Protein AF-A0A3M1WVZ5-F1 (afdb_monomer_lite)

Sequence (712 aa):
MLRKDTIKRVLTGLALMSLLLAFAMPGRALAVKEWVFPEGSYIIPMDSQYQPEGDNGIFEAYGLVYKLLQQGVTVYWCVNEEKTSPDAVDFSIDKNTGDPPFPAYPVTVINDAGDGAAIPTDIIEYKGGPFVINTSRYDVKQLVDQIIADWNTEHGENVNIHEAQRDFIAPVSRVMRGTPPKIALLDEGKNVTILQNYLVLAGLSDYMGLIYDLVTPQDIINGAIDQNPYTGEEPYNILWAPHWEGSKKYTSKTWDPVSQSYVGTASGTLSEADETIVVQKVADFLDRGNALFAECASIEVFEWHPDGHFLASSGIAKNGLKNGTTITYHYNDPTSPYTQIGDWTFDLEGGHIHNWKAIPIDDATYPSGSGYNSTVVRYLYGDGTLDTGYSGPSTNGDNWDMYVAGHYKGDPSKGYVVYLAGHKYVQETVVGGTKVCVKWDKKKNKCKQWDTIGGTVTATPINTAAVRYVLNTLLNLRYDVIPKEFIRSSPVTTSDNQMFLGSFEYPGFKGHFRSYNSNLSSAEPGDEYYDSALLIPNADNRLLIFDRYGELLEFNTTNISAADVGIVDSGTSPFTSLEILINSFRGKTAKQDKDGNWYYSESWKLGPVKHSTPALVTYDNVTVGGQPLRIAYVADGWGILHAFYAPVDSNPANDQLDASSFSGEVMGHSLTNVQPGGELWAYLPGDYLPYLHDQRNMVTLDVSPKTAKVLV

pLDDT: mean 76.13, std 17.02, range [27.92, 97.81]

Foldseek 3Di:
DPPPVVVVVVVVVVVVVVVVVVVPPPPPPVPQPWDKAWFQKKKFFQACVQFPAWQQGNQLSLVLVLLCQAVFFKKFFFAQQPDFALQDFQFKFFQPDDDDDGDQAQWFKDWPVNPSHGDNDRMDTGGLGMMIGRPVDVVSSVVSVVSRNVSCVLRPRRTIMIGGRGMDITGGPAMFHHHFWAEAEEAQPPCVVLVLLLCVSNVNNVCAVPRYDYAYLVNLLVQLQPQDPPPSDGNTQEYEAAADQAQAKGWDFDQDPVQNDTDTDDIDGHDNVSSVSSLVSVLVSQQQAGAYEYEFNRLVSQQCDPSHVFWFQRGKDAQPDDFPQDWDKDFPRSRDLLQRNHPFDFGQDDGNGSWIFHDAPPDPQDDPDGRTAPFKDQGMWTQDFGDPPDPHDTDRGDITGAWMKGRTNNDPVTAIYIYGYDRRQKDKDWADFDWDQPAADPVVRGRPDTDGRDTDTDIHGNGSSVSSSVSSCSVPRPPPPDLPFDFQADWDADPLQKIWGKTAGPPLQFIWIWIARNPDPPPDVPLTLDTLQVQEDQLVLAFEWEDDPNDIDGQDPVVDDCVLQQDDFDDPDPDTPSRQLSSLQSQWAWEADPVRDIDIDGHRNAGHQNYWHKDKDWDPPDDFPNFTWIWIWGAHPLQKIWIFGATRAPCSPPSHRPGFADWDDDPNRTDDRRDHSHTPHMYHYSVCNHVSLVPPSRHDYPDDPDDDDPPD

Secondary structure (DSSP, 8-state):
---HHHHHHHHHHHHHHHHHHHHSS--------EEEE-TT-EEE--STTTS-SSSSSTTHHHHHHHHHHHTT--EEEE--TT-SSTTSEEEEEETTSSSSSPPSSSEEEE-TT----B---SEEEEES--EEE---SHHHHHHHHHHHHHHHHHHTS---EEEESS-EEEEEEEEE-SPPPPEEEE--SSSHHHHHHHHHHTT-GGGTTTSEEEE-HHHHHTTTTSPPTTT---S-SEEEESS--SSSEEEEEEEETTTTEEEEEEEEE--HHHHHHHHHHHHHHHHTT-EEEEETHHHHHHHHSTT--SSBSS-EEE--PPTT----EEES-TTSGGG--TTPPP----SS-S-EEEPPTT-TT--SS--B-TT-EEEEEE-PPPPTTS-S---TT-PEEEEEEEEGGG-TTSPEEEEES----EEEEEES-EEEEEEEETTTTEEEEEEEES-EEEEEES-HHHHHHHHHHHTTTT-------B--SPPEE-TTSEEEEEEE-TTT--EEEEEEETT-S---TT-EEEEGGGSSPPGGG--EEEEETTEEEESSTTT--TTTTT------SSS-HHHHHHHHHHTEEEEE-TTS-EEEEE---S---SS---EEEEEEEEEETTEEEEEEEEE-TTSPEEEEE----S-TTSSS---PPEEEEETTEEEEEEPTT-EEEEEE-GGGGGGGGG-TTT---B--TT------

Radius of gyration: 29.96 Å; chains: 1; bounding box: 77×87×88 Å

Structure (mmCIF, N/CA/C/O backbone):
data_AF-A0A3M1WVZ5-F1
#
_entry.id   AF-A0A3M1WVZ5-F1
#
loop_
_atom_site.group_PDB
_atom_site.id
_atom_site.type_symbol
_atom_site.label_atom_id
_atom_site.label_alt_id
_atom_site.label_comp_id
_atom_site.label_asym_id
_atom_site.label_entity_id
_atom_site.label_seq_id
_atom_site.pdbx_PDB_ins_code
_atom_site.Cartn_x
_atom_site.Cartn_y
_atom_site.Cartn_z
_atom_site.occupancy
_atom_site.B_iso_or_equiv
_atom_site.auth_seq_id
_atom_site.auth_comp_id
_atom_site.auth_asym_id
_atom_site.auth_atom_id
_atom_site.pdbx_PDB_model_num
ATOM 1 N N . MET A 1 1 ? -18.761 -55.915 -34.114 1.00 52.16 1 MET A N 1
ATOM 2 C CA . MET A 1 1 ? -19.997 -55.105 -34.228 1.00 52.16 1 MET A CA 1
ATOM 3 C C . MET A 1 1 ? -20.496 -54.787 -32.824 1.00 52.16 1 MET A C 1
ATOM 5 O O . MET A 1 1 ? -21.181 -55.606 -32.224 1.00 52.16 1 MET A O 1
ATOM 9 N N . LEU A 1 2 ? -20.100 -53.645 -32.258 1.00 44.75 2 LEU A N 1
ATOM 10 C CA . LEU A 1 2 ? -20.701 -53.150 -31.014 1.00 44.75 2 LEU A CA 1
ATOM 11 C C . LEU A 1 2 ? -22.137 -52.705 -31.331 1.00 44.75 2 LEU A C 1
ATOM 13 O O . LEU A 1 2 ? -22.356 -51.985 -32.307 1.00 44.75 2 LEU A O 1
ATOM 17 N N . ARG A 1 3 ? -23.122 -53.203 -30.571 1.00 59.25 3 ARG A N 1
ATOM 18 C CA . ARG A 1 3 ? -24.546 -52.894 -30.784 1.00 59.25 3 ARG A CA 1
ATOM 19 C C . ARG A 1 3 ? -24.740 -51.376 -30.723 1.00 59.25 3 ARG A C 1
ATOM 21 O O . ARG A 1 3 ? -24.263 -50.732 -29.792 1.00 59.25 3 ARG A O 1
ATOM 28 N N . LYS A 1 4 ? -25.461 -50.819 -31.706 1.00 61.41 4 LYS A N 1
ATOM 29 C CA . LYS A 1 4 ? -25.790 -49.381 -31.815 1.00 61.41 4 LYS A CA 1
ATOM 30 C C . LYS A 1 4 ? -26.330 -48.786 -30.505 1.00 61.41 4 LYS A C 1
ATOM 32 O O . LYS A 1 4 ? -26.092 -47.615 -30.225 1.00 61.41 4 LYS A O 1
ATOM 37 N N . ASP A 1 5 ? -26.984 -49.601 -29.686 1.00 65.50 5 ASP A N 1
ATOM 38 C CA . ASP A 1 5 ? -27.552 -49.183 -28.403 1.00 65.50 5 ASP A CA 1
ATOM 39 C C . ASP A 1 5 ? -26.491 -48.925 -27.324 1.00 65.50 5 ASP A C 1
ATOM 41 O O . ASP A 1 5 ? -26.673 -48.054 -26.477 1.00 65.50 5 ASP A O 1
ATOM 45 N N . THR A 1 6 ? -25.350 -49.617 -27.379 1.00 66.94 6 THR A N 1
ATOM 46 C CA . THR A 1 6 ? -24.223 -49.388 -26.465 1.00 66.94 6 THR A CA 1
ATOM 47 C C . THR A 1 6 ? -23.524 -48.067 -26.788 1.00 66.94 6 THR A C 1
ATOM 49 O O . THR A 1 6 ? -23.203 -47.308 -25.882 1.00 66.94 6 THR A O 1
ATOM 52 N N . ILE A 1 7 ? -23.372 -47.740 -28.076 1.00 70.25 7 ILE A N 1
ATOM 53 C CA . ILE A 1 7 ? -22.760 -46.476 -28.524 1.00 70.25 7 ILE A CA 1
ATOM 54 C C . ILE A 1 7 ? -23.648 -45.282 -28.154 1.00 70.25 7 ILE A C 1
ATOM 56 O O . ILE A 1 7 ? -23.142 -44.276 -27.662 1.00 70.25 7 ILE A O 1
ATOM 60 N N . LYS A 1 8 ? -24.976 -45.405 -28.307 1.00 65.88 8 LYS A N 1
ATOM 61 C CA . LYS A 1 8 ? -25.910 -44.358 -27.870 1.00 65.88 8 LYS A CA 1
ATOM 62 C C . LYS A 1 8 ? -25.823 -44.110 -26.366 1.00 65.88 8 LYS A C 1
ATOM 64 O O . LYS A 1 8 ? -25.683 -42.963 -25.975 1.00 65.88 8 LYS A O 1
ATOM 69 N N . ARG A 1 9 ? -25.824 -45.155 -25.531 1.00 66.44 9 ARG A N 1
ATOM 70 C CA . ARG A 1 9 ? -25.746 -44.996 -24.065 1.00 66.44 9 ARG A CA 1
ATOM 71 C C . ARG A 1 9 ? -24.431 -44.371 -23.595 1.00 66.44 9 ARG A C 1
ATOM 73 O O . ARG A 1 9 ? -24.457 -43.557 -22.680 1.00 66.44 9 ARG A O 1
ATOM 80 N N . VAL A 1 10 ? -23.310 -44.698 -24.241 1.00 70.00 10 VAL A N 1
ATOM 81 C CA . VAL A 1 10 ? -22.004 -44.090 -23.931 1.00 70.00 10 VAL A CA 1
ATOM 82 C C . VAL A 1 10 ? -21.963 -42.616 -24.347 1.00 70.00 10 VAL A C 1
ATOM 84 O O . VAL A 1 10 ? -21.500 -41.785 -23.575 1.00 70.00 10 VAL A O 1
ATOM 87 N N . LEU A 1 11 ? -22.515 -42.264 -25.514 1.00 64.31 11 LEU A N 1
ATOM 88 C CA . LEU A 1 11 ? -22.581 -40.871 -25.971 1.00 64.31 11 LEU A CA 1
ATOM 89 C C . LEU A 1 11 ? -23.541 -40.016 -25.132 1.00 64.31 11 LEU A C 1
ATOM 91 O O . LEU A 1 11 ? -23.219 -38.873 -24.826 1.00 64.31 11 LEU A O 1
ATOM 95 N N . THR A 1 12 ? -24.691 -40.558 -24.714 1.00 70.50 12 THR A N 1
ATOM 96 C CA . THR A 1 12 ? -25.612 -39.840 -23.815 1.00 70.50 12 THR A CA 1
ATOM 97 C C . THR A 1 12 ? -25.010 -39.674 -22.418 1.00 70.50 12 THR A C 1
ATOM 99 O O . THR A 1 12 ? -25.184 -38.623 -21.812 1.00 70.50 12 THR A O 1
ATOM 102 N N . GLY A 1 13 ? -24.255 -40.667 -21.931 1.00 67.31 13 GLY A N 1
ATOM 103 C CA . GLY A 1 13 ? -23.516 -40.576 -20.670 1.00 67.31 13 GLY A CA 1
ATOM 104 C C . GLY A 1 13 ? -22.405 -39.525 -20.705 1.00 67.31 13 GLY A C 1
ATOM 105 O O . GLY A 1 13 ? -22.316 -38.717 -19.788 1.00 67.31 13 GLY A O 1
ATOM 106 N N . LEU A 1 14 ? -21.616 -39.473 -21.784 1.00 65.31 14 LEU A N 1
ATOM 107 C CA . LEU A 1 14 ? -20.578 -38.452 -21.972 1.00 65.31 14 LEU A CA 1
ATOM 108 C C . LEU A 1 14 ? -21.170 -37.041 -22.076 1.00 65.31 14 LEU A C 1
ATOM 110 O O . LEU A 1 14 ? -20.662 -36.135 -21.429 1.00 65.31 14 LEU A O 1
ATOM 114 N N . ALA A 1 15 ? -22.276 -36.859 -22.804 1.00 66.19 15 ALA A N 1
ATOM 115 C CA . ALA A 1 15 ? -22.941 -35.559 -22.909 1.00 66.19 15 ALA A CA 1
ATOM 116 C C . ALA A 1 15 ? -23.520 -35.074 -21.565 1.00 66.19 15 ALA A C 1
ATOM 118 O O . ALA A 1 15 ? -23.387 -33.897 -21.238 1.00 66.19 15 ALA A O 1
ATOM 119 N N . LEU A 1 16 ? -24.112 -35.968 -20.758 1.00 57.75 16 LEU A N 1
ATOM 120 C CA . LEU A 1 16 ? -24.593 -35.614 -19.415 1.00 57.75 16 LEU A CA 1
ATOM 121 C C . LEU A 1 16 ? -23.438 -35.285 -18.462 1.00 57.75 16 LEU A C 1
ATOM 123 O O . LEU A 1 16 ? -23.553 -34.375 -17.649 1.00 57.75 16 LEU A O 1
ATOM 127 N N . MET A 1 17 ? -22.324 -36.009 -18.573 1.00 55.62 17 MET A N 1
ATOM 128 C CA . MET A 1 17 ? -21.142 -35.809 -17.738 1.00 55.62 17 MET A CA 1
ATOM 129 C C . MET A 1 17 ? -20.422 -34.500 -18.093 1.00 55.62 17 MET A C 1
ATOM 131 O O . MET A 1 17 ? -20.023 -33.777 -17.189 1.00 55.62 17 MET A O 1
ATOM 135 N N . SER A 1 18 ? -20.354 -34.126 -19.377 1.00 56.69 18 SER A N 1
ATOM 136 C CA . SER A 1 18 ? -19.881 -32.805 -19.820 1.00 56.69 18 SER A CA 1
ATOM 137 C C . SER A 1 18 ? -20.794 -31.662 -19.363 1.00 56.69 18 SER A C 1
ATOM 139 O O . SER A 1 18 ? -20.294 -30.601 -19.006 1.00 56.69 18 SER A O 1
ATOM 141 N N . LEU A 1 19 ? -22.115 -31.875 -19.316 1.00 54.34 19 LEU A N 1
ATOM 142 C CA . LEU A 1 19 ? -23.064 -30.882 -18.801 1.00 54.34 19 LEU A CA 1
ATOM 143 C C . LEU A 1 19 ? -22.944 -30.722 -17.272 1.00 54.34 19 LEU A C 1
ATOM 145 O O . LEU A 1 19 ? -22.964 -29.603 -16.776 1.00 54.34 19 LEU A O 1
ATOM 149 N N . LEU A 1 20 ? -22.742 -31.816 -16.526 1.00 45.16 20 LEU A N 1
ATOM 150 C CA . LEU A 1 20 ? -22.484 -31.772 -15.079 1.00 45.16 20 LEU A CA 1
ATOM 151 C C . LEU A 1 20 ? -21.117 -31.156 -14.734 1.00 45.16 20 LEU A C 1
ATOM 153 O O . LEU A 1 20 ? -21.015 -30.440 -13.744 1.00 45.16 20 LEU A O 1
ATOM 157 N N . LEU A 1 21 ? -20.085 -31.376 -15.556 1.00 45.69 21 LEU A N 1
ATOM 158 C CA . LEU A 1 21 ? -18.774 -30.727 -15.413 1.00 45.69 21 LEU A CA 1
ATOM 159 C C . LEU A 1 21 ? -18.816 -29.226 -15.754 1.00 45.69 21 LEU A C 1
ATOM 161 O O . LEU A 1 21 ? -18.056 -28.463 -15.167 1.00 45.69 21 LEU A O 1
ATOM 165 N N . ALA A 1 22 ? -19.724 -28.786 -16.633 1.00 45.00 22 ALA A N 1
ATOM 166 C CA . ALA A 1 22 ? -19.940 -27.365 -16.923 1.00 45.00 22 ALA A CA 1
ATOM 167 C C . ALA A 1 22 ? -20.651 -26.612 -15.777 1.00 45.00 22 ALA A C 1
ATOM 169 O O . ALA A 1 22 ? -20.387 -25.432 -15.584 1.00 45.00 22 ALA A O 1
ATOM 170 N N . PHE A 1 23 ? -21.492 -27.290 -14.983 1.00 42.53 23 PHE A N 1
ATOM 171 C CA . PHE A 1 23 ? -22.112 -26.727 -13.768 1.00 42.53 23 PHE A CA 1
ATOM 172 C C . PHE A 1 23 ? -21.259 -26.890 -12.496 1.00 42.53 23 PHE A C 1
ATOM 174 O O . PHE A 1 23 ? -21.580 -26.296 -11.472 1.00 42.53 23 PHE A O 1
ATOM 181 N N . ALA A 1 24 ? -20.184 -27.683 -12.549 1.00 32.53 24 ALA A N 1
ATOM 182 C CA . ALA A 1 24 ? -19.248 -27.894 -11.442 1.00 32.53 24 ALA A CA 1
ATOM 183 C C . ALA A 1 24 ? -17.955 -27.070 -11.569 1.00 32.53 24 ALA A C 1
ATOM 185 O O . ALA A 1 24 ? -17.041 -27.246 -10.762 1.00 32.53 24 ALA A O 1
ATOM 186 N N . MET A 1 25 ? -17.852 -26.173 -12.557 1.00 34.09 25 MET A N 1
ATOM 187 C CA . MET A 1 25 ? -16.836 -25.129 -12.487 1.00 34.09 25 MET A CA 1
ATOM 188 C C . MET A 1 25 ? -17.241 -24.193 -11.345 1.00 34.09 25 MET A C 1
ATOM 190 O O . MET A 1 25 ? -18.340 -23.640 -11.408 1.00 34.09 25 MET A O 1
ATOM 194 N N . PRO A 1 26 ? -16.413 -24.000 -10.302 1.00 33.28 26 PRO A N 1
ATOM 195 C CA . PRO A 1 26 ? -16.608 -22.871 -9.415 1.00 33.28 26 PRO A CA 1
ATOM 196 C C . PRO A 1 26 ? -16.477 -21.631 -10.296 1.00 33.28 26 PRO A C 1
ATOM 198 O O . PRO A 1 26 ? -15.375 -21.257 -10.701 1.00 33.28 26 PRO A O 1
ATOM 201 N N . GLY A 1 27 ? -17.608 -21.029 -10.662 1.00 30.42 27 GLY A N 1
ATOM 202 C CA . GLY A 1 27 ? -17.596 -19.643 -11.082 1.00 30.42 27 GLY A CA 1
ATOM 203 C C . GLY A 1 27 ? -16.871 -18.902 -9.972 1.00 30.42 27 GLY A C 1
ATOM 204 O O . GLY A 1 27 ? -17.278 -18.989 -8.812 1.00 30.42 27 GLY A O 1
ATOM 205 N N . ARG A 1 28 ? -15.749 -18.260 -10.300 1.00 33.56 28 ARG A N 1
ATOM 206 C CA . ARG A 1 28 ? -15.138 -17.273 -9.418 1.00 33.56 28 ARG A CA 1
ATOM 207 C C . ARG A 1 28 ? -16.112 -16.098 -9.351 1.00 33.56 28 ARG A C 1
ATOM 209 O O . ARG A 1 28 ? -15.910 -15.096 -10.018 1.00 33.56 28 ARG A O 1
ATOM 216 N N . ALA A 1 29 ? -17.203 -16.251 -8.609 1.00 29.80 29 ALA A N 1
ATOM 217 C CA . ALA A 1 29 ? -17.808 -15.112 -7.958 1.00 29.80 29 ALA A CA 1
ATOM 218 C C . ALA A 1 29 ? -16.782 -14.728 -6.891 1.00 29.80 29 ALA A C 1
ATOM 220 O O . ALA A 1 29 ? -16.708 -15.363 -5.839 1.00 29.80 29 ALA A O 1
ATOM 221 N N . LEU A 1 30 ? -15.888 -13.794 -7.227 1.00 39.06 30 LEU A N 1
ATOM 222 C CA . LEU A 1 30 ? -15.253 -13.001 -6.187 1.00 39.06 30 LEU A CA 1
ATOM 223 C C . LEU A 1 30 ? -16.433 -12.369 -5.451 1.00 39.06 30 LEU A C 1
ATOM 225 O O . LEU A 1 30 ? -17.267 -11.708 -6.064 1.00 39.06 30 LEU A O 1
ATOM 229 N N . ALA A 1 31 ? -16.629 -12.758 -4.194 1.00 36.41 31 ALA A N 1
ATOM 230 C CA . ALA A 1 31 ? -17.655 -12.145 -3.378 1.00 36.41 31 ALA A CA 1
ATOM 231 C C . ALA A 1 31 ? -17.260 -10.673 -3.257 1.00 36.41 31 ALA A C 1
ATOM 233 O O . ALA A 1 31 ? -16.248 -10.372 -2.623 1.00 36.41 31 ALA A O 1
ATOM 234 N N . VAL A 1 32 ? -18.018 -9.796 -3.919 1.00 46.62 32 VAL A N 1
ATOM 235 C CA . VAL A 1 32 ? -17.905 -8.349 -3.756 1.00 46.62 32 VAL A CA 1
ATOM 236 C C . VAL A 1 32 ? -17.986 -8.089 -2.262 1.00 46.62 32 VAL A C 1
ATOM 238 O O . VAL A 1 32 ? -18.997 -8.405 -1.630 1.00 46.62 32 VAL A O 1
ATOM 241 N N . LYS A 1 33 ? -16.915 -7.550 -1.677 1.00 60.72 33 LYS A N 1
ATOM 242 C CA . LYS A 1 33 ? -16.983 -7.075 -0.302 1.00 60.72 33 LYS A CA 1
ATOM 243 C C . LYS A 1 33 ? -17.652 -5.707 -0.323 1.00 60.72 33 LYS A C 1
ATOM 245 O O . LYS A 1 33 ? -16.989 -4.671 -0.274 1.00 60.72 33 LYS A O 1
ATOM 250 N N . GLU A 1 34 ? -18.972 -5.717 -0.485 1.00 74.62 34 GLU A N 1
ATOM 251 C CA . GLU A 1 34 ? -19.800 -4.550 -0.214 1.00 74.62 34 GLU A CA 1
ATOM 252 C C . GLU A 1 34 ? -19.637 -4.214 1.266 1.00 74.62 34 GLU A C 1
ATOM 254 O O . GLU A 1 34 ? -19.943 -5.023 2.142 1.00 74.62 34 GLU A O 1
ATOM 259 N N . TRP A 1 35 ? -19.080 -3.040 1.546 1.00 79.56 35 TRP A N 1
ATOM 260 C CA . TRP A 1 35 ? -18.864 -2.574 2.907 1.00 79.56 35 TRP A CA 1
ATOM 261 C C . TRP A 1 35 ? -19.855 -1.456 3.215 1.00 79.56 35 TRP A C 1
ATOM 263 O O . TRP A 1 35 ? -20.004 -0.525 2.421 1.00 79.56 35 TRP A O 1
ATOM 273 N N . VAL A 1 36 ? -20.514 -1.537 4.373 1.00 83.00 36 VAL A N 1
ATOM 274 C CA . VAL A 1 36 ? -21.358 -0.457 4.899 1.00 83.00 36 VAL A CA 1
ATOM 275 C C . VAL A 1 36 ? -20.477 0.527 5.659 1.00 83.00 36 VAL A C 1
ATOM 277 O O . VAL A 1 36 ? -19.893 0.194 6.694 1.00 83.00 36 VAL A O 1
ATOM 280 N N . PHE A 1 37 ? -20.344 1.735 5.129 1.00 84.81 37 PHE A N 1
ATOM 281 C CA . PHE A 1 37 ? -19.635 2.830 5.776 1.00 84.81 37 PHE A CA 1
ATOM 282 C C . PHE A 1 37 ? -20.645 3.711 6.507 1.00 84.81 37 PHE A C 1
ATOM 284 O O . PHE A 1 37 ? -21.631 4.116 5.887 1.00 84.81 37 PHE A O 1
ATOM 291 N N . PRO A 1 38 ? -20.429 4.004 7.801 1.00 82.81 38 PRO A N 1
ATOM 292 C CA . PRO A 1 38 ? -21.366 4.819 8.555 1.00 82.81 38 PRO A CA 1
ATOM 293 C C . PRO A 1 38 ? -21.290 6.296 8.166 1.00 82.81 38 PRO A C 1
ATOM 295 O O . PRO A 1 38 ? -20.270 6.764 7.643 1.00 82.81 38 PRO A O 1
ATOM 298 N N . GLU A 1 39 ? -22.350 7.034 8.490 1.00 85.69 39 GLU A N 1
ATOM 299 C CA . GLU A 1 39 ? -22.361 8.499 8.521 1.00 85.69 39 GLU A CA 1
ATOM 300 C C . GLU A 1 39 ? -21.097 9.063 9.199 1.00 85.69 39 GLU A C 1
ATOM 302 O O . GLU A 1 39 ? -20.595 8.525 10.188 1.00 85.69 39 GLU A O 1
ATOM 307 N N . GLY A 1 40 ? -20.561 10.149 8.643 1.00 88.00 40 GLY A N 1
ATOM 308 C CA . GLY A 1 40 ? -19.319 10.788 9.078 1.00 88.00 40 GLY A CA 1
ATOM 309 C C . GLY A 1 40 ? -18.050 10.202 8.453 1.00 88.00 40 GLY A C 1
ATOM 310 O O . GLY A 1 40 ? -16.969 10.772 8.646 1.00 88.00 40 GLY A O 1
ATOM 311 N N . SER A 1 41 ? -18.148 9.089 7.710 1.00 92.88 41 SER A N 1
ATOM 312 C CA . SER A 1 41 ? -17.024 8.522 6.946 1.00 92.88 41 SER A CA 1
ATOM 313 C C . SER A 1 41 ? -16.538 9.491 5.871 1.00 92.88 41 SER A C 1
ATOM 315 O O . SER A 1 41 ? -17.333 10.208 5.258 1.00 92.88 41 SER A O 1
ATOM 317 N N . TYR A 1 42 ? -15.229 9.486 5.621 1.00 96.44 42 TYR A N 1
ATOM 318 C CA . TYR A 1 42 ? -14.611 10.359 4.626 1.00 96.44 42 TYR A CA 1
ATOM 319 C C . TYR A 1 42 ? -14.374 9.647 3.310 1.00 96.44 42 TYR A C 1
ATOM 321 O O . TYR A 1 42 ? -13.962 8.490 3.279 1.00 96.44 42 TYR A O 1
ATOM 329 N N . ILE A 1 43 ? -14.601 10.370 2.221 1.00 97.12 43 ILE A N 1
ATOM 330 C CA . ILE A 1 43 ? -14.373 9.926 0.853 1.00 97.12 43 ILE A CA 1
ATOM 331 C C . ILE A 1 43 ? -13.432 10.933 0.201 1.00 97.12 43 ILE A C 1
ATOM 333 O O . ILE A 1 43 ? -13.713 12.127 0.196 1.00 97.12 43 ILE A O 1
ATOM 337 N N . ILE A 1 44 ? -12.328 10.454 -0.361 1.00 95.94 44 ILE A N 1
ATOM 338 C CA . ILE A 1 44 ? -11.438 11.220 -1.229 1.00 95.94 44 ILE A CA 1
ATOM 339 C C . ILE A 1 44 ? -11.855 10.872 -2.665 1.00 95.94 44 ILE A C 1
ATOM 341 O O . ILE A 1 44 ? -11.569 9.758 -3.124 1.00 95.94 44 ILE A O 1
ATOM 345 N N . PRO A 1 45 ? -12.586 11.765 -3.360 1.00 94.50 45 PRO A N 1
ATOM 346 C CA . PRO A 1 45 ? -12.978 11.544 -4.745 1.00 94.50 45 PRO A CA 1
ATOM 347 C C . PRO A 1 45 ? -11.738 11.441 -5.631 1.00 94.50 45 PRO A C 1
ATOM 349 O O . PRO A 1 45 ? -10.712 12.044 -5.323 1.00 94.50 45 PRO A O 1
ATOM 352 N N . MET A 1 46 ? -11.836 10.697 -6.733 1.00 94.06 46 MET A N 1
ATOM 353 C CA . MET A 1 46 ? -10.714 10.452 -7.646 1.00 94.06 46 MET A CA 1
ATOM 354 C C . MET A 1 46 ? -11.107 10.669 -9.118 1.00 94.06 46 MET A C 1
ATOM 356 O O . MET A 1 46 ? -10.584 10.017 -10.025 1.00 94.06 46 MET A O 1
ATOM 360 N N . ASP A 1 47 ? -12.030 11.598 -9.355 1.00 91.06 47 ASP A N 1
ATOM 361 C CA . ASP A 1 47 ? -12.576 11.972 -10.661 1.00 91.06 47 ASP A CA 1
ATOM 362 C C . ASP A 1 47 ? -12.496 13.488 -10.885 1.00 91.06 47 ASP A C 1
ATOM 364 O O . ASP A 1 47 ? -12.341 14.254 -9.931 1.00 91.06 47 ASP A O 1
ATOM 368 N N . SER A 1 48 ? -12.589 13.915 -12.147 1.00 88.81 48 SER A N 1
ATOM 369 C CA . SER A 1 48 ? -12.425 15.323 -12.530 1.00 88.81 48 SER A CA 1
ATOM 370 C C . SER A 1 48 ? -13.539 16.243 -12.029 1.00 88.81 48 SER A C 1
ATOM 372 O O . SER A 1 48 ? -13.371 17.463 -11.987 1.00 88.81 48 SER A O 1
ATOM 374 N N . GLN A 1 49 ? -14.692 15.676 -11.660 1.00 87.81 49 GLN A N 1
ATOM 375 C CA . GLN A 1 49 ? -15.846 16.447 -11.217 1.00 87.81 49 GLN A CA 1
ATOM 376 C C . GLN A 1 49 ? -15.657 16.959 -9.790 1.00 87.81 49 GLN A C 1
ATOM 378 O O . GLN A 1 49 ? -16.093 18.068 -9.475 1.00 87.81 49 GLN A O 1
ATOM 383 N N . TYR A 1 50 ? -15.025 16.156 -8.933 1.00 88.81 50 TYR A N 1
ATOM 384 C CA . TYR A 1 50 ? -14.869 16.465 -7.514 1.00 88.81 50 TYR A CA 1
ATOM 385 C C . TYR A 1 50 ? -13.419 16.706 -7.084 1.00 88.81 50 TYR A C 1
ATOM 387 O O . TYR A 1 50 ? -13.208 17.264 -6.008 1.00 88.81 50 TYR A O 1
ATOM 395 N N . GLN A 1 51 ? -12.429 16.365 -7.913 1.00 86.81 51 GLN A N 1
ATOM 396 C CA . GLN A 1 51 ? -11.042 16.804 -7.745 1.00 86.81 51 GLN A CA 1
ATOM 397 C C . GLN A 1 51 ? -10.560 17.576 -8.978 1.00 86.81 51 GLN A C 1
ATOM 399 O O . GLN A 1 51 ? -10.610 17.037 -10.086 1.00 86.81 51 GLN A O 1
ATOM 404 N N . PRO A 1 52 ? -10.064 18.815 -8.819 1.00 75.56 52 PRO A N 1
ATOM 405 C CA . PRO A 1 52 ? -9.610 19.619 -9.949 1.00 75.56 52 PRO A CA 1
ATOM 406 C C . PRO A 1 52 ? -8.368 19.031 -10.649 1.00 75.56 52 PRO A C 1
ATOM 408 O O . PRO A 1 52 ? -7.546 18.343 -10.036 1.00 75.56 52 PRO A O 1
ATOM 411 N N . GLU A 1 53 ? -8.235 19.332 -11.951 1.00 65.62 53 GLU A N 1
ATOM 412 C CA . GLU A 1 53 ? -7.023 19.074 -12.746 1.00 65.62 53 GLU A CA 1
ATOM 413 C C . GLU A 1 53 ? -5.996 20.202 -12.566 1.00 65.62 53 GLU A C 1
ATOM 415 O O . GLU A 1 53 ? -6.331 21.376 -12.740 1.00 65.62 53 GLU A O 1
ATOM 420 N N . GLY A 1 54 ? -4.732 19.847 -12.319 1.00 55.53 54 GLY A N 1
ATOM 421 C CA . GLY A 1 54 ? -3.635 20.797 -12.082 1.00 55.53 54 GLY A CA 1
ATOM 422 C C . GLY A 1 54 ? -3.354 20.986 -10.591 1.00 55.53 54 GLY A C 1
ATOM 423 O O . GLY A 1 54 ? -4.258 20.758 -9.795 1.00 55.53 54 GLY A O 1
ATOM 424 N N . ASP A 1 55 ? -2.094 21.323 -10.256 1.00 54.16 55 ASP A N 1
ATOM 425 C CA . ASP A 1 55 ? -1.579 21.515 -8.882 1.00 54.16 55 ASP A CA 1
ATOM 426 C C . ASP A 1 55 ? -2.691 22.008 -7.955 1.00 54.16 55 ASP A C 1
ATOM 428 O O . ASP A 1 55 ? -3.299 23.049 -8.234 1.00 54.16 55 ASP A O 1
ATOM 432 N N . ASN A 1 56 ? -2.915 21.240 -6.887 1.00 58.22 56 ASN A N 1
ATOM 433 C CA . ASN A 1 56 ? -3.910 21.399 -5.836 1.00 58.22 56 ASN A CA 1
ATOM 434 C C . ASN A 1 56 ? -5.169 20.513 -5.939 1.00 58.22 56 ASN A C 1
ATOM 436 O O . ASN A 1 56 ? -6.276 21.004 -5.711 1.00 58.22 56 ASN A O 1
ATOM 440 N N . GLY A 1 57 ? -5.031 19.221 -6.268 1.00 76.12 57 GLY A N 1
ATOM 441 C CA . GLY A 1 57 ? -6.188 18.329 -6.417 1.00 76.12 57 GLY A CA 1
ATOM 442 C C . GLY A 1 57 ? -5.868 16.835 -6.385 1.00 76.12 57 GLY A C 1
ATOM 443 O O . GLY A 1 57 ? -5.549 16.220 -5.363 1.00 76.12 57 GLY A O 1
ATOM 444 N N . ILE A 1 58 ? -6.028 16.218 -7.555 1.00 86.44 58 ILE A N 1
ATOM 445 C CA . ILE A 1 58 ? -6.045 14.763 -7.734 1.00 86.44 58 ILE A CA 1
ATOM 446 C C . ILE A 1 58 ? -4.719 14.064 -7.392 1.00 86.44 58 ILE A C 1
ATOM 448 O O . ILE A 1 58 ? -4.728 12.882 -7.047 1.00 86.44 58 ILE A O 1
ATOM 452 N N . PHE A 1 59 ? -3.574 14.743 -7.497 1.00 87.12 59 PHE A N 1
ATOM 453 C CA . PHE A 1 59 ? -2.273 14.124 -7.226 1.00 87.12 59 PHE A CA 1
ATOM 454 C C . PHE A 1 59 ? -1.919 14.187 -5.744 1.00 87.12 59 PHE A C 1
ATOM 456 O O . PHE A 1 59 ? -1.487 13.182 -5.181 1.00 87.12 59 PHE A O 1
ATOM 463 N N . GLU A 1 60 ? -2.183 15.310 -5.083 1.00 87.19 60 GLU A N 1
ATOM 464 C CA . GLU A 1 60 ? -2.012 15.486 -3.642 1.00 87.19 60 GLU A CA 1
ATOM 465 C C . GLU A 1 60 ? -2.902 14.536 -2.841 1.00 87.19 60 GLU A C 1
ATOM 467 O O . GLU A 1 60 ? -2.526 14.127 -1.744 1.00 87.19 60 GLU A O 1
ATOM 472 N N . ALA A 1 61 ? -4.028 14.091 -3.409 1.00 91.50 61 ALA A N 1
ATOM 473 C CA . ALA A 1 61 ? -4.830 13.011 -2.843 1.00 91.50 61 ALA A CA 1
ATOM 474 C C . ALA A 1 61 ? -3.999 11.734 -2.591 1.00 91.50 61 ALA A C 1
ATOM 476 O O . ALA A 1 61 ? -4.149 11.098 -1.546 1.00 91.50 61 ALA A O 1
ATOM 477 N N . TYR A 1 62 ? -3.067 11.380 -3.487 1.00 91.44 62 TYR A N 1
ATOM 478 C CA . TYR A 1 62 ? -2.158 10.242 -3.285 1.00 91.44 62 TYR A CA 1
ATOM 479 C C . TYR A 1 62 ? -1.190 10.484 -2.118 1.00 91.44 62 TYR A C 1
ATOM 481 O O . TYR A 1 62 ? -0.902 9.560 -1.353 1.00 91.44 62 TYR A O 1
ATOM 489 N N . GLY A 1 63 ? -0.705 11.717 -1.954 1.00 88.38 63 GLY A N 1
ATOM 490 C CA . GLY A 1 63 ? 0.140 12.103 -0.826 1.00 88.38 63 GLY A CA 1
ATOM 491 C C . GLY A 1 63 ? -0.588 12.081 0.510 1.00 88.38 63 GLY A C 1
ATOM 492 O O . GLY A 1 63 ? -0.077 11.516 1.479 1.00 88.38 63 GLY A O 1
ATOM 493 N N . LEU A 1 64 ? -1.818 12.594 0.545 1.00 90.94 64 LEU A N 1
ATOM 494 C CA . LEU A 1 64 ? -2.679 12.519 1.719 1.00 90.94 64 LEU A CA 1
ATOM 495 C C . LEU A 1 64 ? -2.938 11.058 2.112 1.00 90.94 64 LEU A C 1
ATOM 497 O O . LEU A 1 64 ? -2.792 10.698 3.280 1.00 90.94 64 LEU A O 1
ATOM 501 N N . VAL A 1 65 ? -3.243 10.185 1.145 1.00 93.62 65 VAL A N 1
ATOM 502 C CA . VAL A 1 65 ? -3.399 8.742 1.395 1.00 93.62 65 VAL A CA 1
ATOM 503 C C . VAL A 1 65 ? -2.118 8.138 1.970 1.00 93.62 65 VAL A C 1
ATOM 505 O O . VAL A 1 65 ? -2.181 7.427 2.974 1.00 93.62 65 VAL A O 1
ATOM 508 N N . TYR A 1 66 ? -0.948 8.459 1.408 1.00 89.25 66 TYR A N 1
ATOM 509 C CA . TYR A 1 66 ? 0.340 8.021 1.957 1.00 89.25 66 TYR A CA 1
ATOM 510 C C . TYR A 1 66 ? 0.506 8.451 3.426 1.00 89.25 66 TYR A C 1
ATOM 512 O O . TYR A 1 66 ? 0.933 7.657 4.269 1.00 89.25 66 TYR A O 1
ATOM 520 N N . LYS A 1 67 ? 0.136 9.692 3.757 1.00 86.31 67 LYS A N 1
ATOM 521 C CA . LYS A 1 67 ? 0.212 10.229 5.121 1.00 86.31 67 LYS A CA 1
ATOM 522 C C . LYS A 1 67 ? -0.725 9.550 6.100 1.00 86.31 67 LYS A C 1
ATOM 524 O O . LYS A 1 67 ? -0.285 9.193 7.193 1.00 86.31 67 LYS A O 1
ATOM 529 N N . LEU A 1 68 ? -1.973 9.325 5.702 1.00 90.31 68 LEU A N 1
ATOM 530 C CA . LEU A 1 68 ? -2.947 8.576 6.493 1.00 90.31 68 LEU A CA 1
ATOM 531 C C . LEU A 1 68 ? -2.391 7.188 6.846 1.00 90.31 68 LEU A C 1
ATOM 533 O O . LEU A 1 68 ? -2.343 6.801 8.016 1.00 90.31 68 LEU A O 1
ATOM 537 N N . LEU A 1 69 ? -1.867 6.481 5.848 1.00 87.62 69 LEU A N 1
ATOM 538 C CA . LEU A 1 69 ? -1.287 5.149 6.004 1.00 87.62 69 LEU A CA 1
ATOM 539 C C . LEU A 1 69 ? -0.046 5.131 6.908 1.00 87.62 69 LEU A C 1
ATOM 541 O O . LEU A 1 69 ? 0.087 4.250 7.761 1.00 87.62 69 LEU A O 1
ATOM 545 N N . GLN A 1 70 ? 0.834 6.130 6.778 1.00 82.56 70 GLN A N 1
ATOM 546 C CA . GLN A 1 70 ? 2.011 6.299 7.636 1.00 82.56 70 GLN A CA 1
ATOM 547 C C . GLN A 1 70 ? 1.636 6.481 9.118 1.00 82.56 70 GLN A C 1
ATOM 549 O O . GLN A 1 70 ? 2.378 6.040 9.995 1.00 82.56 70 GLN A O 1
ATOM 554 N N . GLN A 1 71 ? 0.486 7.099 9.401 1.00 80.06 71 GLN A N 1
ATOM 555 C CA . GLN A 1 71 ? -0.043 7.290 10.758 1.00 80.06 71 GLN A CA 1
ATOM 556 C C . GLN A 1 71 ? -0.911 6.113 11.242 1.00 80.06 71 GLN A C 1
ATOM 558 O O . GLN A 1 71 ? -1.491 6.172 12.323 1.00 80.06 71 GLN A O 1
ATOM 563 N N . GLY A 1 72 ? -0.993 5.023 10.471 1.00 80.06 72 GLY A N 1
ATOM 564 C CA . GLY A 1 72 ? -1.748 3.824 10.841 1.00 80.06 72 GLY A CA 1
ATOM 565 C C . GLY A 1 72 ? -3.253 3.906 10.577 1.00 80.06 72 GLY A C 1
ATOM 566 O O . GLY A 1 72 ? -3.987 3.026 11.025 1.00 80.06 72 GLY A O 1
ATOM 567 N N . VAL A 1 73 ? -3.725 4.914 9.836 1.00 83.56 73 VAL A N 1
ATOM 568 C CA . VAL A 1 73 ? -5.125 4.995 9.400 1.00 83.56 73 VAL A CA 1
ATOM 569 C C . VAL A 1 73 ? -5.379 3.948 8.313 1.00 83.56 73 VAL A C 1
ATOM 571 O O . VAL A 1 73 ? -4.587 3.785 7.384 1.00 83.56 73 VAL A O 1
ATOM 574 N N . THR A 1 74 ? -6.499 3.228 8.426 1.00 84.69 74 THR A N 1
ATOM 575 C CA . THR A 1 74 ? -6.957 2.312 7.372 1.00 84.69 74 THR A CA 1
ATOM 576 C C . THR A 1 74 ? -7.660 3.099 6.271 1.00 84.69 74 THR A C 1
ATOM 578 O O . THR A 1 74 ? -8.592 3.848 6.553 1.00 84.69 74 THR A O 1
ATOM 581 N N . VAL A 1 75 ? -7.261 2.873 5.023 1.00 91.81 75 VAL A N 1
ATOM 582 C CA . VAL A 1 75 ? -7.871 3.469 3.831 1.00 91.81 75 VAL A CA 1
ATOM 583 C C . VAL A 1 75 ? -8.421 2.353 2.945 1.00 91.81 75 VAL A C 1
ATOM 585 O O . VAL A 1 75 ? -7.738 1.371 2.674 1.00 91.81 75 VAL A O 1
ATOM 588 N N . TYR A 1 76 ? -9.655 2.484 2.487 1.00 91.31 76 TYR A N 1
ATOM 589 C CA . TYR A 1 76 ? -10.336 1.532 1.616 1.00 91.31 76 TYR A CA 1
ATOM 590 C C . TYR A 1 76 ? -10.317 2.078 0.189 1.00 91.31 76 TYR A C 1
ATOM 592 O O . TYR A 1 76 ? -10.776 3.187 -0.051 1.00 91.31 76 TYR A O 1
ATOM 600 N N . TRP A 1 77 ? -9.774 1.327 -0.763 1.00 93.00 77 TRP A N 1
ATOM 601 C CA . TRP A 1 77 ? -9.847 1.667 -2.180 1.00 93.00 77 TRP A CA 1
ATOM 602 C C . TRP A 1 77 ? -11.083 1.003 -2.779 1.00 93.00 77 TRP A C 1
ATOM 604 O O . TRP A 1 77 ? -11.153 -0.229 -2.890 1.00 93.00 77 TRP A O 1
ATOM 614 N N . CYS A 1 78 ? -12.071 1.821 -3.124 1.00 93.38 78 CYS A N 1
ATOM 615 C CA . CYS A 1 78 ? -13.366 1.347 -3.578 1.00 93.38 78 CYS A CA 1
ATOM 616 C C . CYS A 1 78 ? -13.439 1.354 -5.103 1.00 93.38 78 CYS A C 1
ATOM 618 O O . CYS A 1 78 ? -13.306 2.407 -5.720 1.00 93.38 78 CYS A O 1
ATOM 620 N N . VAL A 1 79 ? -13.642 0.182 -5.706 1.00 89.81 79 VAL A N 1
ATOM 621 C CA . VAL A 1 79 ? -13.742 0.012 -7.162 1.00 89.81 79 VAL A CA 1
ATOM 622 C C . VAL A 1 79 ? -14.866 -0.968 -7.457 1.00 89.81 79 VAL A C 1
ATOM 624 O O . VAL A 1 79 ? -14.925 -2.038 -6.854 1.00 89.81 79 VAL A O 1
ATOM 627 N N . ASN A 1 80 ? -15.746 -0.614 -8.389 1.00 89.62 80 ASN A N 1
ATOM 628 C CA . ASN A 1 80 ? -16.809 -1.509 -8.828 1.00 89.62 80 ASN A CA 1
ATOM 629 C C . ASN A 1 80 ? -16.240 -2.632 -9.704 1.00 89.62 80 ASN A C 1
ATOM 631 O O . ASN A 1 80 ? -15.752 -2.381 -10.807 1.00 89.62 80 ASN A O 1
ATOM 635 N N . GLU A 1 81 ? -16.337 -3.874 -9.233 1.00 83.75 81 GLU A N 1
ATOM 636 C CA . GLU A 1 81 ? -15.857 -5.064 -9.949 1.00 83.75 81 GLU A CA 1
ATOM 637 C C . GLU A 1 81 ? -16.709 -5.426 -11.178 1.00 83.75 81 GLU A C 1
ATOM 639 O O . GLU A 1 81 ? -16.295 -6.230 -12.010 1.00 83.75 81 GLU A O 1
ATOM 644 N N . GLU A 1 82 ? -17.891 -4.827 -11.331 1.00 84.50 82 GLU A N 1
ATOM 645 C CA . GLU A 1 82 ? -18.764 -5.052 -12.486 1.00 84.50 82 GLU A CA 1
ATOM 646 C C . GLU A 1 82 ? -18.526 -4.047 -13.619 1.00 84.50 82 GLU A C 1
ATOM 648 O O . GLU A 1 82 ? -19.111 -4.169 -14.702 1.00 84.50 82 GLU A O 1
ATOM 653 N N . LYS A 1 83 ? -17.686 -3.030 -13.398 1.00 86.38 83 LYS A N 1
ATOM 654 C CA . LYS A 1 83 ? -17.520 -1.965 -14.381 1.00 86.38 83 LYS A CA 1
ATOM 655 C C . LYS A 1 83 ? -16.737 -2.433 -15.601 1.00 86.38 83 LYS A C 1
ATOM 657 O O . LYS A 1 83 ? -15.774 -3.187 -15.508 1.00 86.38 83 LYS A O 1
ATOM 662 N N . THR A 1 84 ? -17.133 -1.938 -16.771 1.00 87.38 84 THR A N 1
ATOM 663 C CA . THR A 1 84 ? -16.525 -2.312 -18.059 1.00 87.38 84 THR A CA 1
ATOM 664 C C . THR A 1 84 ? -15.610 -1.234 -18.634 1.00 87.38 84 THR A C 1
ATOM 666 O O . THR A 1 84 ? -15.041 -1.431 -19.706 1.00 87.38 84 THR A O 1
ATOM 669 N N . SER A 1 85 ? -15.458 -0.098 -17.950 1.00 89.75 85 SER A N 1
ATOM 670 C CA . SER A 1 85 ? -14.557 0.987 -18.341 1.00 89.75 85 SER A CA 1
ATOM 671 C C . SER A 1 85 ? -13.989 1.717 -17.112 1.00 89.75 85 SER A C 1
ATOM 673 O O . SER A 1 85 ? -14.625 1.713 -16.055 1.00 89.75 85 SER A O 1
ATOM 675 N N . PRO A 1 86 ? -12.791 2.327 -17.205 1.00 87.62 86 PRO A N 1
ATOM 676 C CA . PRO A 1 86 ? -12.174 3.037 -16.077 1.00 87.62 86 PRO A CA 1
ATOM 677 C C . PRO A 1 86 ? -12.954 4.263 -15.571 1.00 87.62 86 PRO A C 1
ATOM 679 O O . PRO A 1 86 ? -12.824 4.621 -14.401 1.00 87.62 86 PRO A O 1
ATOM 682 N N . ASP A 1 87 ? -13.760 4.877 -16.439 1.00 90.38 87 ASP A N 1
ATOM 683 C CA . ASP A 1 87 ? -14.566 6.082 -16.198 1.00 90.38 87 ASP A CA 1
ATOM 684 C C . ASP A 1 87 ? -15.995 5.785 -15.709 1.00 90.38 87 ASP A C 1
ATOM 686 O O . ASP A 1 87 ? -16.765 6.702 -15.408 1.00 90.38 87 ASP A O 1
ATOM 690 N N . ALA A 1 88 ? -16.368 4.507 -15.628 1.00 94.12 88 ALA A N 1
ATOM 691 C CA . ALA A 1 88 ? -17.642 4.091 -15.068 1.00 94.12 88 ALA A CA 1
ATOM 692 C C . ALA A 1 88 ? -17.684 4.301 -13.545 1.00 94.12 88 ALA A C 1
ATOM 694 O O . ALA A 1 88 ? -16.657 4.326 -12.862 1.00 94.12 88 ALA A O 1
ATOM 695 N N . VAL A 1 89 ? -18.907 4.446 -13.031 1.00 96.00 89 VAL A N 1
ATOM 696 C CA . VAL A 1 89 ? -19.193 4.706 -11.615 1.00 96.00 89 VAL A CA 1
ATOM 697 C C . VAL A 1 89 ? -18.774 3.521 -10.744 1.00 96.00 89 VAL A C 1
ATOM 699 O O . VAL A 1 89 ? -19.112 2.369 -11.031 1.00 96.00 89 VAL A O 1
ATOM 702 N N . ASP A 1 90 ? -18.062 3.830 -9.661 1.00 95.62 90 ASP A N 1
ATOM 703 C CA . ASP A 1 90 ? -17.621 2.876 -8.647 1.00 95.62 90 ASP A CA 1
ATOM 704 C C . ASP A 1 90 ? -18.666 2.693 -7.537 1.00 95.62 90 ASP A C 1
ATOM 706 O O . ASP A 1 90 ? -18.969 1.570 -7.146 1.00 95.62 90 ASP A O 1
ATOM 710 N N . PHE A 1 91 ? -19.256 3.785 -7.050 1.00 95.31 91 PHE A N 1
ATOM 711 C CA . PHE A 1 91 ? -20.436 3.754 -6.183 1.00 95.31 91 PHE A CA 1
ATOM 712 C C . PHE A 1 91 ? -21.139 5.111 -6.169 1.00 95.31 91 PHE A C 1
ATOM 714 O O . PHE A 1 91 ? -20.610 6.113 -6.661 1.00 95.31 91 PHE A O 1
ATOM 721 N N . SER A 1 92 ? -22.327 5.145 -5.568 1.00 95.31 92 SER A N 1
ATOM 722 C CA . SER A 1 92 ? -23.120 6.363 -5.438 1.00 95.31 92 SER A CA 1
ATOM 723 C C . SER A 1 92 ? -23.676 6.527 -4.029 1.00 95.31 92 SER A C 1
ATOM 725 O O . SER A 1 92 ? -23.988 5.545 -3.358 1.00 95.31 92 SER A O 1
ATOM 727 N N . ILE A 1 93 ? -23.855 7.776 -3.602 1.00 93.44 93 ILE A N 1
ATOM 728 C CA . ILE A 1 93 ? -24.554 8.125 -2.362 1.00 93.44 93 ILE A CA 1
ATOM 729 C C . ILE A 1 93 ? -25.790 8.938 -2.731 1.00 93.44 93 ILE A C 1
ATOM 731 O O . ILE A 1 93 ? -25.678 10.040 -3.265 1.00 93.44 93 ILE A O 1
ATOM 735 N N . ASP A 1 94 ? -26.965 8.385 -2.441 1.00 91.06 94 ASP A N 1
ATOM 736 C CA . ASP A 1 94 ? -28.265 9.035 -2.625 1.00 91.06 94 ASP A CA 1
ATOM 737 C C . ASP A 1 94 ? -28.775 9.537 -1.270 1.00 91.06 94 ASP A C 1
ATOM 739 O O . ASP A 1 94 ? -28.814 8.794 -0.289 1.00 91.06 94 ASP A O 1
ATOM 743 N N . LYS A 1 95 ? -29.201 10.795 -1.180 1.00 85.81 95 LYS A N 1
ATOM 744 C CA . LYS A 1 95 ? -29.767 11.338 0.063 1.00 85.81 95 LYS A CA 1
ATOM 745 C C . LYS A 1 95 ? -31.127 10.731 0.430 1.00 85.81 95 LYS A C 1
ATOM 747 O O . LYS A 1 95 ? -31.536 10.835 1.579 1.00 85.81 95 LYS A O 1
ATOM 752 N N . ASN A 1 96 ? -31.822 10.099 -0.518 1.00 85.81 96 ASN A N 1
ATOM 753 C CA . ASN A 1 96 ? -33.179 9.568 -0.352 1.00 85.81 96 ASN A CA 1
ATOM 754 C C . ASN A 1 96 ? -33.237 8.052 -0.080 1.00 85.81 96 ASN A C 1
ATOM 756 O O . ASN A 1 96 ? -34.328 7.505 0.079 1.00 85.81 96 ASN A O 1
ATOM 760 N N . THR A 1 97 ? -32.104 7.346 -0.048 1.00 76.88 97 THR A N 1
ATOM 761 C CA . THR A 1 97 ? -32.058 5.924 0.345 1.00 76.88 97 THR A CA 1
ATOM 762 C C . THR A 1 97 ? -32.179 5.764 1.873 1.00 76.88 97 THR A C 1
ATOM 764 O O . THR A 1 97 ? -32.165 6.753 2.601 1.00 76.88 97 THR A O 1
ATOM 767 N N . GLY A 1 98 ? -32.328 4.548 2.410 1.00 69.38 98 GLY A N 1
ATOM 768 C CA . GLY A 1 98 ? -32.373 4.285 3.866 1.00 69.38 98 GLY A CA 1
ATOM 769 C C . GLY A 1 98 ? -33.604 4.819 4.625 1.00 69.38 98 GLY A C 1
ATOM 770 O O . GLY A 1 98 ? -34.612 5.187 4.020 1.00 69.38 98 GLY A O 1
ATOM 771 N N . ASP A 1 99 ? -33.523 4.818 5.961 1.00 69.69 99 ASP A N 1
ATOM 772 C CA . ASP A 1 99 ? -34.627 5.216 6.844 1.00 69.69 99 ASP A CA 1
ATOM 773 C C . ASP A 1 99 ? -34.668 6.745 7.076 1.00 69.69 99 ASP A C 1
ATOM 775 O O . ASP A 1 99 ? -33.625 7.361 7.295 1.00 69.69 99 ASP A O 1
ATOM 779 N N . PRO A 1 100 ? -35.855 7.390 7.062 1.00 71.94 100 PRO A N 1
ATOM 780 C CA . PRO A 1 100 ? -35.998 8.811 7.389 1.00 71.94 100 PRO A CA 1
ATOM 781 C C . PRO A 1 100 ? -35.598 9.147 8.844 1.00 71.94 100 PRO A C 1
ATOM 783 O O . PRO A 1 100 ? -35.809 8.320 9.734 1.00 71.94 100 PRO A O 1
ATOM 786 N N . PRO A 1 101 ? -35.171 10.395 9.142 1.00 80.00 101 PRO A N 1
ATOM 787 C CA . PRO A 1 101 ? -35.190 11.572 8.268 1.00 80.00 101 PRO A CA 1
ATOM 788 C C . PRO A 1 101 ? -34.017 11.619 7.281 1.00 80.00 101 PRO A C 1
ATOM 790 O O . PRO A 1 101 ? -32.881 11.340 7.638 1.00 80.00 101 PRO A O 1
ATOM 793 N N . PHE A 1 102 ? -34.294 12.038 6.044 1.00 81.44 102 PHE A N 1
ATOM 794 C CA . PHE A 1 102 ? -33.255 12.213 5.028 1.00 81.44 102 PHE A CA 1
ATOM 795 C C . PHE A 1 102 ? -32.415 13.468 5.298 1.00 81.44 102 PHE A C 1
ATOM 797 O O . PHE A 1 102 ? -32.990 14.512 5.643 1.00 81.44 102 PHE A O 1
ATOM 804 N N . PRO A 1 103 ? -31.086 13.409 5.102 1.00 81.12 103 PRO A N 1
ATOM 805 C CA . PRO A 1 103 ? -30.252 14.596 5.170 1.00 81.12 103 PRO A CA 1
ATOM 806 C C . PRO A 1 103 ? -30.593 15.555 4.021 1.00 81.12 103 PRO A C 1
ATOM 808 O O . PRO A 1 103 ? -31.148 15.173 2.987 1.00 81.12 103 PRO A O 1
ATOM 811 N N . ALA A 1 104 ? -30.248 16.834 4.185 1.00 81.12 104 ALA A N 1
ATOM 812 C CA . ALA A 1 104 ? -30.463 17.830 3.133 1.00 81.12 104 ALA A CA 1
ATOM 813 C C . ALA A 1 104 ? -29.653 17.509 1.860 1.00 81.12 104 ALA A C 1
ATOM 815 O O . ALA A 1 104 ? -30.123 17.772 0.745 1.00 81.12 104 ALA A O 1
ATOM 816 N N . TYR A 1 105 ? -28.477 16.900 2.049 1.00 84.75 105 TYR A N 1
ATOM 817 C CA . TYR A 1 105 ? -27.497 16.550 1.025 1.00 84.75 105 TYR A CA 1
ATOM 818 C C . TYR A 1 105 ? -26.836 15.209 1.368 1.00 84.75 105 TYR A C 1
ATOM 820 O O . TYR A 1 105 ? -26.742 14.882 2.549 1.00 84.75 105 TYR A O 1
ATOM 828 N N . PRO A 1 106 ? -26.370 14.437 0.373 1.00 83.00 106 PRO A N 1
ATOM 829 C CA . PRO A 1 106 ? -25.726 13.146 0.619 1.00 83.00 106 PRO A CA 1
ATOM 830 C C . PRO A 1 106 ? -24.340 13.280 1.274 1.00 83.00 106 PRO A C 1
ATOM 832 O O . PRO A 1 106 ? -23.955 12.410 2.054 1.00 83.00 106 PRO A O 1
ATOM 835 N N . VAL A 1 107 ? -23.606 14.363 0.987 1.00 88.69 107 VAL A N 1
ATOM 836 C CA . VAL A 1 107 ? -22.284 14.659 1.567 1.00 88.69 107 VAL A CA 1
ATOM 837 C C . VAL A 1 107 ? -22.100 16.162 1.804 1.00 88.69 107 VAL A C 1
ATOM 839 O O . VAL A 1 107 ? -22.775 16.986 1.176 1.00 88.69 107 VAL A O 1
ATOM 842 N N . THR A 1 108 ? -21.137 16.512 2.650 1.00 88.44 108 THR A N 1
ATOM 843 C CA . THR A 1 108 ? -20.555 17.858 2.771 1.00 88.44 108 THR A CA 1
ATOM 844 C C . THR A 1 108 ? -19.107 17.836 2.291 1.00 88.44 108 THR A C 1
ATOM 846 O O . THR A 1 108 ? -18.410 16.839 2.473 1.00 88.44 108 THR A O 1
ATOM 849 N N . VAL A 1 109 ? -18.645 18.915 1.656 1.00 85.69 109 VAL A N 1
ATOM 850 C CA . VAL A 1 109 ? -17.228 19.058 1.296 1.00 85.69 109 VAL A CA 1
ATOM 851 C C . VAL A 1 109 ? -16.464 19.631 2.483 1.00 85.69 109 VAL A C 1
ATOM 853 O O . VAL A 1 109 ? -16.870 20.631 3.074 1.00 85.69 109 VAL A O 1
ATOM 856 N N . ILE A 1 110 ? -15.350 18.991 2.809 1.00 78.69 110 ILE A N 1
ATOM 857 C CA . ILE A 1 110 ? -14.332 19.458 3.734 1.00 78.69 110 ILE A CA 1
ATOM 858 C C . ILE A 1 110 ? -13.154 19.955 2.891 1.00 78.69 110 ILE A C 1
ATOM 860 O O . ILE A 1 110 ? -12.453 19.172 2.247 1.00 78.69 110 ILE A O 1
ATOM 864 N N . ASN A 1 111 ? -12.969 21.271 2.911 1.00 68.06 111 ASN A N 1
ATOM 865 C CA . ASN A 1 111 ? -11.776 22.008 2.494 1.00 68.06 111 ASN A CA 1
ATOM 866 C C . ASN A 1 111 ? -11.343 22.923 3.672 1.00 68.06 111 ASN A C 1
ATOM 868 O O . ASN A 1 111 ? -12.049 23.005 4.682 1.00 68.06 111 ASN A O 1
ATOM 872 N N . ASP A 1 112 ? -10.195 23.604 3.592 1.00 44.12 112 ASP A N 1
ATOM 873 C CA . ASP A 1 112 ? -9.699 24.472 4.687 1.00 44.12 112 ASP A CA 1
ATOM 874 C C . ASP A 1 112 ? -10.592 25.707 4.949 1.00 44.12 112 ASP A C 1
ATOM 876 O O . ASP A 1 112 ? -10.578 26.272 6.041 1.00 44.12 112 ASP A O 1
ATOM 880 N N . ALA A 1 113 ? -11.487 26.086 4.024 1.00 42.59 113 ALA A N 1
ATOM 881 C CA . ALA A 1 113 ? -12.472 27.131 4.313 1.00 42.59 113 ALA A CA 1
ATOM 882 C C . ALA A 1 113 ? -13.453 26.727 5.432 1.00 42.59 113 ALA A C 1
ATOM 884 O O . ALA A 1 113 ? -14.167 27.591 5.954 1.00 42.59 113 ALA A O 1
ATOM 885 N N . GLY A 1 114 ? -13.513 25.433 5.794 1.00 48.53 114 GLY A N 1
ATOM 886 C CA . GLY A 1 114 ? -14.448 24.910 6.790 1.00 48.53 114 GLY A CA 1
ATOM 887 C C . GLY A 1 114 ? -15.893 25.268 6.449 1.00 48.53 114 GLY A C 1
ATOM 888 O O . GLY A 1 114 ? -16.745 25.349 7.335 1.00 48.53 114 GLY A O 1
ATOM 889 N N . ASP A 1 115 ? -16.165 25.554 5.173 1.00 51.38 115 ASP A N 1
ATOM 890 C CA . ASP A 1 115 ? -17.440 26.094 4.727 1.00 51.38 115 ASP A CA 1
ATOM 891 C C . ASP A 1 115 ? -18.522 25.010 4.709 1.00 51.38 115 ASP A C 1
ATOM 893 O O . ASP A 1 115 ? -19.711 25.338 4.637 1.00 51.38 115 ASP A O 1
ATOM 897 N N . GLY A 1 116 ? -18.123 23.734 4.851 1.00 60.66 116 GLY A N 1
ATOM 898 C CA . GLY A 1 116 ? -19.025 22.589 4.910 1.00 60.66 116 GLY A CA 1
ATOM 899 C C . GLY A 1 116 ? -19.943 22.587 3.698 1.00 60.66 116 GLY A C 1
ATOM 900 O O . GLY A 1 116 ? -21.127 22.256 3.820 1.00 60.66 116 GLY A O 1
ATOM 901 N N . ALA A 1 117 ? -19.428 23.072 2.561 1.00 72.12 117 ALA A N 1
ATOM 902 C CA . ALA A 1 117 ? -20.242 23.398 1.414 1.00 72.12 117 ALA A CA 1
ATOM 903 C C . ALA A 1 117 ? -20.962 22.133 0.952 1.00 72.12 117 ALA A C 1
ATOM 905 O O . ALA A 1 117 ? -20.365 21.132 0.549 1.00 72.12 117 ALA A O 1
ATOM 906 N N . ALA A 1 118 ? -22.283 22.174 1.055 1.00 75.50 118 ALA A N 1
ATOM 907 C CA . ALA A 1 118 ? -23.130 21.114 0.566 1.00 75.50 118 ALA A CA 1
ATOM 908 C C . ALA A 1 118 ? -23.060 21.051 -0.959 1.00 75.50 118 ALA A C 1
ATOM 910 O O . ALA A 1 118 ? -23.206 22.073 -1.634 1.00 75.50 118 ALA A O 1
ATOM 911 N N . ILE A 1 119 ? -22.928 19.845 -1.507 1.00 78.88 119 ILE A N 1
ATOM 912 C CA . ILE A 1 119 ? -23.063 19.635 -2.947 1.00 78.88 119 ILE A CA 1
ATOM 913 C C . ILE A 1 119 ? -24.567 19.518 -3.247 1.00 78.88 119 ILE A C 1
ATOM 915 O O . ILE A 1 119 ? -25.200 18.572 -2.772 1.00 78.88 119 ILE A O 1
ATOM 919 N N . PRO A 1 120 ? -25.183 20.461 -3.993 1.00 76.44 120 PRO A N 1
ATOM 920 C CA . PRO A 1 120 ? -26.636 20.572 -4.117 1.00 76.44 120 PRO A CA 1
ATOM 921 C C . PRO A 1 120 ? -27.203 19.581 -5.142 1.00 76.44 120 PRO A C 1
ATOM 923 O O . PRO A 1 120 ? -27.816 19.960 -6.139 1.00 76.44 120 PRO A O 1
ATOM 926 N N . THR A 1 121 ? -26.984 18.296 -4.896 1.00 84.19 121 THR A N 1
ATOM 927 C CA . THR A 1 121 ? -27.511 17.183 -5.680 1.00 84.19 121 THR A CA 1
ATOM 928 C C . THR A 1 121 ? -28.092 16.127 -4.741 1.00 84.19 121 THR A C 1
ATOM 930 O O . THR A 1 121 ? -27.708 16.017 -3.577 1.00 84.19 121 THR A O 1
ATOM 933 N N . ASP A 1 122 ? -29.061 15.374 -5.255 1.00 87.00 122 ASP A N 1
ATOM 934 C CA . ASP A 1 122 ? -29.683 14.268 -4.539 1.00 87.00 122 ASP A CA 1
ATOM 935 C C . ASP A 1 122 ? -28.815 13.003 -4.572 1.00 87.00 122 ASP A C 1
ATOM 937 O O . ASP A 1 122 ? -28.885 12.210 -3.639 1.00 87.00 122 ASP A O 1
ATOM 941 N N . ILE A 1 123 ? -27.987 12.837 -5.611 1.00 92.00 123 ILE A N 1
ATOM 942 C CA . ILE A 1 123 ? -27.143 11.660 -5.845 1.00 92.00 123 ILE A CA 1
ATOM 943 C C . ILE A 1 123 ? -25.736 12.099 -6.251 1.00 92.00 123 ILE A C 1
ATOM 945 O O . ILE A 1 123 ? -25.550 12.867 -7.197 1.00 92.00 123 ILE A O 1
ATOM 949 N N . ILE A 1 124 ? -24.732 11.572 -5.564 1.00 94.06 124 ILE A N 1
ATOM 950 C CA . ILE A 1 124 ? -23.323 11.748 -5.918 1.00 94.06 124 ILE A CA 1
ATOM 951 C C . ILE A 1 124 ? -22.790 10.428 -6.441 1.00 94.06 124 ILE A C 1
ATOM 953 O O . ILE A 1 124 ? -22.985 9.402 -5.798 1.00 94.06 124 ILE A O 1
ATOM 957 N N . GLU A 1 125 ? -22.123 10.458 -7.590 1.00 95.25 125 GLU A N 1
ATOM 958 C CA . GLU A 1 125 ? -21.512 9.292 -8.227 1.00 95.25 125 GLU A CA 1
ATOM 959 C C . GLU A 1 125 ? -19.996 9.450 -8.222 1.00 95.25 125 GLU A C 1
ATOM 961 O O . GLU A 1 125 ? -19.482 10.425 -8.761 1.00 95.25 125 GLU A O 1
ATOM 966 N N . TYR A 1 126 ? -19.281 8.487 -7.653 1.00 96.25 126 TYR A N 1
ATOM 967 C CA . TYR A 1 126 ? -17.824 8.505 -7.607 1.00 96.25 126 TYR A CA 1
ATOM 968 C C . TYR A 1 126 ? -17.236 7.612 -8.693 1.00 96.25 126 TYR A C 1
ATOM 970 O O . TYR A 1 126 ? -17.744 6.516 -8.939 1.00 96.25 126 TYR A O 1
ATOM 978 N N . LYS A 1 127 ? -16.156 8.069 -9.333 1.00 95.50 127 LYS A N 1
ATOM 979 C CA . LYS A 1 127 ? -15.450 7.337 -10.397 1.00 95.50 127 LYS A CA 1
ATOM 980 C C . LYS A 1 127 ? -13.951 7.286 -10.117 1.00 95.50 127 LYS A C 1
ATOM 982 O O . LYS A 1 127 ? -13.419 8.034 -9.300 1.00 95.50 127 LYS A O 1
ATOM 987 N N . GLY A 1 128 ? -13.253 6.435 -10.863 1.00 92.94 128 GLY A N 1
ATOM 988 C CA . GLY A 1 128 ? -11.795 6.395 -10.864 1.00 92.94 128 GLY A CA 1
ATOM 989 C C . GLY A 1 128 ? -11.183 5.871 -9.574 1.00 92.94 128 GLY A C 1
ATOM 990 O O . GLY A 1 128 ? -10.066 6.266 -9.249 1.00 92.94 128 GLY A O 1
ATOM 991 N N . GLY A 1 129 ? -11.882 4.995 -8.857 1.00 95.12 129 GLY A N 1
ATOM 992 C CA . GLY A 1 129 ? -11.385 4.353 -7.650 1.00 95.12 129 GLY A CA 1
ATOM 993 C C . GLY A 1 129 ? -11.217 5.328 -6.482 1.00 95.12 129 GLY A C 1
ATOM 994 O O . GLY A 1 129 ? -10.078 5.560 -6.078 1.00 95.12 129 GLY A O 1
ATOM 995 N N . PRO A 1 130 ? -12.300 5.918 -5.953 1.00 96.75 130 PRO A N 1
ATOM 996 C CA . PRO A 1 130 ? -12.255 6.744 -4.744 1.00 96.75 130 PRO A CA 1
ATOM 997 C C . PRO A 1 130 ? -11.647 6.004 -3.540 1.00 96.75 130 PRO A C 1
ATOM 999 O O . PRO A 1 130 ? -11.814 4.789 -3.375 1.00 96.75 130 PRO A O 1
ATOM 1002 N N . PHE A 1 131 ? -10.991 6.761 -2.659 1.00 97.12 131 PHE A N 1
ATOM 1003 C CA . PHE A 1 131 ? -10.532 6.256 -1.365 1.00 97.12 131 PHE A CA 1
ATOM 1004 C C . PHE A 1 131 ? -11.546 6.591 -0.274 1.00 97.12 131 PHE A C 1
ATOM 1006 O O . PHE A 1 131 ? -12.072 7.698 -0.234 1.00 97.12 131 PHE A O 1
ATOM 1013 N N . VAL A 1 132 ? -11.800 5.660 0.637 1.00 96.69 132 VAL A N 1
ATOM 1014 C CA . VAL A 1 132 ? -12.745 5.819 1.745 1.00 96.69 132 VAL A CA 1
ATOM 1015 C C . VAL A 1 132 ? -12.032 5.569 3.070 1.00 96.69 132 VAL A C 1
ATOM 1017 O O . VAL A 1 132 ? -11.217 4.657 3.187 1.00 96.69 132 VAL A O 1
ATOM 1020 N N . ILE A 1 133 ? -12.337 6.367 4.087 1.00 95.56 133 ILE A N 1
ATOM 1021 C CA . ILE A 1 133 ? -11.863 6.198 5.458 1.00 95.56 133 ILE A CA 1
ATOM 1022 C C . ILE A 1 133 ? -13.081 5.994 6.352 1.00 95.56 133 ILE A C 1
ATOM 1024 O O . ILE A 1 133 ? -13.955 6.855 6.440 1.00 95.56 133 ILE A O 1
ATOM 1028 N N . ASN A 1 134 ? -13.124 4.848 7.031 1.00 87.94 134 ASN A N 1
ATOM 1029 C CA . ASN A 1 134 ? -14.150 4.570 8.028 1.00 87.94 134 ASN A CA 1
ATOM 1030 C C . ASN A 1 134 ? -13.801 5.303 9.332 1.00 87.94 134 ASN A C 1
ATOM 1032 O O . ASN A 1 134 ? -12.781 5.010 9.958 1.00 87.94 134 ASN A O 1
ATOM 1036 N N . THR A 1 135 ? -14.650 6.245 9.732 1.00 83.25 135 THR A N 1
ATOM 1037 C CA . THR A 1 135 ? -14.460 7.113 10.906 1.00 83.25 135 THR A CA 1
ATOM 1038 C C . THR A 1 135 ? -15.439 6.783 12.039 1.00 83.25 135 THR A C 1
ATOM 1040 O O . THR A 1 135 ? -15.643 7.600 12.935 1.00 83.25 135 THR A O 1
ATOM 1043 N N . SER A 1 136 ? -16.016 5.572 12.043 1.00 75.38 136 SER A N 1
ATOM 1044 C CA . SER A 1 136 ? -16.962 5.104 13.073 1.00 75.38 136 SER A CA 1
ATOM 1045 C C . SER A 1 136 ? -16.432 5.239 14.501 1.00 75.38 136 SER A C 1
ATOM 1047 O O . SER A 1 136 ? -17.195 5.395 15.454 1.00 75.38 136 SER A O 1
ATOM 1049 N N . ARG A 1 137 ? -15.106 5.192 14.654 1.00 70.94 137 ARG A N 1
ATOM 1050 C CA . ARG A 1 137 ? -14.423 5.430 15.917 1.00 70.94 137 ARG A CA 1
ATOM 1051 C C . ARG A 1 137 ? -14.012 6.891 16.055 1.00 70.94 137 ARG A C 1
ATOM 1053 O O . ARG A 1 137 ? -13.313 7.443 15.205 1.00 70.94 137 ARG A O 1
ATOM 1060 N N . TYR A 1 138 ? -14.358 7.473 17.199 1.00 60.00 138 TYR A N 1
ATOM 1061 C CA . TYR A 1 138 ? -14.055 8.866 17.525 1.00 60.00 138 TYR A CA 1
ATOM 1062 C C . TYR A 1 138 ? -12.551 9.194 17.488 1.00 60.00 138 TYR A C 1
ATOM 1064 O O . TYR A 1 138 ? -12.163 10.248 16.993 1.00 60.00 138 TYR A O 1
ATOM 1072 N N . ASP A 1 139 ? -11.697 8.291 17.975 1.00 58.94 139 ASP A N 1
ATOM 1073 C CA . ASP A 1 139 ? -10.242 8.482 17.980 1.00 58.94 139 ASP A CA 1
ATOM 1074 C C . ASP A 1 139 ? -9.645 8.468 16.565 1.00 58.94 139 ASP A C 1
ATOM 1076 O O . ASP A 1 139 ? -8.775 9.281 16.253 1.00 58.94 139 ASP A O 1
ATOM 1080 N N . VAL A 1 140 ? -10.158 7.598 15.690 1.00 75.88 140 VAL A N 1
ATOM 1081 C CA . VAL A 1 140 ? -9.792 7.572 14.269 1.00 75.88 140 VAL A CA 1
ATOM 1082 C C . VAL A 1 140 ? -10.233 8.863 13.589 1.00 75.88 140 VAL A C 1
ATOM 1084 O O . VAL A 1 140 ? -9.422 9.471 12.898 1.00 75.88 140 VAL A O 1
ATOM 1087 N N . LYS A 1 141 ? -11.471 9.323 13.815 1.00 82.25 141 LYS A N 1
ATOM 1088 C CA . LYS A 1 141 ? -11.961 10.584 13.237 1.00 82.25 141 LYS A CA 1
ATOM 1089 C C . LYS A 1 141 ? -11.083 11.766 13.647 1.00 82.25 141 LYS A C 1
ATOM 1091 O O . LYS A 1 141 ? -10.591 12.474 12.780 1.00 82.25 141 LYS A O 1
ATOM 1096 N N . GLN A 1 142 ? -10.790 11.910 14.940 1.00 79.00 142 GLN A N 1
ATOM 1097 C CA . GLN A 1 142 ? -9.951 12.999 15.445 1.00 79.00 142 GLN A CA 1
ATOM 1098 C C . GLN A 1 142 ? -8.530 12.974 14.854 1.00 79.00 142 GLN A C 1
ATOM 1100 O O . GLN A 1 142 ? -7.981 14.024 14.522 1.00 79.00 142 GLN A O 1
ATOM 1105 N N . LEU A 1 143 ? -7.929 11.787 14.714 1.00 82.38 143 LEU A N 1
ATOM 1106 C CA . LEU A 1 143 ? -6.618 11.639 14.079 1.00 82.38 143 LEU A CA 1
ATOM 1107 C C . LEU A 1 143 ? -6.665 12.028 12.598 1.00 82.38 143 LEU A C 1
ATOM 1109 O O . LEU A 1 143 ? -5.784 12.737 12.120 1.00 82.38 143 LEU A O 1
ATOM 1113 N N . VAL A 1 144 ? -7.682 11.567 11.872 1.00 89.06 144 VAL A N 1
ATOM 1114 C CA . VAL A 1 144 ? -7.839 11.857 10.444 1.00 89.06 144 VAL A CA 1
ATOM 1115 C C . VAL A 1 144 ? -8.081 13.348 10.218 1.00 89.06 144 VAL A C 1
ATOM 1117 O O . VAL A 1 144 ? -7.429 13.927 9.354 1.00 89.06 144 VAL A O 1
ATOM 1120 N N . ASP A 1 145 ? -8.915 13.986 11.039 1.00 88.31 145 ASP A N 1
ATOM 1121 C CA . ASP A 1 145 ? -9.152 15.435 11.012 1.00 88.31 145 ASP A CA 1
ATOM 1122 C C . ASP A 1 145 ? -7.851 16.219 11.194 1.00 88.31 145 ASP A C 1
ATOM 1124 O O . ASP A 1 145 ? -7.574 17.152 10.441 1.00 88.31 145 ASP A O 1
ATOM 1128 N N . GLN A 1 146 ? -7.018 15.806 12.155 1.00 88.44 146 GLN A N 1
ATOM 1129 C CA . GLN A 1 146 ? -5.718 16.430 12.385 1.00 88.44 146 GLN A CA 1
ATOM 1130 C C . GLN A 1 146 ? -4.789 16.266 11.175 1.00 88.44 146 GLN A C 1
ATOM 1132 O O . GLN A 1 146 ? -4.165 17.235 10.755 1.00 88.44 146 GLN A O 1
ATOM 1137 N N . ILE A 1 147 ? -4.717 15.065 10.590 1.00 89.19 147 ILE A N 1
ATOM 1138 C CA . ILE A 1 147 ? -3.871 14.799 9.416 1.00 89.19 147 ILE A CA 1
ATOM 1139 C C . ILE A 1 147 ? -4.316 15.643 8.219 1.00 89.19 147 ILE A C 1
ATOM 1141 O O . ILE A 1 147 ? -3.470 16.197 7.523 1.00 89.19 147 ILE A O 1
ATOM 1145 N N . ILE A 1 148 ? -5.625 15.754 7.984 1.00 88.94 148 ILE A N 1
ATOM 1146 C CA . ILE A 1 148 ? -6.192 16.575 6.908 1.00 88.94 148 ILE A CA 1
ATOM 1147 C C . ILE A 1 148 ? -5.851 18.052 7.126 1.00 88.94 148 ILE A C 1
ATOM 1149 O O . ILE A 1 148 ? -5.398 18.716 6.194 1.00 88.94 148 ILE A O 1
ATOM 1153 N N . ALA A 1 149 ? -6.032 18.561 8.348 1.00 85.69 149 ALA A N 1
ATOM 1154 C CA . ALA A 1 149 ? -5.726 19.949 8.682 1.00 85.69 149 ALA A CA 1
ATOM 1155 C C . ALA A 1 149 ? -4.232 20.268 8.495 1.00 85.69 149 ALA A C 1
ATOM 1157 O O . ALA A 1 149 ? -3.884 21.280 7.881 1.00 85.69 149 ALA A O 1
ATOM 1158 N N . ASP A 1 150 ? -3.350 19.381 8.965 1.00 84.00 150 ASP A N 1
ATOM 1159 C CA . ASP A 1 150 ? -1.900 19.523 8.805 1.00 84.00 150 ASP A CA 1
ATOM 1160 C C . ASP A 1 150 ? -1.503 19.487 7.322 1.00 84.00 150 ASP A C 1
ATOM 1162 O O . ASP A 1 150 ? -0.742 20.339 6.862 1.00 84.00 150 ASP A O 1
ATOM 1166 N N . TRP A 1 151 ? -2.063 18.542 6.557 1.00 85.19 151 TRP A N 1
ATOM 1167 C CA . TRP A 1 151 ? -1.804 18.398 5.124 1.00 85.19 151 TRP A CA 1
ATOM 1168 C C . TRP A 1 151 ? -2.205 19.647 4.342 1.00 85.19 151 TRP A C 1
ATOM 1170 O O . TRP A 1 151 ? -1.406 20.169 3.563 1.00 85.19 151 TRP A O 1
ATOM 1180 N N . ASN A 1 152 ? -3.417 20.151 4.579 1.00 78.75 152 ASN A N 1
ATOM 1181 C CA . ASN A 1 152 ? -3.929 21.342 3.908 1.00 78.75 152 ASN A CA 1
ATOM 1182 C C . ASN A 1 152 ? -3.140 22.598 4.291 1.00 78.75 152 ASN A C 1
ATOM 1184 O O . ASN A 1 152 ? -2.880 23.422 3.417 1.00 78.75 152 ASN A O 1
ATOM 1188 N N . THR A 1 153 ? -2.690 22.705 5.546 1.00 81.31 153 THR A N 1
ATOM 1189 C CA . THR A 1 153 ? -1.812 23.798 5.997 1.00 81.31 153 THR A CA 1
ATOM 1190 C C . THR A 1 153 ? -0.455 23.765 5.286 1.00 81.31 153 THR A C 1
ATOM 1192 O O . THR A 1 153 ? 0.085 24.813 4.933 1.00 81.31 153 THR A O 1
ATOM 1195 N N . GLU A 1 154 ? 0.115 22.573 5.085 1.00 76.38 154 GLU A N 1
ATOM 1196 C CA . GLU A 1 154 ? 1.422 22.386 4.442 1.00 76.38 154 GLU A CA 1
ATOM 1197 C C . GLU A 1 154 ? 1.360 22.612 2.920 1.00 76.38 154 GLU A C 1
ATOM 1199 O O . GLU A 1 154 ? 2.307 23.156 2.352 1.00 76.38 154 GLU A O 1
ATOM 1204 N N . HIS A 1 155 ? 0.244 22.254 2.273 1.00 73.25 155 HIS A N 1
ATOM 1205 C CA . HIS A 1 155 ? 0.149 22.191 0.808 1.00 73.25 155 HIS A CA 1
ATOM 1206 C C . HIS A 1 155 ? -0.785 23.229 0.163 1.00 73.25 155 HIS A C 1
ATOM 1208 O O . HIS A 1 155 ? -0.670 23.452 -1.036 1.00 73.25 155 HIS A O 1
ATOM 1214 N N . GLY A 1 156 ? -1.629 23.934 0.925 1.00 65.94 156 GLY A N 1
ATOM 1215 C CA . GLY A 1 156 ? -2.420 25.066 0.421 1.00 65.94 156 GLY A CA 1
ATOM 1216 C C . GLY A 1 156 ? -3.850 24.753 -0.041 1.00 65.94 156 GLY A C 1
ATOM 1217 O O . GLY A 1 156 ? -4.293 25.333 -1.028 1.00 65.94 156 GLY A O 1
ATOM 1218 N N . GLU A 1 157 ? -4.588 23.933 0.720 1.00 62.69 157 GLU A N 1
ATOM 1219 C CA . GLU A 1 157 ? -6.012 23.584 0.487 1.00 62.69 157 GLU A CA 1
ATOM 1220 C C . GLU A 1 157 ? -6.288 22.718 -0.761 1.00 62.69 157 GLU A C 1
ATOM 1222 O O . GLU A 1 157 ? -7.186 22.984 -1.558 1.00 62.69 157 GLU A O 1
ATOM 1227 N N . ASN A 1 158 ? -5.515 21.646 -0.927 1.00 72.25 158 ASN A N 1
ATOM 1228 C CA . ASN A 1 158 ? -5.375 20.982 -2.225 1.00 72.25 158 ASN A CA 1
ATOM 1229 C C . ASN A 1 158 ? -6.219 19.724 -2.430 1.00 72.25 158 ASN A C 1
ATOM 1231 O O . ASN A 1 158 ? -6.241 19.194 -3.527 1.00 72.25 158 ASN A O 1
ATOM 1235 N N . VAL A 1 159 ? -6.857 19.163 -1.406 1.00 86.75 159 VAL A N 1
ATOM 1236 C CA . VAL A 1 159 ? -7.582 17.893 -1.572 1.00 86.75 159 VAL A CA 1
ATOM 1237 C C . VAL A 1 159 ? -9.007 18.065 -1.088 1.00 86.75 159 VAL A C 1
ATOM 1239 O O . VAL A 1 159 ? -9.234 18.279 0.101 1.00 86.75 159 VAL A O 1
ATOM 1242 N N . ASN A 1 160 ? -9.974 17.929 -1.999 1.00 87.94 160 ASN A N 1
ATOM 1243 C CA . ASN A 1 160 ? -11.378 17.894 -1.609 1.00 87.94 160 ASN A CA 1
ATOM 1244 C C . ASN A 1 160 ? -11.679 16.568 -0.912 1.00 87.94 160 ASN A C 1
ATOM 1246 O O . ASN A 1 160 ? -11.361 15.494 -1.428 1.00 87.94 160 ASN A O 1
ATOM 1250 N N . ILE A 1 161 ? -12.316 16.636 0.251 1.00 91.69 161 ILE A N 1
ATOM 1251 C CA . ILE A 1 161 ? -12.729 15.459 1.015 1.00 91.69 161 ILE A CA 1
ATOM 1252 C C . ILE A 1 161 ? -14.227 15.566 1.233 1.00 91.69 161 ILE A C 1
ATOM 1254 O O . ILE A 1 161 ? -14.731 16.619 1.597 1.00 91.69 161 ILE A O 1
ATOM 1258 N N . HIS A 1 162 ? -14.970 14.500 0.970 1.00 93.56 162 HIS A N 1
ATOM 1259 C CA . HIS A 1 162 ? -16.408 14.465 1.198 1.00 93.56 162 HIS A CA 1
ATOM 1260 C C . HIS A 1 162 ? -16.689 13.723 2.503 1.00 93.56 162 HIS A C 1
ATOM 1262 O O . HIS A 1 162 ? -16.248 12.589 2.676 1.00 93.56 162 HIS A O 1
ATOM 1268 N N . GLU A 1 163 ? -17.449 14.334 3.403 1.00 93.50 163 GLU A N 1
ATOM 1269 C CA . GLU A 1 163 ? -17.989 13.675 4.589 1.00 93.50 163 GLU A CA 1
ATOM 1270 C C . GLU A 1 163 ? -19.406 13.186 4.308 1.00 93.50 163 GLU A C 1
ATOM 1272 O O . GLU A 1 163 ? -20.309 13.973 4.004 1.00 93.50 163 GLU A O 1
ATOM 1277 N N . ALA A 1 164 ? -19.604 11.874 4.411 1.00 92.69 164 ALA A N 1
ATOM 1278 C CA . ALA A 1 164 ? -20.904 11.259 4.209 1.00 92.69 164 ALA A CA 1
ATOM 1279 C C . ALA A 1 164 ? -21.890 11.722 5.289 1.00 92.69 164 ALA A C 1
ATOM 1281 O O . ALA A 1 164 ? -21.631 11.569 6.477 1.00 92.69 164 ALA A O 1
ATOM 1282 N N . GLN A 1 165 ? -23.048 12.244 4.884 1.00 91.75 165 GLN A N 1
ATOM 1283 C CA . GLN A 1 165 ? -24.107 12.701 5.804 1.00 91.75 165 GLN A CA 1
ATOM 1284 C C . GLN A 1 165 ? -25.106 11.586 6.144 1.00 91.75 165 GLN A C 1
ATOM 1286 O O . GLN A 1 165 ? -26.240 11.844 6.543 1.00 91.75 165 GLN A O 1
ATOM 1291 N N . ARG A 1 166 ? -24.717 10.341 5.860 1.00 87.12 166 ARG A N 1
ATOM 1292 C CA . ARG A 1 166 ? -25.508 9.128 6.037 1.00 87.12 166 ARG A CA 1
ATOM 1293 C C . ARG A 1 166 ? -24.639 7.895 5.812 1.00 87.12 166 ARG A C 1
ATOM 1295 O O . ARG A 1 166 ? -23.591 7.985 5.170 1.00 87.12 166 ARG A O 1
ATOM 1302 N N . ASP A 1 167 ? -25.155 6.745 6.218 1.00 85.81 167 ASP A N 1
ATOM 1303 C CA . ASP A 1 167 ? -24.587 5.456 5.840 1.00 85.81 167 ASP A CA 1
ATOM 1304 C C . ASP A 1 167 ? -24.673 5.236 4.321 1.00 85.81 167 ASP A C 1
ATOM 1306 O O . ASP A 1 167 ? -25.655 5.625 3.666 1.00 85.81 167 ASP A O 1
ATOM 1310 N N . PHE A 1 168 ? -23.659 4.572 3.768 1.00 89.12 168 PHE A N 1
ATOM 1311 C CA . PHE A 1 168 ? -23.603 4.174 2.364 1.00 89.12 168 PHE A CA 1
ATOM 1312 C C . PHE A 1 168 ? -22.891 2.832 2.179 1.00 89.12 168 PHE A C 1
ATOM 1314 O O . PHE A 1 168 ? -22.171 2.361 3.057 1.00 89.12 168 PHE A O 1
ATOM 1321 N N . ILE A 1 169 ? -23.097 2.216 1.015 1.00 86.38 169 ILE A N 1
ATOM 1322 C CA . ILE A 1 169 ? -22.441 0.968 0.623 1.00 86.38 169 ILE A CA 1
ATOM 1323 C C . ILE A 1 169 ? -21.456 1.275 -0.498 1.00 86.38 169 ILE A C 1
ATOM 1325 O O . ILE A 1 169 ? -21.807 1.969 -1.454 1.00 86.38 169 ILE A O 1
ATOM 1329 N N . ALA A 1 170 ? -20.239 0.746 -0.395 1.00 89.00 170 ALA A N 1
ATOM 1330 C CA . ALA A 1 170 ? -19.262 0.807 -1.475 1.00 89.00 170 ALA A CA 1
ATOM 1331 C C . ALA A 1 170 ? -18.530 -0.538 -1.650 1.00 89.00 170 ALA A C 1
ATOM 1333 O O . ALA A 1 170 ? -18.249 -1.218 -0.656 1.00 89.00 170 ALA A O 1
ATOM 1334 N N . PRO A 1 171 ? -18.194 -0.928 -2.893 1.00 86.19 171 PRO A N 1
ATOM 1335 C CA . PRO A 1 171 ? -17.427 -2.136 -3.168 1.00 86.19 171 PRO A CA 1
ATOM 1336 C C . PRO A 1 171 ? -15.955 -1.901 -2.822 1.00 86.19 171 PRO A C 1
ATOM 1338 O O . PRO A 1 171 ? -15.290 -1.057 -3.421 1.00 86.19 171 PRO A O 1
ATOM 1341 N N . VAL A 1 172 ? -15.427 -2.629 -1.839 1.00 85.75 172 VAL A N 1
ATOM 1342 C CA . VAL A 1 172 ? -14.023 -2.509 -1.427 1.00 85.75 172 VAL A CA 1
ATOM 1343 C C . VAL A 1 172 ? -13.167 -3.476 -2.240 1.00 85.75 172 VAL A C 1
ATOM 1345 O O . VAL A 1 172 ? -13.140 -4.671 -1.959 1.00 85.75 172 VAL A O 1
ATOM 1348 N N . SER A 1 173 ? -12.406 -2.944 -3.199 1.00 82.75 173 SER A N 1
ATOM 1349 C CA . SER A 1 173 ? -11.439 -3.727 -3.982 1.00 82.75 173 SER A CA 1
ATOM 1350 C C . SER A 1 173 ? -10.138 -3.958 -3.206 1.00 82.75 173 SER A C 1
ATOM 1352 O O . SER A 1 173 ? -9.494 -5.003 -3.330 1.00 82.75 173 SER A O 1
ATOM 1354 N N . ARG A 1 174 ? -9.742 -2.996 -2.359 1.00 82.06 174 ARG A N 1
ATOM 1355 C CA . ARG A 1 174 ? -8.531 -3.109 -1.536 1.00 82.06 174 ARG A CA 1
ATOM 1356 C C . ARG A 1 174 ? -8.687 -2.416 -0.189 1.00 82.06 174 ARG A C 1
ATOM 1358 O O . ARG A 1 174 ? -9.161 -1.291 -0.110 1.00 82.06 174 ARG A O 1
ATOM 1365 N N . VAL A 1 175 ? -8.219 -3.066 0.871 1.00 83.94 175 VAL A N 1
ATOM 1366 C CA . VAL A 1 175 ? -8.015 -2.444 2.188 1.00 83.94 175 VAL A CA 1
ATOM 1367 C C . VAL A 1 175 ? -6.535 -2.102 2.308 1.00 83.94 175 VAL A C 1
ATOM 1369 O O . VAL A 1 175 ? -5.699 -2.958 2.042 1.00 83.94 175 VAL A O 1
ATOM 1372 N N . MET A 1 176 ? -6.204 -0.874 2.696 1.00 83.88 176 MET A N 1
ATOM 1373 C CA . MET A 1 176 ? -4.839 -0.364 2.822 1.00 83.88 176 MET A CA 1
ATOM 1374 C C . MET A 1 176 ? -4.562 0.073 4.273 1.00 83.88 176 MET A C 1
ATOM 1376 O O . MET A 1 176 ? -5.366 0.777 4.872 1.00 83.88 176 MET A O 1
ATOM 1380 N N . ARG A 1 177 ? -3.445 -0.356 4.867 1.00 79.06 177 ARG A N 1
ATOM 1381 C CA . ARG A 1 177 ? -2.997 -0.109 6.247 1.00 79.06 177 ARG A CA 1
ATOM 1382 C C . ARG A 1 177 ? -1.468 -0.140 6.294 1.00 79.06 177 ARG A C 1
ATOM 1384 O O . ARG A 1 177 ? -0.829 -0.891 5.561 1.00 79.06 177 ARG A O 1
ATOM 1391 N N . GLY A 1 178 ? -0.900 0.594 7.242 1.00 74.62 178 GLY A N 1
ATOM 1392 C CA . GLY A 1 178 ? 0.537 0.596 7.498 1.00 74.62 178 GLY A CA 1
ATOM 1393 C C . GLY A 1 178 ? 1.338 1.409 6.484 1.00 74.62 178 GLY A C 1
ATOM 1394 O O . GLY A 1 178 ? 0.840 1.816 5.439 1.00 74.62 178 GLY A O 1
ATOM 1395 N N . THR A 1 179 ? 2.600 1.660 6.823 1.00 74.75 179 THR A N 1
ATOM 1396 C CA . THR A 1 179 ? 3.469 2.529 6.032 1.00 74.75 179 THR A CA 1
ATOM 1397 C C . THR A 1 179 ? 3.812 1.884 4.689 1.00 74.75 179 THR A C 1
ATOM 1399 O O . THR A 1 179 ? 4.280 0.740 4.675 1.00 74.75 179 THR A O 1
ATOM 1402 N N . PRO A 1 180 ? 3.644 2.603 3.567 1.00 77.38 180 PRO A N 1
ATOM 1403 C CA . PRO A 1 180 ? 4.048 2.094 2.262 1.00 77.38 180 PRO A CA 1
ATOM 1404 C C . PRO A 1 180 ? 5.553 1.780 2.230 1.00 77.38 180 PRO A C 1
ATOM 1406 O O . PRO A 1 180 ? 6.339 2.469 2.887 1.00 77.38 180 PRO A O 1
ATOM 1409 N N . PRO A 1 181 ? 5.981 0.730 1.507 1.00 77.38 181 PRO A N 1
ATOM 1410 C CA . PRO A 1 181 ? 7.375 0.314 1.509 1.00 77.38 181 PRO A CA 1
ATOM 1411 C C . PRO A 1 181 ? 8.269 1.354 0.839 1.00 77.38 181 PRO A C 1
ATOM 1413 O O . PRO A 1 181 ? 7.887 2.000 -0.138 1.00 77.38 181 PRO A O 1
ATOM 1416 N N . LYS A 1 182 ? 9.507 1.442 1.326 1.00 79.50 182 LYS A N 1
ATOM 1417 C CA . LYS A 1 182 ? 10.532 2.291 0.729 1.00 79.50 182 LYS A CA 1
ATOM 1418 C C . LYS A 1 182 ? 10.941 1.771 -0.655 1.00 79.50 182 LYS A C 1
ATOM 1420 O O . LYS A 1 182 ? 11.116 0.564 -0.850 1.00 79.50 182 LYS A O 1
ATOM 1425 N N . ILE A 1 183 ? 11.116 2.688 -1.603 1.00 84.94 183 ILE A N 1
ATOM 1426 C CA . ILE A 1 183 ? 11.422 2.408 -3.011 1.00 84.94 183 ILE A CA 1
ATOM 1427 C C . ILE A 1 183 ? 12.929 2.561 -3.265 1.00 84.94 183 ILE A C 1
ATOM 1429 O O . ILE A 1 183 ? 13.524 3.584 -2.930 1.00 84.94 183 ILE A O 1
ATOM 1433 N N . ALA A 1 184 ? 13.545 1.579 -3.919 1.00 88.50 184 ALA A N 1
ATOM 1434 C CA . ALA A 1 184 ? 14.834 1.764 -4.576 1.00 88.50 184 ALA A CA 1
ATOM 1435 C C . ALA A 1 184 ? 14.592 2.396 -5.951 1.00 88.50 184 ALA A C 1
ATOM 1437 O O . ALA A 1 184 ? 14.030 1.750 -6.832 1.00 88.50 184 ALA A O 1
ATOM 1438 N N . LEU A 1 185 ? 15.000 3.648 -6.153 1.00 85.50 185 LEU A N 1
ATOM 1439 C CA . LEU A 1 185 ? 14.959 4.289 -7.465 1.00 85.50 185 LEU A CA 1
ATOM 1440 C C . LEU A 1 185 ? 16.279 4.051 -8.198 1.00 85.50 185 LEU A C 1
ATOM 1442 O O . LEU A 1 185 ? 17.319 4.553 -7.772 1.00 85.50 185 LEU A O 1
ATOM 1446 N N . LEU A 1 186 ? 16.228 3.359 -9.335 1.00 86.69 186 LEU A N 1
ATOM 1447 C CA . LEU A 1 186 ? 17.390 3.145 -10.188 1.00 86.69 186 LEU A CA 1
ATOM 1448 C C . LEU A 1 186 ? 17.770 4.430 -10.941 1.00 86.69 186 LEU A C 1
ATOM 1450 O O . LEU A 1 186 ? 17.053 4.865 -11.847 1.00 86.69 186 LEU A O 1
ATOM 1454 N N . ASP A 1 187 ? 18.913 5.020 -10.580 1.00 75.69 187 ASP A N 1
ATOM 1455 C CA . ASP A 1 187 ? 19.395 6.288 -11.139 1.00 75.69 187 ASP A CA 1
ATOM 1456 C C . ASP A 1 187 ? 20.578 6.140 -12.118 1.00 75.69 187 ASP A C 1
ATOM 1458 O O . ASP A 1 187 ? 21.600 5.520 -11.816 1.00 75.69 187 ASP A O 1
ATOM 1462 N N . GLU A 1 188 ? 20.472 6.819 -13.268 1.00 67.38 188 GLU A N 1
ATOM 1463 C CA . GLU A 1 188 ? 21.554 7.036 -14.245 1.00 67.38 188 GLU A CA 1
ATOM 1464 C C . GLU A 1 188 ? 21.951 8.523 -14.424 1.00 67.38 188 GLU A C 1
ATOM 1466 O O . GLU A 1 188 ? 22.797 8.866 -15.254 1.00 67.38 188 GLU A O 1
ATOM 1471 N N . GLY A 1 189 ? 21.372 9.430 -13.637 1.00 55.09 189 GLY A N 1
ATOM 1472 C CA . GLY A 1 189 ? 21.738 10.839 -13.456 1.00 55.09 189 GLY A CA 1
ATOM 1473 C C . GLY A 1 189 ? 21.029 11.853 -14.354 1.00 55.09 189 GLY A C 1
ATOM 1474 O O . GLY A 1 189 ? 21.367 13.041 -14.332 1.00 55.09 189 GLY A O 1
ATOM 1475 N N . LYS A 1 190 ? 20.006 11.426 -15.103 1.00 57.28 190 LYS A N 1
ATOM 1476 C CA . LYS A 1 190 ? 19.019 12.313 -15.758 1.00 57.28 190 LYS A CA 1
ATOM 1477 C C . LYS A 1 190 ? 17.559 11.979 -15.436 1.00 57.28 190 LYS A C 1
ATOM 1479 O O . LYS A 1 190 ? 16.692 12.769 -15.787 1.00 57.28 190 LYS A O 1
ATOM 1484 N N . ASN A 1 191 ? 17.308 10.854 -14.766 1.00 56.47 191 ASN A N 1
ATOM 1485 C CA . ASN A 1 191 ? 15.970 10.281 -14.610 1.00 56.47 191 ASN A CA 1
ATOM 1486 C C . ASN A 1 191 ? 15.370 10.523 -13.218 1.00 56.47 191 ASN A C 1
ATOM 1488 O O . ASN A 1 191 ? 14.165 10.388 -13.048 1.00 56.47 191 ASN A O 1
ATOM 1492 N N . VAL A 1 192 ? 16.179 10.948 -12.239 1.00 58.34 192 VAL A N 1
ATOM 1493 C CA . VAL A 1 192 ? 15.697 11.314 -10.893 1.00 58.34 192 VAL A CA 1
ATOM 1494 C C . VAL A 1 192 ? 14.642 12.411 -10.938 1.00 58.34 192 VAL A C 1
ATOM 1496 O O . VAL A 1 192 ? 13.662 12.335 -10.207 1.00 58.34 192 VAL A O 1
ATOM 1499 N N . THR A 1 193 ? 14.810 13.404 -11.818 1.00 64.62 193 THR A N 1
ATOM 1500 C CA . THR A 1 193 ? 13.872 14.530 -11.915 1.00 64.62 193 THR A CA 1
ATOM 1501 C C . THR A 1 193 ? 12.481 14.073 -12.341 1.00 64.62 193 THR A C 1
ATOM 1503 O O . THR A 1 193 ? 11.495 14.672 -11.945 1.00 64.62 193 THR A O 1
ATOM 1506 N N . ILE A 1 194 ? 12.377 12.977 -13.094 1.00 66.69 194 ILE A N 1
ATOM 1507 C CA . ILE A 1 194 ? 11.099 12.430 -13.553 1.00 66.69 194 ILE A CA 1
ATOM 1508 C C . ILE A 1 194 ? 10.308 11.840 -12.381 1.00 66.69 194 ILE A C 1
ATOM 1510 O O . ILE A 1 194 ? 9.160 12.231 -12.189 1.00 66.69 194 ILE A O 1
ATOM 1514 N N . LEU A 1 195 ? 10.929 10.978 -11.562 1.00 65.44 195 LEU A N 1
ATOM 1515 C CA . LEU A 1 195 ? 10.300 10.489 -10.328 1.00 65.44 195 LEU A CA 1
ATOM 1516 C C . LEU A 1 195 ? 9.984 11.654 -9.387 1.00 65.44 195 LEU A C 1
ATOM 1518 O O . LEU A 1 195 ? 8.850 11.795 -8.939 1.00 65.44 195 LEU A O 1
ATOM 1522 N N . GLN A 1 196 ? 10.964 12.517 -9.125 1.00 69.56 196 GLN A N 1
ATOM 1523 C CA . GLN A 1 196 ? 10.767 13.675 -8.257 1.00 69.56 196 GLN A CA 1
ATOM 1524 C C . GLN A 1 196 ? 9.555 14.498 -8.664 1.00 69.56 196 GLN A C 1
ATOM 1526 O O . GLN A 1 196 ? 8.788 14.870 -7.793 1.00 69.56 196 GLN A O 1
ATOM 1531 N N . ASN A 1 197 ? 9.327 14.705 -9.958 1.00 76.00 197 ASN A N 1
ATOM 1532 C CA . ASN A 1 197 ? 8.163 15.441 -10.425 1.00 76.00 197 ASN A CA 1
ATOM 1533 C C . ASN A 1 197 ? 6.839 14.752 -10.058 1.00 76.00 197 ASN A C 1
ATOM 1535 O O . ASN A 1 197 ? 5.909 15.443 -9.663 1.00 76.00 197 ASN A O 1
ATOM 1539 N N . TYR A 1 198 ? 6.744 13.418 -10.120 1.00 79.56 198 TYR A N 1
ATOM 1540 C CA . TYR A 1 198 ? 5.542 12.702 -9.665 1.00 79.56 198 TYR A CA 1
ATOM 1541 C C . TYR A 1 198 ? 5.314 12.847 -8.159 1.00 79.56 198 TYR A C 1
ATOM 1543 O O . TYR A 1 198 ? 4.183 13.042 -7.728 1.00 79.56 198 TYR A O 1
ATOM 1551 N N . LEU A 1 199 ? 6.379 12.773 -7.355 1.00 77.00 199 LEU A N 1
ATOM 1552 C CA . LEU A 1 199 ? 6.268 12.951 -5.905 1.00 77.00 199 LEU A CA 1
ATOM 1553 C C . LEU A 1 199 ? 6.002 14.405 -5.525 1.00 77.00 199 LEU A C 1
ATOM 1555 O O . LEU A 1 199 ? 5.253 14.638 -4.591 1.00 77.00 199 LEU A O 1
ATOM 1559 N N . VAL A 1 200 ? 6.563 15.370 -6.252 1.00 76.19 200 VAL A N 1
ATOM 1560 C CA . VAL A 1 200 ? 6.261 16.797 -6.089 1.00 76.19 200 VAL A CA 1
ATOM 1561 C C . VAL A 1 200 ? 4.778 17.046 -6.353 1.00 76.19 200 VAL A C 1
ATOM 1563 O O . VAL A 1 200 ? 4.129 17.613 -5.485 1.00 76.19 200 VAL A O 1
ATOM 1566 N N . LEU A 1 201 ? 4.229 16.544 -7.469 1.00 79.44 201 LEU A N 1
ATOM 1567 C CA . LEU A 1 201 ? 2.786 16.630 -7.745 1.00 79.44 201 LEU A CA 1
ATOM 1568 C C . LEU A 1 201 ? 1.950 15.974 -6.636 1.00 79.44 201 LEU A C 1
ATOM 1570 O O . LEU A 1 201 ? 0.869 16.441 -6.314 1.00 79.44 201 LEU A O 1
ATOM 1574 N N . ALA A 1 202 ? 2.447 14.895 -6.032 1.00 83.00 202 ALA A N 1
ATOM 1575 C CA . ALA A 1 202 ? 1.760 14.236 -4.929 1.00 83.00 202 ALA A CA 1
ATOM 1576 C C . ALA A 1 202 ? 1.913 14.949 -3.570 1.00 83.00 202 ALA A C 1
ATOM 1578 O O . ALA A 1 202 ? 1.427 14.417 -2.580 1.00 83.00 202 ALA A O 1
ATOM 1579 N N . GLY A 1 203 ? 2.598 16.095 -3.465 1.00 78.56 203 GLY A N 1
ATOM 1580 C CA . GLY A 1 203 ? 2.885 16.736 -2.169 1.00 78.56 203 GLY A CA 1
ATOM 1581 C C . GLY A 1 203 ? 3.889 15.952 -1.310 1.00 78.56 203 GLY A C 1
ATOM 1582 O O . GLY A 1 203 ? 3.882 15.989 -0.085 1.00 78.56 203 GLY A O 1
ATOM 1583 N N . LEU A 1 204 ? 4.748 15.156 -1.944 1.00 75.19 204 LEU A N 1
ATOM 1584 C CA . LEU A 1 204 ? 5.689 14.250 -1.284 1.00 75.19 204 LEU A CA 1
ATOM 1585 C C . LEU A 1 204 ? 7.162 14.635 -1.519 1.00 75.19 204 LEU A C 1
ATOM 1587 O O . LEU A 1 204 ? 8.063 13.823 -1.284 1.00 75.19 204 LEU A O 1
ATOM 1591 N N . SER A 1 205 ? 7.431 15.866 -1.966 1.00 65.31 205 SER A N 1
ATOM 1592 C CA . SER A 1 205 ? 8.778 16.347 -2.316 1.00 65.31 205 SER A CA 1
ATOM 1593 C C . SER A 1 205 ? 9.777 16.279 -1.160 1.00 65.31 205 SER A C 1
ATOM 1595 O O . SER A 1 205 ? 10.943 15.953 -1.377 1.00 65.31 205 SER A O 1
ATOM 1597 N N . ASP A 1 206 ? 9.316 16.516 0.068 1.00 58.84 206 ASP A N 1
ATOM 1598 C CA . ASP A 1 206 ? 10.172 16.629 1.257 1.00 58.84 206 ASP A CA 1
ATOM 1599 C C . ASP A 1 206 ? 10.448 15.272 1.928 1.00 58.84 206 ASP A C 1
ATOM 1601 O O . ASP A 1 206 ? 11.214 15.170 2.887 1.00 58.84 206 ASP A O 1
ATOM 1605 N N . TYR A 1 207 ? 9.871 14.193 1.393 1.00 58.00 207 TYR A N 1
ATOM 1606 C CA . TYR A 1 207 ? 9.926 12.844 1.966 1.00 58.00 207 TYR A CA 1
ATOM 1607 C C . TYR A 1 207 ? 11.004 11.957 1.326 1.00 58.00 207 TYR A C 1
ATOM 1609 O O . TYR A 1 207 ? 10.982 10.724 1.427 1.00 58.00 207 TYR A O 1
ATOM 1617 N N . MET A 1 208 ? 11.989 12.579 0.682 1.00 57.41 208 MET A N 1
ATOM 1618 C CA . MET A 1 208 ? 13.185 11.908 0.178 1.00 57.41 208 MET A CA 1
ATOM 1619 C C . MET A 1 208 ? 13.971 11.242 1.319 1.00 57.41 208 MET A C 1
ATOM 1621 O O . MET A 1 208 ? 14.167 11.832 2.378 1.00 57.41 208 MET A O 1
ATOM 1625 N N . GLY A 1 209 ? 14.410 9.992 1.133 1.00 57.31 209 GLY A N 1
ATOM 1626 C CA . GLY A 1 209 ? 15.044 9.189 2.189 1.00 57.31 209 GLY A CA 1
ATOM 1627 C C . GLY A 1 209 ? 14.063 8.533 3.173 1.00 57.31 209 GLY A C 1
ATOM 1628 O O . GLY A 1 209 ? 14.463 7.630 3.908 1.00 57.31 209 GLY A O 1
ATOM 1629 N N . LEU A 1 210 ? 12.781 8.914 3.152 1.00 63.72 210 LEU A N 1
ATOM 1630 C CA . LEU A 1 210 ? 11.693 8.188 3.820 1.00 63.72 210 LEU A CA 1
ATOM 1631 C C . LEU A 1 210 ? 10.934 7.307 2.822 1.00 63.72 210 LEU A C 1
ATOM 1633 O O . LEU A 1 210 ? 10.717 6.132 3.096 1.00 63.72 210 LEU A O 1
ATOM 1637 N N . ILE A 1 211 ? 10.589 7.860 1.655 1.00 70.06 211 ILE A N 1
ATOM 1638 C CA . ILE A 1 211 ? 9.817 7.175 0.605 1.00 70.06 211 ILE A CA 1
ATOM 1639 C C . ILE A 1 211 ? 10.715 6.386 -0.334 1.00 70.06 211 ILE A C 1
ATOM 1641 O O . ILE A 1 211 ? 10.375 5.278 -0.738 1.00 70.06 211 ILE A O 1
ATOM 1645 N N . TYR A 1 212 ? 11.863 6.946 -0.702 1.00 76.25 212 TYR A N 1
ATOM 1646 C CA . TYR A 1 212 ? 12.770 6.309 -1.644 1.00 76.25 212 TYR A CA 1
ATOM 1647 C C . TYR A 1 212 ? 14.225 6.658 -1.364 1.00 76.25 212 TYR A C 1
ATOM 1649 O O . TYR A 1 212 ? 14.518 7.710 -0.789 1.00 76.25 212 TYR A O 1
ATOM 1657 N N . ASP A 1 213 ? 15.114 5.778 -1.814 1.00 77.25 213 ASP A N 1
ATOM 1658 C CA . ASP A 1 213 ? 16.544 6.037 -1.946 1.00 77.25 213 ASP A CA 1
ATOM 1659 C C . ASP A 1 213 ? 16.954 5.934 -3.413 1.00 77.25 213 ASP A C 1
ATOM 1661 O O . ASP A 1 213 ? 16.385 5.160 -4.186 1.00 77.25 213 ASP A O 1
ATOM 1665 N N . LEU A 1 214 ? 17.973 6.703 -3.796 1.00 76.44 214 LEU A N 1
ATOM 1666 C CA . LEU A 1 214 ? 18.626 6.501 -5.082 1.00 76.44 214 LEU A CA 1
ATOM 1667 C C . LEU A 1 214 ? 19.593 5.332 -4.992 1.00 76.44 214 LEU A C 1
ATOM 1669 O O . LEU A 1 214 ? 20.451 5.292 -4.111 1.00 76.44 214 LEU A O 1
ATOM 1673 N N . VAL A 1 215 ? 19.491 4.434 -5.960 1.00 81.69 215 VAL A N 1
ATOM 1674 C CA . VAL A 1 215 ? 20.380 3.293 -6.119 1.00 81.69 215 VAL A CA 1
ATOM 1675 C C . VAL A 1 215 ? 20.937 3.345 -7.533 1.00 81.69 215 VAL A C 1
ATOM 1677 O O . VAL A 1 215 ? 20.191 3.408 -8.504 1.00 81.69 215 VAL A O 1
ATOM 1680 N N . THR A 1 216 ? 22.256 3.344 -7.685 1.00 84.00 216 THR A N 1
ATOM 1681 C CA . THR A 1 216 ? 22.872 3.242 -9.014 1.00 84.00 216 THR A CA 1
ATOM 1682 C C . THR A 1 216 ? 23.021 1.775 -9.425 1.00 84.00 216 THR A C 1
ATOM 1684 O O . THR A 1 216 ? 23.038 0.892 -8.563 1.00 84.00 216 THR A O 1
ATOM 1687 N N . PRO A 1 217 ? 23.231 1.473 -10.717 1.00 86.38 217 PRO A N 1
ATOM 1688 C CA . PRO A 1 217 ? 23.583 0.116 -11.133 1.00 86.38 217 PRO A CA 1
ATOM 1689 C C . PRO A 1 217 ? 24.800 -0.447 -10.376 1.00 86.38 217 PRO A C 1
ATOM 1691 O O . PRO A 1 217 ? 24.825 -1.619 -10.014 1.00 86.38 217 PRO A O 1
ATOM 1694 N N . GLN A 1 218 ? 25.788 0.400 -10.059 1.00 83.12 218 GLN A N 1
ATOM 1695 C CA . GLN A 1 218 ? 26.953 -0.011 -9.274 1.00 83.12 218 GLN A CA 1
ATOM 1696 C C . GLN A 1 218 ? 26.594 -0.355 -7.824 1.00 83.12 218 GLN A C 1
ATOM 1698 O O . GLN A 1 218 ? 27.178 -1.277 -7.258 1.00 83.12 218 GLN A O 1
ATOM 1703 N N . ASP A 1 219 ? 25.639 0.355 -7.226 1.00 85.19 219 ASP A N 1
ATOM 1704 C CA . ASP A 1 219 ? 25.148 0.038 -5.885 1.00 85.19 219 ASP A CA 1
ATOM 1705 C C . ASP A 1 219 ? 24.397 -1.298 -5.885 1.00 85.19 219 ASP A C 1
ATOM 1707 O O . ASP A 1 219 ? 24.602 -2.103 -4.979 1.00 85.19 219 ASP A O 1
ATOM 1711 N N . ILE A 1 220 ? 23.614 -1.592 -6.933 1.00 90.25 220 ILE A N 1
ATOM 1712 C CA . ILE A 1 220 ? 22.977 -2.907 -7.122 1.00 90.25 220 ILE A CA 1
ATOM 1713 C C . ILE A 1 220 ? 24.030 -4.016 -7.220 1.00 90.25 220 ILE A C 1
ATOM 1715 O O . ILE A 1 220 ? 23.917 -5.023 -6.522 1.00 90.25 220 ILE A O 1
ATOM 1719 N N . ILE A 1 221 ? 25.084 -3.822 -8.021 1.00 89.00 221 ILE A N 1
ATOM 1720 C CA . ILE A 1 221 ? 26.211 -4.769 -8.114 1.00 89.00 221 ILE A CA 1
ATOM 1721 C C . ILE A 1 221 ? 26.846 -4.996 -6.735 1.00 89.00 221 ILE A C 1
ATOM 1723 O O . ILE A 1 221 ? 27.193 -6.123 -6.385 1.00 89.00 221 ILE A O 1
ATOM 1727 N N . ASN A 1 222 ? 26.952 -3.935 -5.935 1.00 85.50 222 ASN A N 1
ATOM 1728 C CA . ASN A 1 222 ? 27.503 -3.973 -4.582 1.00 85.50 222 ASN A CA 1
ATOM 1729 C C . ASN A 1 222 ? 26.506 -4.475 -3.516 1.00 85.50 222 ASN A C 1
ATOM 1731 O O . ASN A 1 222 ? 26.853 -4.493 -2.335 1.00 85.50 222 ASN A O 1
ATOM 1735 N N . GLY A 1 223 ? 25.297 -4.885 -3.911 1.00 87.31 223 GLY A N 1
ATOM 1736 C CA . GLY A 1 223 ? 24.302 -5.500 -3.035 1.00 87.31 223 GLY A CA 1
ATOM 1737 C C . GLY A 1 223 ? 23.362 -4.531 -2.319 1.00 87.31 223 GLY A C 1
ATOM 1738 O O . GLY A 1 223 ? 22.803 -4.877 -1.285 1.00 87.31 223 GLY A O 1
ATOM 1739 N N . ALA A 1 224 ? 23.148 -3.321 -2.843 1.00 85.81 224 ALA A N 1
ATOM 1740 C CA . ALA A 1 224 ? 22.242 -2.347 -2.224 1.00 85.81 224 ALA A CA 1
ATOM 1741 C C . ALA A 1 224 ? 20.781 -2.819 -2.143 1.00 85.81 224 ALA A C 1
ATOM 1743 O O . ALA A 1 224 ? 20.053 -2.373 -1.263 1.00 85.81 224 ALA A O 1
ATOM 1744 N N . ILE A 1 225 ? 20.360 -3.712 -3.042 1.00 89.31 225 ILE A N 1
ATOM 1745 C CA . ILE A 1 225 ? 19.022 -4.328 -3.047 1.00 89.31 225 ILE A CA 1
ATOM 1746 C C . ILE A 1 225 ? 19.054 -5.796 -2.599 1.00 89.31 225 ILE A C 1
ATOM 1748 O O . ILE A 1 225 ? 18.085 -6.527 -2.796 1.00 89.31 225 ILE A O 1
ATOM 1752 N N . ASP A 1 226 ? 20.181 -6.256 -2.051 1.00 84.00 226 ASP A N 1
ATOM 1753 C CA . ASP A 1 226 ? 20.276 -7.598 -1.493 1.00 84.00 226 ASP A CA 1
ATOM 1754 C C . ASP A 1 226 ? 19.641 -7.639 -0.103 1.00 84.00 226 ASP A C 1
ATOM 1756 O O . ASP A 1 226 ? 19.643 -6.657 0.645 1.00 84.00 226 ASP A O 1
ATOM 1760 N N . GLN A 1 227 ? 19.168 -8.825 0.272 1.00 70.75 227 GLN A N 1
ATOM 1761 C CA . GLN A 1 227 ? 18.772 -9.112 1.639 1.00 70.75 227 GLN A CA 1
ATOM 1762 C C . GLN A 1 227 ? 19.952 -8.869 2.581 1.00 70.75 227 GLN A C 1
ATOM 1764 O O . GLN A 1 227 ? 21.067 -9.341 2.335 1.00 70.75 227 GLN A O 1
ATOM 1769 N N . ASN A 1 228 ? 19.708 -8.201 3.706 1.00 59.12 228 ASN A N 1
ATOM 1770 C CA . ASN A 1 228 ? 20.708 -8.117 4.754 1.00 59.12 228 ASN A CA 1
ATOM 1771 C C . ASN A 1 228 ? 20.985 -9.536 5.290 1.00 59.12 228 ASN A C 1
ATOM 1773 O O . ASN A 1 228 ? 20.085 -10.161 5.858 1.00 59.12 228 ASN A O 1
ATOM 1777 N N . PRO A 1 229 ? 22.220 -10.056 5.175 1.00 43.38 229 PRO A N 1
ATOM 1778 C CA . PRO A 1 229 ? 22.522 -11.443 5.526 1.00 43.38 229 PRO A CA 1
ATOM 1779 C C . PRO A 1 229 ? 22.444 -11.721 7.034 1.00 43.38 229 PRO A C 1
ATOM 1781 O O . PRO A 1 229 ? 22.443 -12.880 7.441 1.00 43.38 229 PRO A O 1
ATOM 1784 N N . TYR A 1 230 ? 22.399 -10.678 7.870 1.00 32.25 230 TYR A N 1
ATOM 1785 C CA . TYR A 1 230 ? 22.359 -10.801 9.326 1.00 32.25 230 TYR A CA 1
ATOM 1786 C C . TYR A 1 230 ? 20.947 -10.684 9.903 1.00 32.25 230 TYR A C 1
ATOM 1788 O O . TYR A 1 230 ? 20.657 -11.338 10.902 1.00 32.25 230 TYR A O 1
ATOM 1796 N N . THR A 1 231 ? 20.083 -9.858 9.307 1.00 43.50 231 THR A N 1
ATOM 1797 C CA . THR A 1 231 ? 18.699 -9.663 9.782 1.00 43.50 231 THR A CA 1
ATOM 1798 C C . THR A 1 231 ? 17.676 -10.420 8.942 1.00 43.50 231 THR A C 1
ATOM 1800 O O . THR A 1 231 ? 16.566 -10.663 9.404 1.00 43.50 231 THR A O 1
ATOM 1803 N N . GLY A 1 232 ? 18.036 -10.821 7.720 1.00 53.22 232 GLY A N 1
ATOM 1804 C CA . GLY A 1 232 ? 17.088 -11.356 6.748 1.00 53.22 232 GLY A CA 1
ATOM 1805 C C . GLY A 1 232 ? 16.106 -10.299 6.227 1.00 53.22 232 GLY A C 1
ATOM 1806 O O . GLY A 1 232 ? 15.136 -10.649 5.560 1.00 53.22 232 GLY A O 1
ATOM 1807 N N . GLU A 1 233 ? 16.323 -9.019 6.526 1.00 56.03 233 GLU A N 1
ATOM 1808 C CA . GLU A 1 233 ? 15.460 -7.933 6.065 1.00 56.03 233 GLU A CA 1
ATOM 1809 C C . GLU A 1 233 ? 15.919 -7.435 4.696 1.00 56.03 233 GLU A C 1
ATOM 1811 O O . GLU A 1 233 ? 17.115 -7.278 4.443 1.00 56.03 233 GLU A O 1
ATOM 1816 N N . GLU A 1 234 ? 14.960 -7.172 3.814 1.00 65.06 234 GLU A N 1
ATOM 1817 C CA . GLU A 1 234 ? 15.224 -6.483 2.554 1.00 65.06 234 GLU A CA 1
ATOM 1818 C C . GLU A 1 234 ? 15.208 -4.968 2.804 1.00 65.06 234 GLU A C 1
ATOM 1820 O O . GLU A 1 234 ? 14.250 -4.473 3.405 1.00 65.06 234 GLU A O 1
ATOM 1825 N N . PRO A 1 235 ? 16.212 -4.211 2.328 1.00 72.00 235 PRO A N 1
ATOM 1826 C CA . PRO A 1 235 ? 16.230 -2.755 2.475 1.00 72.00 235 PRO A CA 1
ATOM 1827 C C . PRO A 1 235 ? 15.120 -2.068 1.664 1.00 72.00 235 PRO A C 1
ATOM 1829 O O . PRO A 1 235 ? 14.701 -0.962 2.003 1.00 72.00 235 PRO A O 1
ATOM 1832 N N . TYR A 1 236 ? 14.624 -2.735 0.617 1.00 86.00 236 TYR A N 1
ATOM 1833 C CA . TYR A 1 236 ? 13.560 -2.254 -0.259 1.00 86.00 236 TYR A CA 1
ATOM 1834 C C . TYR A 1 236 ? 12.632 -3.403 -0.636 1.00 86.00 236 TYR A C 1
ATOM 1836 O O . TYR A 1 236 ? 13.066 -4.546 -0.753 1.00 86.00 236 TYR A O 1
ATOM 1844 N N . ASN A 1 237 ? 11.362 -3.096 -0.899 1.00 85.25 237 ASN A N 1
ATOM 1845 C CA . ASN A 1 237 ? 10.424 -4.076 -1.464 1.00 85.25 237 ASN A CA 1
ATOM 1846 C C . ASN A 1 237 ? 9.941 -3.714 -2.866 1.00 85.25 237 ASN A C 1
ATOM 1848 O O . ASN A 1 237 ? 9.235 -4.504 -3.488 1.00 85.25 237 ASN A O 1
ATOM 1852 N N . ILE A 1 238 ? 10.321 -2.535 -3.354 1.00 90.38 238 ILE A N 1
ATOM 1853 C CA . ILE A 1 238 ? 10.023 -2.064 -4.699 1.00 90.38 238 ILE A CA 1
ATOM 1854 C C . ILE A 1 238 ? 11.322 -1.528 -5.290 1.00 90.38 238 ILE A C 1
ATOM 1856 O O . ILE A 1 238 ? 11.950 -0.646 -4.705 1.00 90.38 238 ILE A O 1
ATOM 1860 N N . LEU A 1 239 ? 11.703 -2.044 -6.454 1.00 92.94 239 LEU A N 1
ATOM 1861 C CA . LEU A 1 239 ? 12.671 -1.407 -7.335 1.00 92.94 239 LEU A CA 1
ATOM 1862 C C . LEU A 1 239 ? 11.896 -0.673 -8.424 1.00 92.94 239 LEU A C 1
ATOM 1864 O O . LEU A 1 239 ? 11.057 -1.270 -9.095 1.00 92.94 239 LEU A O 1
ATOM 1868 N N . TRP A 1 240 ? 12.190 0.603 -8.625 1.00 91.69 240 TRP A N 1
ATOM 1869 C CA . TRP A 1 240 ? 11.668 1.368 -9.745 1.00 91.69 240 TRP A CA 1
ATOM 1870 C C . TRP A 1 240 ? 12.795 1.761 -10.690 1.00 91.69 240 TRP A C 1
ATOM 1872 O O . TRP A 1 240 ? 13.741 2.445 -10.308 1.00 91.69 240 TRP A O 1
ATOM 1882 N N . ALA A 1 241 ? 12.680 1.333 -11.942 1.00 91.12 241 ALA A N 1
ATOM 1883 C CA . ALA A 1 241 ? 13.591 1.649 -13.026 1.00 91.12 241 ALA A CA 1
ATOM 1884 C C . ALA A 1 241 ? 12.862 2.450 -14.122 1.00 91.12 241 ALA A C 1
ATOM 1886 O O . ALA A 1 241 ? 12.366 1.855 -15.082 1.00 91.12 241 ALA A O 1
ATOM 1887 N N . PRO A 1 242 ? 12.796 3.790 -14.036 1.00 84.00 242 PRO A N 1
ATOM 1888 C CA . PRO A 1 242 ? 12.036 4.597 -14.995 1.00 84.00 242 PRO A CA 1
ATOM 1889 C C . PRO A 1 242 ? 12.688 4.669 -16.387 1.00 84.00 242 PRO A C 1
ATOM 1891 O O . PRO A 1 242 ? 12.009 4.825 -17.399 1.00 84.00 242 PRO A O 1
ATOM 1894 N N . HIS A 1 243 ? 14.023 4.603 -16.460 1.00 84.75 243 HIS A N 1
ATOM 1895 C CA . HIS A 1 243 ? 14.753 4.737 -17.723 1.00 84.75 243 HIS A CA 1
ATOM 1896 C C . HIS A 1 243 ? 16.213 4.267 -17.604 1.00 84.75 243 HIS A C 1
ATOM 1898 O O . HIS A 1 243 ? 17.136 5.075 -17.615 1.00 84.75 243 HIS A O 1
ATOM 1904 N N . TRP A 1 244 ? 16.432 2.966 -17.452 1.00 87.06 244 TRP A N 1
ATOM 1905 C CA . TRP A 1 244 ? 17.761 2.359 -17.451 1.00 87.06 244 TRP A CA 1
ATOM 1906 C C . TRP A 1 244 ? 18.113 1.886 -18.864 1.00 87.06 244 TRP A C 1
ATOM 1908 O O . TRP A 1 244 ? 17.361 1.112 -19.448 1.00 87.06 244 TRP A O 1
ATOM 1918 N N . GLU A 1 245 ? 19.232 2.348 -19.431 1.00 85.00 245 GLU A N 1
ATOM 1919 C CA . GLU A 1 245 ? 19.665 1.960 -20.785 1.00 85.00 245 GLU A CA 1
ATOM 1920 C C . GLU A 1 245 ? 20.791 0.897 -20.802 1.00 85.00 245 GLU A C 1
ATOM 1922 O O . GLU A 1 245 ? 21.492 0.764 -21.812 1.00 85.00 245 GLU A O 1
ATOM 1927 N N . GLY A 1 246 ? 20.985 0.157 -19.703 1.00 84.56 246 GLY A N 1
ATOM 1928 C CA . GLY A 1 246 ? 21.909 -0.981 -19.623 1.00 84.56 246 GLY A CA 1
ATOM 1929 C C . GLY A 1 246 ? 23.380 -0.567 -19.500 1.00 84.56 246 GLY A C 1
ATOM 1930 O O . GLY A 1 246 ? 23.740 0.281 -18.685 1.00 84.56 246 GLY A O 1
ATOM 1931 N N . SER A 1 247 ? 24.248 -1.148 -20.329 1.00 75.44 247 SER A N 1
ATOM 1932 C CA . SER A 1 247 ? 25.714 -0.968 -20.376 1.00 75.44 247 SER A CA 1
ATOM 1933 C C . SER A 1 247 ? 26.199 0.423 -20.835 1.00 75.44 247 SER A C 1
ATOM 1935 O O . SER A 1 247 ? 27.332 0.615 -21.288 1.00 75.44 247 SER A O 1
ATOM 1937 N N . LYS A 1 248 ? 25.357 1.453 -20.721 1.00 69.56 248 LYS A N 1
ATOM 1938 C CA . LYS A 1 248 ? 25.705 2.834 -21.071 1.00 69.56 248 LYS A CA 1
ATOM 1939 C C . LYS A 1 248 ? 26.328 3.589 -19.891 1.00 69.56 248 LYS A C 1
ATOM 1941 O O . LYS A 1 248 ? 26.643 3.053 -18.828 1.00 69.56 248 LYS A O 1
ATOM 1946 N N . LYS A 1 249 ? 26.638 4.869 -20.125 1.00 61.81 249 LYS A N 1
ATOM 1947 C CA . LYS A 1 249 ? 27.178 5.758 -19.092 1.00 61.81 249 LYS A CA 1
ATOM 1948 C C . LYS A 1 249 ? 26.096 6.104 -18.082 1.00 61.81 249 LYS A C 1
ATOM 1950 O O . LYS A 1 249 ? 25.120 6.739 -18.464 1.00 61.81 249 LYS A O 1
ATOM 1955 N N . TYR A 1 250 ? 26.369 5.837 -16.812 1.00 62.94 250 TYR A N 1
ATOM 1956 C CA . TYR A 1 250 ? 25.574 6.343 -15.703 1.00 62.94 250 TYR A CA 1
ATOM 1957 C C . TYR A 1 250 ? 26.295 7.508 -15.017 1.00 62.94 250 TYR A C 1
ATOM 1959 O O . TYR A 1 250 ? 27.531 7.597 -14.971 1.00 62.94 250 TYR A O 1
ATOM 1967 N N . THR A 1 251 ? 25.509 8.426 -14.477 1.00 56.28 251 THR A N 1
ATOM 1968 C CA . THR A 1 251 ? 25.967 9.503 -13.604 1.00 56.28 251 THR A CA 1
ATOM 1969 C C . THR A 1 251 ? 25.278 9.343 -12.260 1.00 56.28 251 THR A C 1
ATOM 1971 O O . THR A 1 251 ? 24.060 9.338 -12.217 1.00 56.28 251 THR A O 1
ATOM 1974 N N . SER A 1 252 ? 26.031 9.204 -11.170 1.00 54.41 252 SER A N 1
ATOM 1975 C CA . SER A 1 252 ? 25.449 9.269 -9.835 1.00 54.41 252 SER A CA 1
ATOM 1976 C C . SER A 1 252 ? 25.340 10.727 -9.411 1.00 54.41 252 SER A C 1
ATOM 1978 O O . SER A 1 252 ? 26.283 11.522 -9.564 1.00 54.41 252 SER A O 1
ATOM 1980 N N . LYS A 1 253 ? 24.180 11.094 -8.873 1.00 54.09 253 LYS A N 1
ATOM 1981 C CA . LYS A 1 253 ? 24.049 12.323 -8.105 1.00 54.09 253 LYS A CA 1
ATOM 1982 C C . LYS A 1 253 ? 23.859 11.966 -6.639 1.00 54.09 253 LYS A C 1
ATOM 1984 O O . LYS A 1 253 ? 23.024 11.136 -6.303 1.00 54.09 253 LYS A O 1
ATOM 1989 N N . THR A 1 254 ? 24.625 12.606 -5.765 1.00 50.56 254 THR A N 1
ATOM 1990 C CA . THR A 1 254 ? 24.472 12.442 -4.320 1.00 50.56 254 THR A CA 1
ATOM 1991 C C . THR A 1 254 ? 23.633 13.595 -3.791 1.00 50.56 254 THR A C 1
ATOM 1993 O O . THR A 1 254 ? 23.830 14.740 -4.207 1.00 50.56 254 THR A O 1
ATOM 1996 N N . TRP A 1 255 ? 22.687 13.299 -2.900 1.00 49.00 255 TRP A N 1
ATOM 1997 C CA . TRP A 1 255 ? 21.935 14.339 -2.204 1.00 49.00 255 TRP A CA 1
ATOM 1998 C C . TRP A 1 255 ? 22.881 15.104 -1.280 1.00 49.00 255 TRP A C 1
ATOM 2000 O O . TRP A 1 255 ? 23.521 14.505 -0.411 1.00 49.00 255 TRP A O 1
ATOM 2010 N N . ASP A 1 256 ? 22.986 16.414 -1.476 1.00 49.97 256 ASP A N 1
ATOM 2011 C CA . ASP A 1 256 ? 23.685 17.297 -0.554 1.00 49.97 256 ASP A CA 1
ATOM 2012 C C . ASP A 1 256 ? 22.659 17.996 0.347 1.00 49.97 256 ASP A C 1
ATOM 2014 O O . ASP A 1 256 ? 21.948 18.896 -0.110 1.00 49.97 256 ASP A O 1
ATOM 2018 N N . PRO A 1 257 ? 22.584 17.617 1.635 1.00 40.31 257 PRO A N 1
ATOM 2019 C CA . PRO A 1 257 ? 21.614 18.186 2.561 1.00 40.31 257 PRO A CA 1
ATOM 2020 C C . PRO A 1 257 ? 21.863 19.675 2.840 1.00 40.31 257 PRO A C 1
ATOM 2022 O O . PRO A 1 257 ? 20.962 20.352 3.322 1.00 40.31 257 PRO A O 1
ATOM 2025 N N . VAL A 1 258 ? 23.060 20.202 2.544 1.00 46.09 258 VAL A N 1
ATOM 2026 C CA . VAL A 1 258 ? 23.385 21.624 2.733 1.00 46.09 258 VAL A CA 1
ATOM 2027 C C . VAL A 1 258 ? 22.820 22.474 1.600 1.00 46.09 258 VAL A C 1
ATOM 2029 O O . VAL A 1 258 ? 22.340 23.578 1.842 1.00 46.09 258 VAL A O 1
ATOM 2032 N N . SER A 1 259 ? 22.871 21.975 0.365 1.00 43.16 259 SER A N 1
ATOM 2033 C CA . SER A 1 259 ? 22.344 22.689 -0.802 1.00 43.16 259 SER A CA 1
ATOM 2034 C C . SER A 1 259 ? 20.917 22.291 -1.179 1.00 43.16 259 SER A C 1
ATOM 2036 O O . SER A 1 259 ? 20.372 22.892 -2.102 1.00 43.16 259 SER A O 1
ATOM 2038 N N . GLN A 1 260 ? 20.333 21.296 -0.495 1.00 44.88 260 GLN A N 1
ATOM 2039 C CA . GLN A 1 260 ? 19.066 20.650 -0.867 1.00 44.88 260 GLN A CA 1
ATOM 2040 C C . GLN A 1 260 ? 19.016 20.324 -2.365 1.00 44.88 260 GLN A C 1
ATOM 2042 O O . GLN A 1 260 ? 18.020 20.533 -3.054 1.00 44.88 260 GLN A O 1
ATOM 2047 N N . SER A 1 261 ? 20.156 19.893 -2.901 1.00 43.75 261 SER A N 1
ATOM 2048 C CA . SER A 1 261 ? 20.320 19.682 -4.327 1.00 43.75 261 SER A CA 1
ATOM 2049 C C . SER A 1 261 ? 21.196 18.474 -4.599 1.00 43.75 261 SER A C 1
ATOM 2051 O O . SER A 1 261 ? 22.001 18.033 -3.775 1.00 43.75 261 SER A O 1
ATOM 2053 N N . TYR A 1 262 ? 21.025 17.925 -5.792 1.00 47.94 262 TYR A N 1
ATOM 2054 C CA . TYR A 1 262 ? 21.788 16.787 -6.261 1.00 47.94 262 TYR A CA 1
ATOM 2055 C C . TYR A 1 262 ? 23.083 17.241 -6.928 1.00 47.94 262 TYR A C 1
ATOM 2057 O O . TYR A 1 262 ? 23.089 17.682 -8.079 1.00 47.94 262 TYR A O 1
ATOM 2065 N N . VAL A 1 263 ? 24.196 17.079 -6.219 1.00 49.28 263 VAL A N 1
ATOM 2066 C CA . VAL A 1 263 ? 25.542 17.410 -6.700 1.00 49.28 263 VAL A CA 1
ATOM 2067 C C . VAL A 1 263 ? 26.302 16.125 -7.028 1.00 49.28 263 VAL A C 1
ATOM 2069 O O . VAL A 1 263 ? 26.455 15.221 -6.210 1.00 49.28 263 VAL A O 1
ATOM 2072 N N . GLY A 1 264 ? 26.742 16.000 -8.281 1.00 53.97 264 GLY A N 1
ATOM 2073 C CA . GLY A 1 264 ? 27.376 14.777 -8.783 1.00 53.97 264 GLY A CA 1
ATOM 2074 C C . GLY A 1 264 ? 28.856 14.669 -8.423 1.00 53.97 264 GLY A C 1
ATOM 2075 O O . GLY A 1 264 ? 29.600 15.642 -8.562 1.00 53.97 264 GLY A O 1
ATOM 2076 N N . THR A 1 265 ? 29.309 13.465 -8.047 1.00 48.62 265 THR A N 1
ATOM 2077 C CA . THR A 1 265 ? 30.750 13.152 -7.934 1.00 48.62 265 THR A CA 1
ATOM 2078 C C . THR A 1 265 ? 31.204 11.798 -8.504 1.00 48.62 265 THR A C 1
ATOM 2080 O O . THR A 1 265 ? 32.415 11.627 -8.642 1.00 48.62 265 THR A O 1
ATOM 2083 N N . ALA A 1 266 ? 30.330 10.885 -8.961 1.00 51.69 266 ALA A N 1
ATOM 2084 C CA . ALA A 1 266 ? 30.774 9.687 -9.694 1.00 51.69 266 ALA A CA 1
ATOM 2085 C C . ALA A 1 266 ? 30.032 9.495 -11.027 1.00 51.69 266 ALA A C 1
ATOM 2087 O O . ALA A 1 266 ? 28.814 9.561 -11.122 1.00 51.69 266 ALA A O 1
ATOM 2088 N N . SER A 1 267 ? 30.792 9.269 -12.096 1.00 56.69 267 SER A N 1
ATOM 2089 C CA . SER A 1 267 ? 30.276 8.945 -13.428 1.00 56.69 267 SER A CA 1
ATOM 2090 C C . SER A 1 267 ? 31.038 7.738 -13.951 1.00 56.69 267 SER A C 1
ATOM 2092 O O . SER A 1 267 ? 32.271 7.790 -13.982 1.00 56.69 267 SER A O 1
ATOM 2094 N N . GLY A 1 268 ? 30.331 6.689 -14.358 1.00 62.59 268 GLY A N 1
ATOM 2095 C CA . GLY A 1 268 ? 30.918 5.428 -14.808 1.00 62.59 268 GLY A CA 1
ATOM 2096 C C . GLY A 1 268 ? 30.449 5.019 -16.202 1.00 62.59 268 GLY A C 1
ATOM 2097 O O . GLY A 1 268 ? 29.669 5.705 -16.861 1.00 62.59 268 GLY A O 1
ATOM 2098 N N . THR A 1 269 ? 30.976 3.907 -16.695 1.00 71.56 269 THR A N 1
ATOM 2099 C CA . THR A 1 269 ? 30.456 3.174 -17.857 1.00 71.56 269 THR A CA 1
ATOM 2100 C C . THR A 1 269 ? 30.398 1.726 -17.420 1.00 71.56 269 THR A C 1
ATOM 2102 O O . THR A 1 269 ? 31.415 1.221 -16.948 1.00 71.56 269 THR A O 1
ATOM 2105 N N . LEU A 1 270 ? 29.227 1.108 -17.515 1.00 76.56 270 LEU A N 1
ATOM 2106 C CA . LEU A 1 270 ? 29.067 -0.307 -17.204 1.00 76.56 270 LEU A CA 1
ATOM 2107 C C . LEU A 1 270 ? 29.538 -1.132 -18.401 1.00 76.56 270 LEU A C 1
ATOM 2109 O O . LEU A 1 270 ? 29.374 -0.725 -19.550 1.00 76.56 270 LEU A O 1
ATOM 2113 N N . SER A 1 271 ? 30.154 -2.276 -18.141 1.00 85.56 271 SER A N 1
ATOM 2114 C CA . SER A 1 271 ? 30.356 -3.298 -19.165 1.00 85.56 271 SER A CA 1
ATOM 2115 C C . SER A 1 271 ? 29.073 -4.112 -19.374 1.00 85.56 271 SER A C 1
ATOM 2117 O O . SER A 1 271 ? 28.175 -4.095 -18.535 1.00 85.56 271 SER A O 1
ATOM 2119 N N . GLU A 1 272 ? 28.990 -4.877 -20.463 1.00 85.50 272 GLU A N 1
ATOM 2120 C CA . GLU A 1 272 ? 27.908 -5.863 -20.658 1.00 85.50 272 GLU A CA 1
ATOM 2121 C C . GLU A 1 272 ? 27.856 -6.891 -19.508 1.00 85.50 272 GLU A C 1
ATOM 2123 O O . GLU A 1 272 ? 26.785 -7.350 -19.119 1.00 85.50 272 GLU A O 1
ATOM 2128 N N . ALA A 1 273 ? 29.008 -7.215 -18.908 1.00 87.50 273 ALA A N 1
ATOM 2129 C CA . ALA A 1 273 ? 29.072 -8.092 -17.741 1.00 87.50 273 ALA A CA 1
ATOM 2130 C C . ALA A 1 273 ? 28.464 -7.436 -16.490 1.00 87.50 273 ALA A C 1
ATOM 2132 O O . ALA A 1 273 ? 27.801 -8.109 -15.708 1.00 87.50 273 ALA A O 1
ATOM 2133 N N . ASP A 1 274 ? 28.648 -6.127 -16.313 1.00 89.25 274 ASP A N 1
ATOM 2134 C CA . ASP A 1 274 ? 28.028 -5.389 -15.211 1.00 89.25 274 ASP A CA 1
ATOM 2135 C C . ASP A 1 274 ? 26.507 -5.300 -15.395 1.00 89.25 274 ASP A C 1
ATOM 2137 O O . ASP A 1 274 ? 25.762 -5.500 -14.440 1.00 89.25 274 ASP A O 1
ATOM 2141 N N . GLU A 1 275 ? 26.036 -5.071 -16.627 1.00 90.31 275 GLU A N 1
ATOM 2142 C CA . GLU A 1 275 ? 24.609 -5.135 -16.975 1.00 90.31 275 GLU A CA 1
ATOM 2143 C C . GLU A 1 275 ? 24.015 -6.510 -16.637 1.00 90.31 275 GLU A C 1
ATOM 2145 O O . GLU A 1 275 ? 22.981 -6.582 -15.973 1.00 90.31 275 GLU A O 1
ATOM 2150 N N . THR A 1 276 ? 24.719 -7.588 -17.001 1.00 92.50 276 THR A N 1
ATOM 2151 C CA . THR A 1 276 ? 24.336 -8.969 -16.664 1.00 92.50 276 THR A CA 1
ATOM 2152 C C . THR A 1 276 ? 24.154 -9.137 -15.156 1.00 92.50 276 THR A C 1
ATOM 2154 O O . THR A 1 276 ? 23.131 -9.652 -14.709 1.00 92.50 276 THR A O 1
ATOM 2157 N N . ILE A 1 277 ? 25.115 -8.661 -14.354 1.00 93.88 277 ILE A N 1
ATOM 2158 C CA . ILE A 1 277 ? 25.046 -8.753 -12.890 1.00 93.88 277 ILE A CA 1
ATOM 2159 C C . ILE A 1 277 ? 23.842 -7.975 -12.353 1.00 93.88 277 ILE A C 1
ATOM 2161 O O . ILE A 1 277 ? 23.137 -8.479 -11.483 1.00 93.88 277 ILE A O 1
ATOM 2165 N N . VAL A 1 278 ? 23.574 -6.772 -12.867 1.00 93.56 278 VAL A N 1
ATOM 2166 C CA . VAL A 1 278 ? 22.412 -5.978 -12.442 1.00 93.56 278 VAL A CA 1
ATOM 2167 C C . VAL A 1 278 ? 21.112 -6.713 -12.764 1.00 93.56 278 VAL A C 1
ATOM 2169 O O . VAL A 1 278 ? 20.275 -6.856 -11.877 1.00 93.56 278 VAL A O 1
ATOM 2172 N N . VAL A 1 279 ? 20.945 -7.238 -13.984 1.00 95.56 279 VAL A N 1
ATOM 2173 C CA . VAL A 1 279 ? 19.739 -8.000 -14.357 1.00 95.56 279 VAL A CA 1
ATOM 2174 C C . VAL A 1 279 ? 19.570 -9.234 -13.468 1.00 95.56 279 VAL A C 1
ATOM 2176 O O . VAL A 1 279 ? 18.467 -9.475 -12.981 1.00 95.56 279 VAL A O 1
ATOM 2179 N N . GLN A 1 280 ? 20.647 -9.974 -13.190 1.00 96.00 280 GLN A N 1
ATOM 2180 C CA . GLN A 1 280 ? 20.620 -11.131 -12.286 1.00 96.00 280 GLN A CA 1
ATOM 2181 C C . GLN A 1 280 ? 20.239 -10.738 -10.853 1.00 96.00 280 GLN A C 1
ATOM 2183 O O . GLN A 1 280 ? 19.407 -11.394 -10.236 1.00 96.00 280 GLN A O 1
ATOM 2188 N N . LYS A 1 281 ? 20.769 -9.627 -10.333 1.00 95.75 281 LYS A N 1
ATOM 2189 C CA . LYS A 1 281 ? 20.405 -9.103 -9.008 1.00 95.75 281 LYS A CA 1
ATOM 2190 C C . LYS A 1 281 ? 18.932 -8.709 -8.921 1.00 95.75 281 LYS A C 1
ATOM 2192 O O . LYS A 1 281 ? 18.287 -8.968 -7.907 1.00 95.75 281 LYS A O 1
ATOM 2197 N N . VAL A 1 282 ? 18.386 -8.111 -9.979 1.00 96.69 282 VAL A N 1
ATOM 2198 C CA . VAL A 1 282 ? 16.954 -7.790 -10.057 1.00 96.69 282 VAL A CA 1
ATOM 2199 C C . VAL A 1 282 ? 16.110 -9.062 -10.171 1.00 96.69 282 VAL A C 1
ATOM 2201 O O . VAL A 1 282 ? 15.080 -9.164 -9.511 1.00 96.69 282 VAL A O 1
ATOM 2204 N N . ALA A 1 283 ? 16.554 -10.058 -10.937 1.00 96.56 283 ALA A N 1
ATOM 2205 C CA . ALA A 1 283 ? 15.913 -11.370 -10.987 1.00 96.56 283 ALA A CA 1
ATOM 2206 C C . ALA A 1 283 ? 15.874 -12.037 -9.600 1.00 96.56 283 ALA A C 1
ATOM 2208 O O . ALA A 1 283 ? 14.809 -12.475 -9.171 1.00 96.56 283 ALA A O 1
ATOM 2209 N N . ASP A 1 284 ? 16.987 -12.028 -8.861 1.00 94.56 284 ASP A N 1
ATOM 2210 C CA . ASP A 1 284 ? 17.050 -12.537 -7.488 1.00 94.56 284 ASP A CA 1
ATOM 2211 C C . ASP A 1 284 ? 16.117 -11.749 -6.553 1.00 94.56 284 ASP A C 1
ATOM 2213 O O . ASP A 1 284 ? 15.480 -12.323 -5.670 1.00 94.56 284 ASP A O 1
ATOM 2217 N N . PHE A 1 285 ? 16.029 -10.424 -6.720 1.00 93.50 285 PHE A N 1
ATOM 2218 C CA . PHE A 1 285 ? 15.130 -9.558 -5.951 1.00 93.50 285 PHE A CA 1
ATOM 2219 C C . PHE A 1 285 ? 13.656 -9.930 -6.170 1.00 93.50 285 PHE A C 1
ATOM 2221 O O . PHE A 1 285 ? 12.893 -10.020 -5.204 1.00 93.50 285 PHE A O 1
ATOM 2228 N N . LEU A 1 286 ? 13.278 -10.215 -7.420 1.00 94.12 286 LEU A N 1
ATOM 2229 C CA . LEU A 1 286 ? 11.949 -10.695 -7.800 1.00 94.12 286 LEU A CA 1
ATOM 2230 C C . LEU A 1 286 ? 11.686 -12.129 -7.321 1.00 94.12 286 LEU A C 1
ATOM 2232 O O . LEU A 1 286 ? 10.586 -12.425 -6.860 1.00 94.12 286 LEU A O 1
ATOM 2236 N N . ASP A 1 287 ? 12.678 -13.020 -7.369 1.00 90.38 287 ASP A N 1
ATOM 2237 C CA . ASP A 1 287 ? 12.565 -14.391 -6.849 1.00 90.38 287 ASP A CA 1
ATOM 2238 C C . ASP A 1 287 ? 12.236 -14.418 -5.348 1.00 90.38 287 ASP A C 1
ATOM 2240 O O . ASP A 1 287 ? 11.554 -15.329 -4.882 1.00 90.38 287 ASP A O 1
ATOM 2244 N N . ARG A 1 288 ? 12.650 -13.390 -4.594 1.00 87.50 288 ARG A N 1
ATOM 2245 C CA . ARG A 1 288 ? 12.318 -13.215 -3.167 1.00 87.50 288 ARG A CA 1
ATOM 2246 C C . ARG A 1 288 ? 10.932 -12.607 -2.912 1.00 87.50 288 ARG A C 1
ATOM 2248 O O . ARG A 1 288 ? 10.570 -12.384 -1.760 1.00 87.50 288 ARG A O 1
ATOM 2255 N N . GLY A 1 289 ? 10.145 -12.348 -3.958 1.00 87.62 289 GLY A N 1
ATOM 2256 C CA . GLY A 1 289 ? 8.787 -11.809 -3.836 1.00 87.62 289 GLY A CA 1
ATOM 2257 C C . GLY A 1 289 ? 8.701 -10.280 -3.799 1.00 87.62 289 GLY A C 1
ATOM 2258 O O . GLY A 1 289 ? 7.626 -9.747 -3.527 1.00 87.62 289 GLY A O 1
ATOM 2259 N N . ASN A 1 290 ? 9.798 -9.559 -4.050 1.00 89.81 290 ASN A N 1
ATOM 2260 C CA . ASN A 1 290 ? 9.766 -8.096 -4.141 1.00 89.81 290 ASN A CA 1
ATOM 2261 C C . ASN A 1 290 ? 9.273 -7.632 -5.518 1.00 89.81 290 ASN A C 1
ATOM 2263 O O . ASN A 1 290 ? 9.232 -8.413 -6.461 1.00 89.81 290 ASN A O 1
ATOM 2267 N N . ALA A 1 291 ? 8.891 -6.365 -5.648 1.00 92.75 291 ALA A N 1
ATOM 2268 C CA . ALA A 1 291 ? 8.266 -5.844 -6.857 1.00 92.75 291 ALA A CA 1
ATOM 2269 C C . ALA A 1 291 ? 9.220 -5.026 -7.739 1.00 92.75 291 ALA A C 1
ATOM 2271 O O . ALA A 1 291 ? 10.114 -4.339 -7.243 1.00 92.75 291 ALA A O 1
ATOM 2272 N N . LEU A 1 292 ? 8.972 -5.041 -9.049 1.00 95.19 292 LEU A N 1
ATOM 2273 C CA . LEU A 1 292 ? 9.638 -4.178 -10.023 1.00 95.19 292 LEU A CA 1
ATOM 2274 C C . LEU A 1 292 ? 8.608 -3.308 -10.740 1.00 95.19 292 LEU A C 1
ATOM 2276 O O . LEU A 1 292 ? 7.687 -3.824 -11.371 1.00 95.19 292 LEU A O 1
ATOM 2280 N N . PHE A 1 293 ? 8.828 -1.998 -10.718 1.00 94.75 293 PHE A N 1
ATOM 2281 C CA . PHE A 1 293 ? 8.240 -1.083 -11.683 1.00 94.75 293 PHE A CA 1
ATOM 2282 C C . PHE A 1 293 ? 9.297 -0.724 -12.722 1.00 94.75 293 PHE A C 1
ATOM 2284 O O . PHE A 1 293 ? 10.321 -0.141 -12.368 1.00 94.75 293 PHE A O 1
ATOM 2291 N N . ALA A 1 294 ? 9.091 -1.059 -13.990 1.00 93.75 294 ALA A N 1
ATOM 2292 C CA . ALA A 1 294 ? 9.994 -0.625 -15.048 1.00 93.75 294 ALA A CA 1
ATOM 2293 C C . ALA A 1 294 ? 9.241 0.191 -16.090 1.00 93.75 294 ALA A C 1
ATOM 2295 O O . ALA A 1 294 ? 8.145 -0.163 -16.513 1.00 93.75 294 ALA A O 1
ATOM 2296 N N . GLU A 1 295 ? 9.862 1.270 -16.534 1.00 90.56 295 GLU A N 1
ATOM 2297 C CA . GLU A 1 295 ? 9.314 2.109 -17.584 1.00 90.56 295 GLU A CA 1
ATOM 2298 C C . GLU A 1 295 ? 10.318 2.241 -18.722 1.00 90.56 295 GLU A C 1
ATOM 2300 O O . GLU A 1 295 ? 11.527 2.023 -18.567 1.00 90.56 295 GLU A O 1
ATOM 2305 N N . CYS A 1 296 ? 9.803 2.613 -19.890 1.00 88.06 296 CYS A N 1
ATOM 2306 C CA . CYS A 1 296 ? 10.615 3.032 -21.018 1.00 88.06 296 CYS A CA 1
ATOM 2307 C C . CYS A 1 296 ? 11.790 2.091 -21.357 1.00 88.06 296 CYS A C 1
ATOM 2309 O O . CYS A 1 296 ? 11.568 0.950 -21.736 1.00 88.06 296 CYS A O 1
ATOM 2311 N N . ALA A 1 297 ? 13.041 2.572 -21.282 1.00 87.12 297 ALA A N 1
ATOM 2312 C CA . ALA A 1 297 ? 14.226 1.838 -21.717 1.00 87.12 297 ALA A CA 1
ATOM 2313 C C . ALA A 1 297 ? 14.528 0.647 -20.803 1.00 87.12 297 ALA A C 1
ATOM 2315 O O . ALA A 1 297 ? 15.039 -0.363 -21.274 1.00 87.12 297 ALA A O 1
ATOM 2316 N N . SER A 1 298 ? 14.136 0.721 -19.529 1.00 91.62 298 SER A N 1
ATOM 2317 C CA . SER A 1 298 ? 14.342 -0.373 -18.581 1.00 91.62 298 SER A CA 1
ATOM 2318 C C . SER A 1 298 ? 13.591 -1.630 -19.005 1.00 91.62 298 SER A C 1
ATOM 2320 O O . SER A 1 298 ? 14.083 -2.735 -18.802 1.00 91.62 298 SER A O 1
ATOM 2322 N N . ILE A 1 299 ? 12.412 -1.464 -19.618 1.00 93.06 299 ILE A N 1
ATOM 2323 C CA . ILE A 1 299 ? 11.629 -2.580 -20.158 1.00 93.06 299 ILE A CA 1
ATOM 2324 C C . ILE A 1 299 ? 12.464 -3.321 -21.209 1.00 93.06 299 ILE A C 1
ATOM 2326 O O . ILE A 1 299 ? 12.526 -4.544 -21.184 1.00 93.06 299 ILE A O 1
ATOM 2330 N N . GLU A 1 300 ? 13.153 -2.585 -22.089 1.00 90.50 300 GLU A N 1
ATOM 2331 C CA . GLU A 1 300 ? 14.035 -3.153 -23.115 1.00 90.50 300 GLU A CA 1
ATOM 2332 C C . GLU A 1 300 ? 15.147 -3.977 -22.481 1.00 90.50 300 GLU A C 1
ATOM 2334 O O . GLU A 1 300 ? 15.349 -5.127 -22.853 1.00 90.50 300 GLU A O 1
ATOM 2339 N N . VAL A 1 301 ? 15.833 -3.402 -21.492 1.00 91.50 301 VAL A N 1
ATOM 2340 C CA . VAL A 1 301 ? 16.965 -4.062 -20.842 1.00 91.50 301 VAL A CA 1
ATOM 2341 C C . VAL A 1 301 ? 16.517 -5.360 -20.174 1.00 91.50 301 VAL A C 1
ATOM 2343 O O . VAL A 1 301 ? 17.096 -6.414 -20.427 1.00 91.50 301 VAL A O 1
ATOM 2346 N N . PHE A 1 302 ? 15.445 -5.328 -19.378 1.00 95.56 302 PHE A N 1
ATOM 2347 C CA . PHE A 1 302 ? 14.973 -6.526 -18.682 1.00 95.56 302 PHE A CA 1
ATOM 2348 C C . PHE A 1 302 ? 14.363 -7.573 -19.618 1.00 95.56 302 PHE A C 1
ATOM 2350 O O . PHE A 1 302 ? 14.496 -8.766 -19.360 1.00 95.56 302 PHE A O 1
ATOM 2357 N N . GLU A 1 303 ? 13.705 -7.171 -20.705 1.00 93.12 303 GLU A N 1
ATOM 2358 C CA . GLU A 1 303 ? 13.052 -8.116 -21.614 1.00 93.12 303 GLU A CA 1
ATOM 2359 C C . GLU A 1 303 ? 13.936 -8.584 -22.773 1.00 93.12 303 GLU A C 1
ATOM 2361 O O . GLU A 1 303 ? 13.583 -9.563 -23.422 1.00 93.12 303 GLU A O 1
ATOM 2366 N N . TRP A 1 304 ? 15.072 -7.949 -23.062 1.00 88.50 304 TRP A N 1
ATOM 2367 C CA . TRP A 1 304 ? 16.018 -8.425 -24.084 1.00 88.50 304 TRP A CA 1
ATOM 2368 C C . TRP A 1 304 ? 17.232 -9.142 -23.508 1.00 88.50 304 TRP A C 1
ATOM 2370 O O . TRP A 1 304 ? 17.909 -9.870 -24.237 1.00 88.50 304 TRP A O 1
ATOM 2380 N N . HIS A 1 305 ? 17.505 -8.977 -22.216 1.00 91.06 305 HIS A N 1
ATOM 2381 C CA . HIS A 1 305 ? 18.602 -9.682 -21.577 1.00 91.06 305 HIS A CA 1
ATOM 2382 C C . HIS A 1 305 ? 18.281 -11.185 -21.409 1.00 91.06 305 HIS A C 1
ATOM 2384 O O . HIS A 1 305 ? 17.192 -11.514 -20.938 1.00 91.06 305 HIS A O 1
ATOM 2390 N N . PRO A 1 306 ? 19.212 -12.116 -21.711 1.00 87.06 306 PRO A N 1
ATOM 2391 C CA . PRO A 1 306 ? 18.969 -13.563 -21.600 1.00 87.06 306 PRO A CA 1
ATOM 2392 C C . PRO A 1 306 ? 18.593 -14.061 -20.194 1.00 87.06 306 PRO A C 1
ATOM 2394 O O . PRO A 1 306 ? 17.777 -14.969 -20.061 1.00 87.06 306 PRO A O 1
ATOM 2397 N N . ASP A 1 307 ? 19.167 -13.463 -19.143 1.00 88.75 307 ASP A N 1
ATOM 2398 C CA . ASP A 1 307 ? 18.794 -13.739 -17.737 1.00 88.75 307 ASP A CA 1
ATOM 2399 C C . ASP A 1 307 ? 17.530 -12.981 -17.284 1.00 88.75 307 ASP A C 1
ATOM 2401 O O . ASP A 1 307 ? 17.060 -13.135 -16.154 1.00 88.75 307 ASP A O 1
ATOM 2405 N N . GLY A 1 308 ? 17.005 -12.141 -18.173 1.00 91.00 308 GLY A N 1
ATOM 2406 C CA . GLY A 1 308 ? 15.815 -11.335 -18.001 1.00 91.00 308 GLY A CA 1
ATOM 2407 C C . GLY A 1 308 ? 14.542 -12.113 -18.329 1.00 91.00 308 GLY A C 1
ATOM 2408 O O . GLY A 1 308 ? 14.261 -13.150 -17.721 1.00 91.00 308 GLY A O 1
ATOM 2409 N N . HIS A 1 309 ? 13.765 -11.587 -19.279 1.00 91.88 309 HIS A N 1
ATOM 2410 C CA . HIS A 1 309 ? 12.484 -12.152 -19.723 1.00 91.88 309 HIS A CA 1
ATOM 2411 C C . HIS A 1 309 ? 11.505 -12.322 -18.554 1.00 91.88 309 HIS A C 1
ATOM 2413 O O . HIS A 1 309 ? 11.073 -13.424 -18.200 1.00 91.88 309 HIS A O 1
ATOM 2419 N N . PHE A 1 310 ? 11.233 -11.217 -17.861 1.00 95.88 310 PHE A N 1
ATOM 2420 C CA . PHE A 1 310 ? 10.510 -11.263 -16.596 1.00 95.88 310 PHE A CA 1
ATOM 2421 C C . PHE A 1 310 ? 9.025 -11.560 -16.812 1.00 95.88 310 PHE A C 1
ATOM 2423 O O . PHE A 1 310 ? 8.449 -12.371 -16.080 1.00 95.88 310 PHE A O 1
ATOM 2430 N N . LEU A 1 311 ? 8.417 -10.950 -17.831 1.00 94.75 311 LEU A N 1
ATOM 2431 C CA . LEU A 1 311 ? 7.018 -11.138 -18.203 1.00 94.75 311 LEU A CA 1
ATOM 2432 C C . LEU A 1 311 ? 6.840 -11.843 -19.548 1.00 94.75 311 LEU A C 1
ATOM 2434 O O . LEU A 1 311 ? 5.814 -12.504 -19.730 1.00 94.75 311 LEU A O 1
ATOM 2438 N N . ALA A 1 312 ? 7.791 -11.727 -20.479 1.00 90.62 312 ALA A N 1
ATOM 2439 C CA . ALA A 1 312 ? 7.741 -12.451 -21.746 1.00 90.62 312 ALA A CA 1
ATOM 2440 C C . ALA A 1 312 ? 8.501 -13.785 -21.691 1.00 90.62 312 ALA A C 1
ATOM 2442 O O . ALA A 1 312 ? 9.376 -13.994 -20.860 1.00 90.62 312 ALA A O 1
ATOM 2443 N N . SER A 1 313 ? 8.186 -14.693 -22.610 1.00 84.81 313 SER A N 1
ATOM 2444 C CA . SER A 1 313 ? 8.847 -15.990 -22.757 1.00 84.81 313 SER A CA 1
ATOM 2445 C C . SER A 1 313 ? 10.116 -15.927 -23.611 1.00 84.81 313 SER A C 1
ATOM 2447 O O . SER A 1 313 ? 10.965 -16.813 -23.536 1.00 84.81 313 SER A O 1
ATOM 2449 N N . SER A 1 314 ? 10.226 -14.924 -24.487 1.00 81.19 314 SER A N 1
ATOM 2450 C CA . SER A 1 314 ? 11.356 -14.749 -25.421 1.00 81.19 314 SER A CA 1
ATOM 2451 C C . SER A 1 314 ? 11.662 -13.279 -25.711 1.00 81.19 314 SER A C 1
ATOM 2453 O O . SER A 1 314 ? 12.231 -12.944 -26.748 1.00 81.19 314 SER A O 1
ATOM 2455 N N . GLY A 1 315 ? 11.250 -12.398 -24.801 1.00 85.75 315 GLY A N 1
ATOM 2456 C CA . GLY A 1 315 ? 11.401 -10.954 -24.923 1.00 85.75 315 GLY A CA 1
ATOM 2457 C C . GLY A 1 315 ? 10.283 -10.269 -25.699 1.00 85.75 315 GLY A C 1
ATOM 2458 O O . GLY A 1 315 ? 9.175 -10.792 -25.846 1.00 85.75 315 GLY A O 1
ATOM 2459 N N . ILE A 1 316 ? 10.564 -9.049 -26.158 1.00 86.62 316 ILE A N 1
ATOM 2460 C CA . ILE A 1 316 ? 9.554 -8.132 -26.696 1.00 86.62 316 ILE A CA 1
ATOM 2461 C C . ILE A 1 316 ? 9.954 -7.507 -28.034 1.00 86.62 316 ILE A C 1
ATOM 2463 O O . ILE A 1 316 ? 11.126 -7.313 -28.345 1.00 86.62 316 ILE A O 1
ATOM 2467 N N . ALA A 1 317 ? 8.940 -7.122 -28.795 1.00 82.00 317 ALA A N 1
ATOM 2468 C CA . ALA A 1 317 ? 8.996 -6.304 -29.994 1.00 82.00 317 ALA A CA 1
ATOM 2469 C C . ALA A 1 317 ? 8.576 -4.873 -29.673 1.00 82.00 317 ALA A C 1
ATOM 2471 O O . ALA A 1 317 ? 7.701 -4.696 -28.832 1.00 82.00 317 ALA A O 1
ATOM 2472 N N . LYS A 1 318 ? 9.074 -3.869 -30.402 1.00 79.94 318 LYS A N 1
ATOM 2473 C CA . LYS A 1 318 ? 8.559 -2.488 -30.335 1.00 79.94 318 LYS A CA 1
ATOM 2474 C C . LYS A 1 318 ? 8.083 -2.000 -31.702 1.00 79.94 318 LYS A C 1
ATOM 2476 O O . LYS A 1 318 ? 8.704 -2.318 -32.712 1.00 79.94 318 LYS A O 1
ATOM 2481 N N . ASN A 1 319 ? 7.002 -1.218 -31.723 1.00 70.31 319 ASN A N 1
ATOM 2482 C CA . ASN A 1 319 ? 6.416 -0.663 -32.956 1.00 70.31 319 ASN A CA 1
ATOM 2483 C C . ASN A 1 319 ? 7.038 0.689 -33.342 1.00 70.31 319 ASN A C 1
ATOM 2485 O O . ASN A 1 319 ? 7.052 1.075 -34.506 1.00 70.31 319 ASN A O 1
ATOM 2489 N N . GLY A 1 320 ? 7.555 1.428 -32.354 1.00 64.88 320 GLY A N 1
ATOM 2490 C CA . GLY A 1 320 ? 8.149 2.747 -32.578 1.00 64.88 320 GLY A CA 1
ATOM 2491 C C . GLY A 1 320 ? 7.127 3.845 -32.887 1.00 64.88 320 GLY A C 1
ATOM 2492 O O . GLY A 1 320 ? 7.441 4.751 -33.656 1.00 64.88 320 GLY A O 1
ATOM 2493 N N . LEU A 1 321 ? 5.921 3.784 -32.300 1.00 69.62 321 LEU A N 1
ATOM 2494 C CA . LEU A 1 321 ? 4.927 4.862 -32.425 1.00 69.62 321 LEU A CA 1
ATOM 2495 C C . LEU A 1 321 ? 5.515 6.223 -32.017 1.00 69.62 321 LEU A C 1
ATOM 2497 O O . LEU A 1 321 ? 6.402 6.295 -31.169 1.00 69.62 321 LEU A O 1
ATOM 2501 N N . LYS A 1 322 ? 5.017 7.304 -32.629 1.00 66.75 322 LYS A N 1
ATOM 2502 C CA . LYS A 1 322 ? 5.408 8.688 -32.313 1.00 66.75 322 LYS A CA 1
ATOM 2503 C C . LYS A 1 322 ? 4.362 9.355 -31.421 1.00 66.75 322 LYS A C 1
ATOM 2505 O O . LYS A 1 322 ? 3.177 9.036 -31.526 1.00 66.75 322 LYS A O 1
ATOM 2510 N N . ASN A 1 323 ? 4.782 10.334 -30.621 1.00 65.88 323 ASN A N 1
ATOM 2511 C CA . ASN A 1 323 ? 3.863 11.184 -29.857 1.00 65.88 323 ASN A CA 1
ATOM 2512 C C . ASN A 1 323 ? 2.803 11.802 -30.775 1.00 65.88 323 ASN A C 1
ATOM 2514 O O . ASN A 1 323 ? 3.109 12.218 -31.897 1.00 65.88 323 ASN A O 1
ATOM 2518 N N . GLY A 1 324 ? 1.568 11.876 -30.280 1.00 64.06 324 GLY A N 1
ATOM 2519 C CA . GLY A 1 324 ? 0.432 12.417 -31.028 1.00 64.06 324 GLY A CA 1
ATOM 2520 C C . GLY A 1 324 ? -0.122 11.483 -32.108 1.00 64.06 324 GLY A C 1
ATOM 2521 O O . GLY A 1 324 ? -0.944 11.915 -32.915 1.00 64.06 324 GLY A O 1
ATOM 2522 N N . THR A 1 325 ? 0.309 10.216 -32.151 1.00 69.25 325 THR A N 1
ATOM 2523 C CA . THR A 1 325 ? -0.369 9.203 -32.971 1.00 69.25 325 THR A CA 1
ATOM 2524 C C . THR A 1 325 ? -1.762 8.959 -32.400 1.00 69.25 325 THR A C 1
ATOM 2526 O O . THR A 1 325 ? -1.901 8.702 -31.208 1.00 69.25 325 THR A O 1
ATOM 2529 N N . THR A 1 326 ? -2.795 9.019 -33.241 1.00 70.56 326 THR A N 1
ATOM 2530 C CA . THR A 1 326 ? -4.150 8.626 -32.841 1.00 70.56 326 THR A CA 1
ATOM 2531 C C . THR A 1 326 ? -4.185 7.120 -32.608 1.00 70.56 326 THR A C 1
ATOM 2533 O O . THR A 1 326 ? -3.906 6.349 -33.525 1.00 70.56 326 THR A O 1
ATOM 2536 N N . ILE A 1 327 ? -4.512 6.721 -31.383 1.00 76.50 327 ILE A N 1
ATOM 2537 C CA . ILE A 1 327 ? -4.606 5.328 -30.947 1.00 76.50 327 ILE A CA 1
ATOM 2538 C C . ILE A 1 327 ? -6.001 5.131 -30.361 1.00 76.50 327 ILE A C 1
ATOM 2540 O O . ILE A 1 327 ? -6.451 5.943 -29.552 1.00 76.50 327 ILE A O 1
ATOM 2544 N N . THR A 1 328 ? -6.681 4.056 -30.748 1.00 83.81 328 THR A N 1
ATOM 2545 C CA . THR A 1 328 ? -7.842 3.569 -30.006 1.00 83.81 328 THR A CA 1
ATOM 2546 C C . THR A 1 328 ? -7.328 2.776 -28.816 1.00 83.81 328 THR A C 1
ATOM 2548 O O . THR A 1 328 ? -6.706 1.725 -28.978 1.00 83.81 328 THR A O 1
ATOM 2551 N N . TYR A 1 329 ? -7.562 3.292 -27.614 1.00 86.19 329 TYR A N 1
ATOM 2552 C CA . TYR A 1 329 ? -7.164 2.621 -26.385 1.00 86.19 329 TYR A CA 1
ATOM 2553 C C . TYR A 1 329 ? -8.185 1.570 -25.972 1.00 86.19 329 TYR A C 1
ATOM 2555 O O . TYR A 1 329 ? -9.397 1.781 -26.034 1.00 86.19 329 TYR A O 1
ATOM 2563 N N . HIS A 1 330 ? -7.673 0.443 -25.498 1.00 87.31 330 HIS A N 1
ATOM 2564 C CA . HIS A 1 330 ? -8.462 -0.655 -24.980 1.00 87.31 330 HIS A CA 1
ATOM 2565 C C . HIS A 1 330 ? -7.985 -1.023 -23.575 1.00 87.31 330 HIS A C 1
ATOM 2567 O O . HIS A 1 330 ? -6.792 -1.241 -23.346 1.00 87.31 330 HIS A O 1
ATOM 2573 N N . TYR A 1 331 ? -8.940 -1.142 -22.656 1.00 88.75 331 TYR A N 1
ATOM 2574 C CA . TYR A 1 331 ? -8.714 -1.457 -21.249 1.00 88.75 331 TYR A CA 1
ATOM 2575 C C . TYR A 1 331 ? -9.258 -2.863 -20.968 1.00 88.75 331 TYR A C 1
ATOM 2577 O O . TYR A 1 331 ? -10.466 -3.069 -21.070 1.00 88.75 331 TYR A O 1
ATOM 2585 N N . ASN A 1 332 ? -8.402 -3.849 -20.668 1.00 86.12 332 ASN A N 1
ATOM 2586 C CA . ASN A 1 332 ? -8.877 -5.234 -20.453 1.00 86.12 332 ASN A CA 1
ATOM 2587 C C . ASN A 1 332 ? -9.325 -5.526 -19.021 1.00 86.12 332 ASN A C 1
ATOM 2589 O O . ASN A 1 332 ? -10.047 -6.495 -18.812 1.00 86.12 332 ASN A O 1
ATOM 2593 N N . ASP A 1 333 ? -8.870 -4.744 -18.046 1.00 86.00 333 ASP A N 1
ATOM 2594 C CA . ASP A 1 333 ? -9.214 -4.949 -16.639 1.00 86.00 333 ASP A CA 1
ATOM 2595 C C . ASP A 1 333 ? -9.471 -3.599 -15.961 1.00 86.00 333 ASP A C 1
ATOM 2597 O O . ASP A 1 333 ? -8.639 -3.125 -15.193 1.00 86.00 333 ASP A O 1
ATOM 2601 N N . PRO A 1 334 ? -10.599 -2.942 -16.285 1.00 86.75 334 PRO A N 1
ATOM 2602 C CA . PRO A 1 334 ? -10.968 -1.641 -15.727 1.00 86.75 334 PRO A CA 1
ATOM 2603 C C . PRO A 1 334 ? -11.291 -1.695 -14.227 1.00 86.75 334 PRO A C 1
ATOM 2605 O O . PRO A 1 334 ? -11.446 -0.644 -13.608 1.00 86.75 334 PRO A O 1
ATOM 2608 N N . THR A 1 335 ? -11.404 -2.892 -13.647 1.00 86.56 335 THR A N 1
ATOM 2609 C CA . THR A 1 335 ? -11.710 -3.129 -12.227 1.00 86.56 335 THR A CA 1
ATOM 2610 C C . THR A 1 335 ? -10.458 -3.125 -11.354 1.00 86.56 335 THR A C 1
ATOM 2612 O O . THR A 1 335 ? -10.530 -2.994 -10.135 1.00 86.56 335 THR A O 1
ATOM 2615 N N . SER A 1 336 ? -9.286 -3.227 -11.977 1.00 87.06 336 SER A N 1
ATOM 2616 C CA . SER A 1 336 ? -8.016 -3.256 -11.275 1.00 87.06 336 SER A CA 1
ATOM 2617 C C . SER A 1 336 ? -7.676 -1.895 -10.663 1.00 87.06 336 SER A C 1
ATOM 2619 O O . SER A 1 336 ? -7.723 -0.885 -11.372 1.00 87.06 336 SER A O 1
ATOM 2621 N N . PRO A 1 337 ? -7.226 -1.820 -9.397 1.00 88.38 337 PRO A N 1
ATOM 2622 C CA . PRO A 1 337 ? -6.659 -0.598 -8.819 1.00 88.38 337 PRO A CA 1
ATOM 2623 C C . PRO A 1 337 ? -5.554 0.038 -9.684 1.00 88.38 337 PRO A C 1
ATOM 2625 O O . PRO A 1 337 ? -5.386 1.256 -9.701 1.00 88.38 337 PRO A O 1
ATOM 2628 N N . TYR A 1 338 ? -4.834 -0.770 -10.472 1.00 89.00 338 TYR A N 1
ATOM 2629 C CA . TYR A 1 338 ? -3.810 -0.300 -11.405 1.00 89.00 338 TYR A CA 1
ATOM 2630 C C . TYR A 1 338 ? -4.371 0.584 -12.523 1.00 89.00 338 TYR A C 1
ATOM 2632 O O . TYR A 1 338 ? -3.660 1.476 -12.982 1.00 89.00 338 TYR A O 1
ATOM 2640 N N . THR A 1 339 ? -5.618 0.370 -12.954 1.00 90.31 339 THR A N 1
ATOM 2641 C CA . THR A 1 339 ? -6.224 1.055 -14.107 1.00 90.31 339 THR A CA 1
ATOM 2642 C C . THR A 1 339 ? -7.131 2.223 -13.736 1.00 90.31 339 THR A C 1
ATOM 2644 O O . THR A 1 339 ? -7.796 2.780 -14.607 1.00 90.31 339 THR A O 1
ATOM 2647 N N . GLN A 1 340 ? -7.198 2.588 -12.456 1.00 93.31 340 GLN A N 1
ATOM 2648 C CA . GLN A 1 340 ? -8.119 3.611 -11.968 1.00 93.31 340 GLN A CA 1
ATOM 2649 C C . GLN A 1 340 ? -7.653 5.010 -12.370 1.00 93.31 340 GLN A C 1
ATOM 2651 O O . GLN A 1 340 ? -6.844 5.634 -11.685 1.00 93.31 340 GLN A O 1
ATOM 2656 N N . ILE A 1 341 ? -8.154 5.485 -13.510 1.00 90.44 341 ILE A N 1
ATOM 2657 C CA . ILE A 1 341 ? -7.867 6.816 -14.062 1.00 90.44 341 ILE A CA 1
ATOM 2658 C C . ILE A 1 341 ? -9.111 7.697 -14.161 1.00 90.44 341 ILE A C 1
ATOM 2660 O O . ILE A 1 341 ? -8.997 8.829 -14.604 1.00 90.44 341 ILE A O 1
ATOM 2664 N N . GLY A 1 342 ? -10.280 7.226 -13.720 1.00 88.44 342 GLY A N 1
ATOM 2665 C CA . GLY A 1 342 ? -11.516 8.005 -13.779 1.00 88.44 342 GLY A CA 1
ATOM 2666 C C . GLY A 1 342 ? -11.853 8.426 -15.205 1.00 88.44 342 GLY A C 1
ATOM 2667 O O . GLY A 1 342 ? -11.670 7.658 -16.144 1.00 88.44 342 GLY A O 1
ATOM 2668 N N . ASP A 1 343 ? -12.333 9.651 -15.351 1.00 88.50 343 ASP A N 1
ATOM 2669 C CA . ASP A 1 343 ? -12.719 10.287 -16.610 1.00 88.50 343 ASP A CA 1
ATOM 2670 C C . ASP A 1 343 ? -11.562 11.013 -17.324 1.00 88.50 343 ASP A C 1
ATOM 2672 O O . ASP A 1 343 ? -11.777 11.744 -18.293 1.00 88.50 343 ASP A O 1
ATOM 2676 N N . TRP A 1 344 ? -10.319 10.777 -16.892 1.00 88.75 344 TRP A N 1
ATOM 2677 C CA . TRP A 1 344 ? -9.129 11.299 -17.559 1.00 88.75 344 TRP A CA 1
ATOM 2678 C C . TRP A 1 344 ? -8.777 10.474 -18.797 1.00 88.75 344 TRP A C 1
ATOM 2680 O O . TRP A 1 344 ? -8.820 9.243 -18.797 1.00 88.75 344 TRP A O 1
ATOM 2690 N N . THR A 1 345 ? -8.354 11.158 -19.858 1.00 84.50 345 THR A N 1
ATOM 2691 C CA . THR A 1 345 ? -7.883 10.497 -21.080 1.00 84.50 345 THR A CA 1
ATOM 2692 C C . THR A 1 345 ? -6.400 10.172 -20.964 1.00 84.50 345 THR A C 1
ATOM 2694 O O . THR A 1 345 ? -5.606 10.990 -20.505 1.00 84.50 345 THR A O 1
ATOM 2697 N N . PHE A 1 346 ? -6.023 8.964 -21.380 1.00 85.00 346 PHE A N 1
ATOM 2698 C CA . PHE A 1 346 ? -4.622 8.588 -21.508 1.00 85.00 346 PHE A CA 1
ATOM 2699 C C . PHE A 1 346 ? -4.098 8.962 -22.890 1.00 85.00 346 PHE A C 1
ATOM 2701 O O . PHE A 1 346 ? -4.645 8.519 -23.895 1.00 85.00 346 PHE A O 1
ATOM 2708 N N . ASP A 1 347 ? -2.990 9.696 -22.927 1.00 81.00 347 ASP A N 1
ATOM 2709 C CA . ASP A 1 347 ? -2.246 9.985 -24.149 1.00 81.00 347 ASP A CA 1
ATOM 2710 C C . ASP A 1 347 ? -0.866 9.314 -24.171 1.00 81.00 347 ASP A C 1
ATOM 2712 O O . ASP A 1 347 ? -0.140 9.235 -23.182 1.00 81.00 347 ASP A O 1
ATOM 2716 N N . LEU A 1 348 ? -0.450 8.806 -25.326 1.00 75.88 348 LEU A N 1
ATOM 2717 C CA . LEU A 1 348 ? 0.881 8.230 -25.439 1.00 75.88 348 LEU A CA 1
ATOM 2718 C C . LEU A 1 348 ? 1.945 9.334 -25.426 1.00 75.88 348 LEU A C 1
ATOM 2720 O O . LEU A 1 348 ? 2.111 10.058 -26.411 1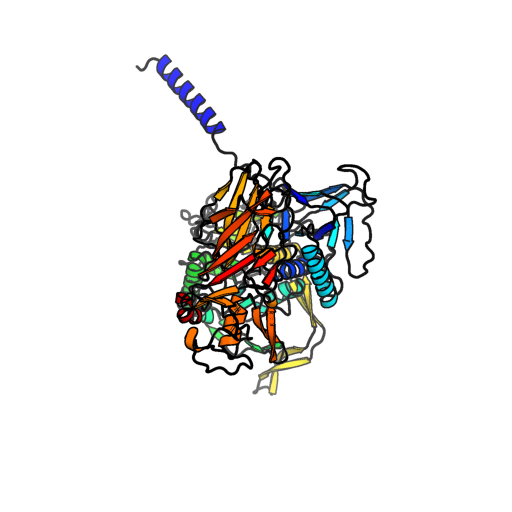.00 75.88 348 LEU A O 1
ATOM 2724 N N . GLU A 1 349 ? 2.713 9.395 -24.340 1.00 75.62 349 GLU A N 1
ATOM 2725 C CA . GLU A 1 349 ? 3.865 10.287 -24.226 1.00 75.62 349 GLU A CA 1
ATOM 2726 C C . GLU A 1 349 ? 5.188 9.616 -24.597 1.00 75.62 349 GLU A C 1
ATOM 2728 O O . GLU A 1 349 ? 5.345 8.394 -24.621 1.00 75.62 349 GLU A O 1
ATOM 2733 N N . GLY A 1 350 ? 6.159 10.471 -24.912 1.00 66.19 350 GLY A N 1
ATOM 2734 C CA . GLY A 1 350 ? 7.423 10.072 -25.522 1.00 66.19 350 GLY A CA 1
ATOM 2735 C C . GLY A 1 350 ? 8.338 9.228 -24.632 1.00 66.19 350 GLY A C 1
ATOM 2736 O O . GLY A 1 350 ? 8.279 9.269 -23.403 1.00 66.19 350 GLY A O 1
ATOM 2737 N N . GLY A 1 351 ? 9.260 8.506 -25.266 1.00 72.19 351 GLY A N 1
ATOM 2738 C CA . GLY A 1 351 ? 10.276 7.694 -24.609 1.00 72.19 351 GLY A CA 1
ATOM 2739 C C . GLY A 1 351 ? 11.084 6.826 -25.581 1.00 72.19 351 GLY A C 1
ATOM 2740 O O . GLY A 1 351 ? 10.950 6.893 -26.796 1.00 72.19 351 GLY A O 1
ATOM 2741 N N . HIS A 1 352 ? 11.964 6.001 -25.025 1.00 76.62 352 HIS A N 1
ATOM 2742 C CA . HIS A 1 352 ? 12.687 4.933 -25.720 1.00 76.62 352 HIS A CA 1
ATOM 2743 C C . HIS A 1 352 ? 11.754 3.786 -26.154 1.00 76.62 352 HIS A C 1
ATOM 2745 O O . HIS A 1 352 ? 11.894 3.262 -27.260 1.00 76.62 352 HIS A O 1
ATOM 2751 N N . ILE A 1 353 ? 10.787 3.423 -25.301 1.00 82.19 353 ILE A N 1
ATOM 2752 C CA . ILE A 1 353 ? 9.715 2.470 -25.609 1.00 82.19 353 ILE A CA 1
ATOM 2753 C C . ILE A 1 353 ? 8.376 3.185 -25.454 1.00 82.19 353 ILE A C 1
ATOM 2755 O O . ILE A 1 353 ? 8.027 3.628 -24.363 1.00 82.19 353 ILE A O 1
ATOM 2759 N N . HIS A 1 354 ? 7.636 3.270 -26.556 1.00 82.69 354 HIS A N 1
ATOM 2760 C CA . HIS A 1 354 ? 6.290 3.848 -26.607 1.00 82.69 354 HIS A CA 1
ATOM 2761 C C . HIS A 1 354 ? 5.190 2.785 -26.543 1.00 82.69 354 HIS A C 1
ATOM 2763 O O . HIS A 1 354 ? 4.078 3.054 -26.113 1.00 82.69 354 HIS A O 1
ATOM 2769 N N . ASN A 1 355 ? 5.491 1.578 -27.005 1.00 84.94 355 ASN A N 1
ATOM 2770 C CA . ASN A 1 355 ? 4.620 0.418 -26.955 1.00 84.94 355 ASN A CA 1
ATOM 2771 C C . ASN A 1 355 ? 5.419 -0.833 -27.332 1.00 84.94 355 ASN A C 1
ATOM 2773 O O . ASN A 1 355 ? 6.463 -0.743 -27.992 1.00 84.94 355 ASN A O 1
ATOM 2777 N N . TRP A 1 356 ? 4.927 -1.999 -26.927 1.00 88.00 356 TRP A N 1
ATOM 2778 C CA . TRP A 1 356 ? 5.587 -3.271 -27.204 1.00 88.00 356 TRP A CA 1
ATOM 2779 C C . TRP A 1 356 ? 4.601 -4.419 -27.409 1.00 88.00 356 TRP A C 1
ATOM 2781 O O . TRP A 1 356 ? 3.389 -4.242 -27.358 1.00 88.00 356 TRP A O 1
ATOM 2791 N N . LYS A 1 357 ? 5.134 -5.598 -27.713 1.00 86.19 357 LYS A N 1
ATOM 2792 C CA . LYS A 1 357 ? 4.391 -6.857 -27.777 1.00 86.19 357 LYS A CA 1
ATOM 2793 C C . LYS A 1 357 ? 5.337 -7.993 -27.414 1.00 86.19 357 LYS A C 1
ATOM 2795 O O . LYS A 1 357 ? 6.479 -7.986 -27.863 1.00 86.19 357 LYS A O 1
ATOM 2800 N N . ALA A 1 358 ? 4.900 -8.962 -26.617 1.00 86.31 358 ALA A N 1
ATOM 2801 C CA . ALA A 1 358 ? 5.735 -10.125 -26.306 1.00 86.31 358 ALA A CA 1
ATOM 2802 C C . ALA A 1 358 ? 5.905 -11.070 -27.509 1.00 86.31 358 ALA A C 1
ATOM 2804 O O . ALA A 1 358 ? 4.943 -11.332 -28.236 1.00 86.31 358 ALA A O 1
ATOM 2805 N N . ILE A 1 359 ? 7.120 -11.598 -27.689 1.00 78.56 359 ILE A N 1
ATOM 2806 C CA . ILE A 1 359 ? 7.503 -12.507 -28.780 1.00 78.56 359 ILE A CA 1
ATOM 2807 C C . ILE A 1 359 ? 7.335 -13.972 -28.315 1.00 78.56 359 ILE A C 1
ATOM 2809 O O . ILE A 1 359 ? 7.891 -14.338 -27.276 1.00 78.56 359 ILE A O 1
ATOM 2813 N N . PRO A 1 360 ? 6.580 -14.825 -29.038 1.00 68.00 360 PRO A N 1
ATOM 2814 C CA . PRO A 1 360 ? 6.486 -16.264 -28.748 1.00 68.00 360 PRO A CA 1
ATOM 2815 C C . PRO A 1 360 ? 7.789 -17.043 -29.022 1.00 68.00 360 PRO A C 1
ATOM 2817 O O . PRO A 1 360 ? 8.558 -16.678 -29.906 1.00 68.00 360 PRO A O 1
ATOM 2820 N N . ILE A 1 361 ? 8.010 -18.151 -28.295 1.00 56.88 361 ILE A N 1
ATOM 2821 C CA . ILE A 1 361 ? 9.225 -19.000 -28.374 1.00 56.88 361 ILE A CA 1
ATOM 2822 C C . ILE A 1 361 ? 9.426 -19.657 -29.756 1.00 56.88 361 ILE A C 1
ATOM 2824 O O . ILE A 1 361 ? 10.557 -19.960 -30.139 1.00 56.88 361 ILE A O 1
ATOM 2828 N N . ASP A 1 362 ? 8.355 -19.939 -30.497 1.00 53.03 362 ASP A N 1
ATOM 2829 C CA . ASP A 1 362 ? 8.355 -20.877 -31.627 1.00 53.03 362 ASP A CA 1
ATOM 2830 C C . ASP A 1 362 ? 8.387 -20.235 -33.021 1.00 53.03 362 ASP A C 1
ATOM 2832 O O . ASP A 1 362 ? 8.324 -20.949 -34.025 1.00 53.03 362 ASP A O 1
ATOM 2836 N N . ASP A 1 363 ? 8.549 -18.917 -33.118 1.00 45.88 363 ASP A N 1
ATOM 2837 C CA . ASP A 1 363 ? 8.497 -18.236 -34.407 1.00 45.88 363 ASP A CA 1
ATOM 2838 C C . ASP A 1 363 ? 9.404 -17.004 -34.452 1.00 45.88 363 ASP A C 1
ATOM 2840 O O . ASP A 1 363 ? 9.217 -16.015 -33.745 1.00 45.88 363 ASP A O 1
ATOM 2844 N N . ALA A 1 364 ? 10.366 -17.044 -35.372 1.00 46.12 364 ALA A N 1
ATOM 2845 C CA . ALA A 1 364 ? 11.227 -15.916 -35.709 1.00 46.12 364 ALA A CA 1
ATOM 2846 C C . ALA A 1 364 ? 10.471 -14.761 -36.415 1.00 46.12 364 ALA A C 1
ATOM 2848 O O . ALA A 1 364 ? 11.097 -13.779 -36.817 1.00 46.12 364 ALA A O 1
ATOM 2849 N N . THR A 1 365 ? 9.148 -14.881 -36.600 1.00 47.00 365 THR A N 1
ATOM 2850 C CA . THR A 1 365 ? 8.347 -14.053 -37.515 1.00 47.00 365 THR A CA 1
ATOM 2851 C C . THR A 1 365 ? 6.887 -13.779 -37.093 1.00 47.00 365 THR A C 1
ATOM 2853 O O . THR A 1 365 ? 6.142 -13.247 -37.912 1.00 47.00 365 THR A O 1
ATOM 2856 N N . TYR A 1 366 ? 6.527 -13.979 -35.815 1.00 52.28 366 TYR A N 1
ATOM 2857 C CA . TYR A 1 366 ? 5.228 -13.646 -35.174 1.00 52.28 366 TYR A CA 1
ATOM 2858 C C . TYR A 1 366 ? 3.980 -14.456 -35.617 1.00 52.28 366 TYR A C 1
ATOM 2860 O O . TYR A 1 366 ? 3.339 -14.112 -36.614 1.00 52.28 366 TYR A O 1
ATOM 2868 N N . PRO A 1 367 ? 3.486 -15.392 -34.782 1.00 41.56 367 PRO A N 1
ATOM 2869 C CA . PRO A 1 367 ? 2.189 -16.023 -34.907 1.00 41.56 367 PRO A CA 1
ATOM 2870 C C . PRO A 1 367 ? 1.229 -15.494 -33.833 1.00 41.56 367 PRO A C 1
ATOM 2872 O O . PRO A 1 367 ? 1.599 -14.916 -32.810 1.00 41.56 367 PRO A O 1
ATOM 2875 N N . SER A 1 368 ? -0.057 -15.705 -34.078 1.00 41.22 368 SER A N 1
ATOM 2876 C CA . SER A 1 368 ? -1.168 -15.363 -33.196 1.00 41.22 368 SER A CA 1
ATOM 2877 C C . SER A 1 368 ? -1.074 -16.074 -31.834 1.00 41.22 368 SER A C 1
ATOM 2879 O O . SER A 1 368 ? -1.560 -17.193 -31.675 1.00 41.22 368 SER A O 1
ATOM 2881 N N . GLY A 1 369 ? -0.464 -15.412 -30.854 1.00 51.28 369 GLY A N 1
ATOM 2882 C CA . GLY A 1 369 ? -0.398 -15.812 -29.449 1.00 51.28 369 GLY A CA 1
ATOM 2883 C C . GLY A 1 369 ? 0.423 -14.791 -28.662 1.00 51.28 369 GLY A C 1
ATOM 2884 O O . GLY A 1 369 ? 1.389 -14.243 -29.188 1.00 51.28 369 GLY A O 1
ATOM 2885 N N . SER A 1 370 ? 0.032 -14.464 -27.429 1.00 58.84 370 SER A N 1
ATOM 2886 C CA . SER A 1 370 ? 0.850 -13.578 -26.596 1.00 58.84 370 SER A CA 1
ATOM 2887 C C . SER A 1 370 ? 2.043 -14.364 -26.062 1.00 58.84 370 SER A C 1
ATOM 2889 O O . SER A 1 370 ? 1.837 -15.297 -25.290 1.00 58.84 370 SER A O 1
ATOM 2891 N N . GLY A 1 371 ? 3.273 -13.966 -26.399 1.00 77.25 371 GLY A N 1
ATOM 2892 C CA . GLY A 1 371 ? 4.498 -14.505 -25.789 1.00 77.25 371 GLY A CA 1
ATOM 2893 C C . GLY A 1 371 ? 4.667 -14.130 -24.312 1.00 77.25 371 GLY A C 1
ATOM 2894 O O . GLY A 1 371 ? 5.784 -14.063 -23.823 1.00 77.25 371 GLY A O 1
ATOM 2895 N N . TYR A 1 372 ? 3.582 -13.791 -23.617 1.00 88.81 372 TYR A N 1
ATOM 2896 C CA . TYR A 1 372 ? 3.589 -13.472 -22.201 1.00 88.81 372 TYR A CA 1
ATOM 2897 C C . TYR A 1 372 ? 3.446 -14.735 -21.359 1.00 88.81 372 TYR A C 1
ATOM 2899 O O . TYR A 1 372 ? 2.792 -15.705 -21.746 1.00 88.81 372 TYR A O 1
ATOM 2907 N N . ASN A 1 373 ? 4.004 -14.673 -20.159 1.00 86.62 373 ASN A N 1
ATOM 2908 C CA . ASN A 1 373 ? 3.792 -15.673 -19.130 1.00 86.62 373 ASN A CA 1
ATOM 2909 C C . ASN A 1 373 ? 2.322 -15.682 -18.668 1.00 86.62 373 ASN A C 1
ATOM 2911 O O . ASN A 1 373 ? 1.613 -14.680 -18.751 1.00 86.62 373 ASN A O 1
ATOM 2915 N N . SER A 1 374 ? 1.862 -16.818 -18.136 1.00 83.19 374 SER A N 1
ATOM 2916 C CA . SER A 1 374 ? 0.435 -17.053 -17.840 1.00 83.19 374 SER A CA 1
ATOM 2917 C C . SER A 1 374 ? -0.203 -16.114 -16.804 1.00 83.19 374 SER A C 1
ATOM 2919 O O . SER A 1 374 ? -1.425 -16.023 -16.739 1.00 83.19 374 SER A O 1
ATOM 2921 N N . THR A 1 375 ? 0.602 -15.413 -16.003 1.00 85.56 375 THR A N 1
ATOM 2922 C CA . THR A 1 375 ? 0.130 -14.462 -14.983 1.00 85.56 375 THR A CA 1
ATOM 2923 C C . THR A 1 375 ? 0.002 -13.034 -15.501 1.00 85.56 375 THR A C 1
ATOM 2925 O O . THR A 1 375 ? -0.329 -12.147 -14.720 1.00 85.56 375 THR A O 1
ATOM 2928 N N . VAL A 1 376 ? 0.366 -12.772 -16.759 1.00 88.50 376 VAL A N 1
ATOM 2929 C CA . VAL A 1 376 ? 0.387 -11.409 -17.288 1.00 88.50 376 VAL A CA 1
ATOM 2930 C C . VAL A 1 376 ? -1.024 -10.932 -17.603 1.00 88.50 376 VAL A C 1
ATOM 2932 O O . VAL A 1 376 ? -1.763 -11.568 -18.353 1.00 88.50 376 VAL A O 1
ATOM 2935 N N . VAL A 1 377 ? -1.350 -9.756 -17.082 1.00 88.12 377 VAL A N 1
ATOM 2936 C CA . VAL A 1 377 ? -2.530 -8.970 -17.418 1.00 88.12 377 VAL A CA 1
ATOM 2937 C C . VAL A 1 377 ? -2.094 -7.797 -18.291 1.00 88.12 377 VAL A C 1
ATOM 2939 O O . VAL A 1 377 ? -1.159 -7.062 -17.969 1.00 88.12 377 VAL A O 1
ATOM 2942 N N . ARG A 1 378 ? -2.779 -7.626 -19.422 1.00 91.00 378 ARG A N 1
ATOM 2943 C CA . ARG A 1 378 ? -2.568 -6.512 -20.354 1.00 91.00 378 ARG A CA 1
ATOM 2944 C C . ARG A 1 378 ? -3.562 -5.405 -20.026 1.00 91.00 378 ARG A C 1
ATOM 2946 O O . ARG A 1 378 ? -4.664 -5.421 -20.567 1.00 91.00 378 ARG A O 1
ATOM 2953 N N . TYR A 1 379 ? -3.206 -4.490 -19.133 1.00 91.62 379 TYR A N 1
ATOM 2954 C CA . TYR A 1 379 ? -4.113 -3.442 -18.662 1.00 91.62 379 TYR A CA 1
ATOM 2955 C C . TYR A 1 379 ? -4.507 -2.458 -19.761 1.00 91.62 379 TYR A C 1
ATOM 2957 O O . TYR A 1 379 ? -5.694 -2.181 -19.919 1.00 91.62 379 TYR A O 1
ATOM 2965 N N . LEU A 1 380 ? -3.529 -1.981 -20.537 1.00 90.50 380 LEU A N 1
ATOM 2966 C CA . LEU A 1 380 ? -3.730 -1.021 -21.621 1.00 90.50 380 LEU A CA 1
ATOM 2967 C C . LEU A 1 380 ? -2.987 -1.457 -22.882 1.00 90.50 380 LEU A C 1
ATOM 2969 O O . LEU A 1 380 ? -1.781 -1.726 -22.849 1.00 90.50 380 LEU A O 1
ATOM 2973 N N . TYR A 1 381 ? -3.705 -1.454 -24.000 1.00 89.19 381 TYR A N 1
ATOM 2974 C CA . TYR A 1 381 ? -3.157 -1.657 -25.338 1.00 89.19 381 TYR A CA 1
ATOM 2975 C C . TYR A 1 381 ? -3.899 -0.796 -26.365 1.00 89.19 381 TYR A C 1
ATOM 2977 O O . TYR A 1 381 ? -4.969 -0.260 -26.077 1.00 89.19 381 TYR A O 1
ATOM 2985 N N . GLY A 1 382 ? -3.347 -0.685 -27.572 1.00 84.38 382 GLY A N 1
ATOM 2986 C CA . GLY A 1 382 ? -3.975 0.069 -28.654 1.00 84.38 382 GLY A CA 1
ATOM 2987 C C . GLY A 1 382 ? -3.711 -0.471 -30.057 1.00 84.38 382 GLY A C 1
ATOM 2988 O O . GLY A 1 382 ? -2.795 -1.267 -30.278 1.00 84.38 382 GLY A O 1
ATOM 2989 N N . ASP A 1 383 ? -4.520 -0.012 -31.010 1.00 77.31 383 ASP A N 1
ATOM 2990 C CA . ASP A 1 383 ? -4.587 -0.445 -32.416 1.00 77.31 383 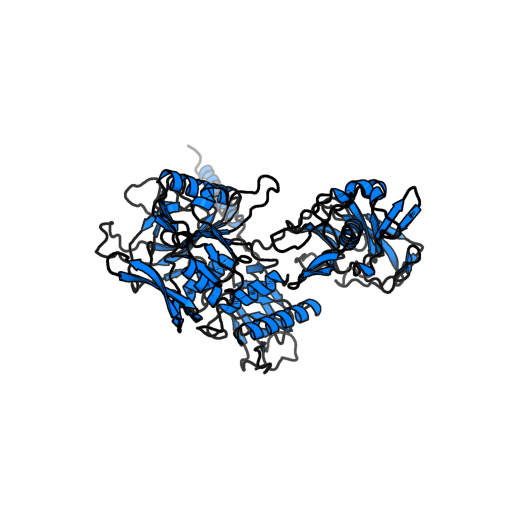ASP A CA 1
ATOM 2991 C C . ASP A 1 383 ? -3.634 0.320 -33.364 1.00 77.31 383 ASP A C 1
ATOM 2993 O O . ASP A 1 383 ? -3.925 0.527 -34.544 1.00 77.31 383 ASP A O 1
ATOM 2997 N N . GLY A 1 384 ? -2.473 0.755 -32.867 1.00 61.44 384 GLY A N 1
ATOM 2998 C CA . GLY A 1 384 ? -1.565 1.624 -33.620 1.00 61.44 384 GLY A CA 1
ATOM 2999 C C . GLY A 1 384 ? -1.007 0.989 -34.905 1.00 61.44 384 GLY A C 1
ATOM 3000 O O . GLY A 1 384 ? -0.274 -0.002 -34.858 1.00 61.44 384 GLY A O 1
ATOM 3001 N N . THR A 1 385 ? -1.279 1.606 -36.062 1.00 55.50 385 THR A N 1
ATOM 3002 C CA . THR A 1 385 ? -0.611 1.286 -37.338 1.00 55.50 385 THR A CA 1
ATOM 3003 C C . THR A 1 385 ? 0.855 1.729 -37.319 1.00 55.50 385 THR A C 1
ATOM 3005 O O . THR A 1 385 ? 1.163 2.799 -36.797 1.00 55.50 385 THR A O 1
ATOM 3008 N N . LEU A 1 386 ? 1.748 0.925 -37.910 1.00 53.81 386 LEU A N 1
ATOM 3009 C CA . LEU A 1 386 ? 3.198 1.172 -37.964 1.00 53.81 386 LEU A CA 1
ATOM 3010 C C . LEU A 1 386 ? 3.582 2.583 -38.415 1.00 53.81 386 LEU A C 1
ATOM 3012 O O . LEU A 1 386 ? 3.050 3.111 -39.394 1.00 53.81 386 LEU A O 1
ATOM 3016 N N . ASP A 1 387 ? 4.627 3.122 -37.782 1.00 51.41 387 ASP A N 1
ATOM 3017 C CA . ASP A 1 387 ? 5.407 4.199 -38.378 1.00 51.41 387 ASP A CA 1
ATOM 3018 C C . ASP A 1 387 ? 6.137 3.651 -39.611 1.00 51.41 387 ASP A C 1
ATOM 3020 O O . ASP A 1 387 ? 6.914 2.698 -39.539 1.00 51.41 387 ASP A O 1
ATOM 3024 N N . THR A 1 388 ? 5.923 4.295 -40.756 1.00 47.34 388 THR A N 1
ATOM 3025 C CA . THR A 1 388 ? 6.535 3.975 -42.062 1.00 47.34 388 THR A CA 1
ATOM 3026 C C . THR A 1 388 ? 8.079 3.991 -42.088 1.00 47.34 388 THR A C 1
ATOM 3028 O O . THR A 1 388 ? 8.676 3.755 -43.137 1.00 47.34 388 THR A O 1
ATOM 3031 N N . GLY A 1 389 ? 8.737 4.273 -40.956 1.00 43.84 389 GLY A N 1
ATOM 3032 C CA . GLY A 1 389 ? 10.190 4.285 -40.782 1.00 43.84 389 GLY A CA 1
ATOM 3033 C C . GLY A 1 389 ? 10.801 3.025 -40.152 1.00 43.84 389 GLY A C 1
ATOM 3034 O O . GLY A 1 389 ? 12.025 2.902 -40.181 1.00 43.84 389 GLY A O 1
ATOM 3035 N N . TYR A 1 390 ? 10.007 2.092 -39.610 1.00 45.19 390 TYR A N 1
ATOM 3036 C CA . TYR A 1 390 ? 10.516 0.820 -39.078 1.00 45.19 390 TYR A CA 1
ATOM 3037 C C . TYR A 1 390 ? 10.256 -0.310 -40.082 1.00 45.19 390 TYR A C 1
ATOM 3039 O O . TYR A 1 390 ? 9.120 -0.565 -40.469 1.00 45.19 390 TYR A O 1
ATOM 3047 N N . SER A 1 391 ? 11.307 -1.008 -40.523 1.00 41.41 391 SER A N 1
ATOM 3048 C CA . SER A 1 391 ? 11.226 -2.107 -41.502 1.00 41.41 391 SER A CA 1
ATOM 3049 C C . SER A 1 391 ? 10.724 -3.429 -40.894 1.00 41.41 391 SER A C 1
ATOM 3051 O O . SER A 1 391 ? 11.179 -4.503 -41.288 1.00 41.41 391 SER A O 1
ATOM 3053 N N . GLY A 1 392 ? 9.834 -3.349 -39.901 1.00 48.53 392 GLY A N 1
ATOM 3054 C CA . GLY A 1 392 ? 9.113 -4.493 -39.346 1.00 48.53 392 GLY A CA 1
ATOM 3055 C C . GLY A 1 392 ? 7.866 -4.801 -40.186 1.00 48.53 392 GLY A C 1
ATOM 3056 O O . GLY A 1 392 ? 7.302 -3.887 -40.790 1.00 48.53 392 GLY A O 1
ATOM 3057 N N . PRO A 1 393 ? 7.435 -6.070 -40.287 1.00 40.06 393 PRO A N 1
ATOM 3058 C CA . PRO A 1 393 ? 6.275 -6.434 -41.094 1.00 40.06 393 PRO A CA 1
ATOM 3059 C C . PRO A 1 393 ? 5.003 -5.748 -40.576 1.00 40.06 393 PRO A C 1
ATOM 3061 O O . PRO A 1 393 ? 4.641 -5.879 -39.410 1.00 40.06 393 PRO A O 1
ATOM 3064 N N . SER A 1 394 ? 4.321 -5.020 -41.466 1.00 41.44 394 SER A N 1
ATOM 3065 C CA . SER A 1 394 ? 3.059 -4.346 -41.173 1.00 41.44 394 SER A CA 1
ATOM 3066 C C . SER A 1 394 ? 1.863 -5.260 -41.326 1.00 41.44 394 SER A C 1
ATOM 3068 O O . SER A 1 394 ? 1.221 -5.306 -42.378 1.00 41.44 394 SER A O 1
ATOM 3070 N N . THR A 1 395 ? 1.519 -5.964 -40.259 1.00 43.38 395 THR A N 1
ATOM 3071 C CA . THR A 1 395 ? 0.180 -6.526 -40.123 1.00 43.38 395 THR A CA 1
ATOM 3072 C C . THR A 1 395 ? -0.700 -5.490 -39.430 1.00 43.38 395 THR A C 1
ATOM 3074 O O . THR A 1 395 ? -0.688 -5.326 -38.214 1.00 43.38 395 THR A O 1
ATOM 3077 N N . ASN A 1 396 ? -1.444 -4.727 -40.237 1.00 39.38 396 ASN A N 1
ATOM 3078 C CA . ASN A 1 396 ? -2.588 -3.947 -39.763 1.00 39.38 396 ASN A CA 1
ATOM 3079 C C . ASN A 1 396 ? -3.473 -4.848 -38.879 1.00 39.38 396 ASN A C 1
ATOM 3081 O O . ASN A 1 396 ? -3.926 -5.887 -39.358 1.00 39.38 396 ASN A O 1
ATOM 3085 N N . GLY A 1 397 ? -3.725 -4.445 -37.629 1.00 50.25 397 GLY A N 1
ATOM 3086 C CA . GLY A 1 397 ? -4.615 -5.162 -36.702 1.00 50.25 397 GLY A CA 1
ATOM 3087 C C . GLY A 1 397 ? -3.958 -5.788 -35.465 1.00 50.25 397 GLY A C 1
ATOM 3088 O O . GLY A 1 397 ? -4.651 -6.465 -34.708 1.00 50.25 397 GLY A O 1
ATOM 3089 N N . ASP A 1 398 ? -2.665 -5.567 -35.227 1.00 62.03 398 ASP A N 1
ATOM 3090 C CA . ASP A 1 398 ? -1.987 -6.096 -34.041 1.00 62.03 398 ASP A CA 1
ATOM 3091 C C . ASP A 1 398 ? -2.041 -5.105 -32.868 1.00 62.03 398 ASP A C 1
ATOM 3093 O O . ASP A 1 398 ? -1.442 -4.038 -32.913 1.00 62.03 398 ASP A O 1
ATOM 3097 N N . ASN A 1 399 ? -2.738 -5.486 -31.799 1.00 77.25 399 ASN A N 1
ATOM 3098 C CA . ASN A 1 399 ? -2.827 -4.745 -30.539 1.00 77.25 399 ASN A CA 1
ATOM 3099 C C . ASN A 1 399 ? -1.461 -4.639 -29.836 1.00 77.25 399 ASN A C 1
ATOM 3101 O O . ASN A 1 399 ? -0.911 -5.674 -29.440 1.00 77.25 399 ASN A O 1
ATOM 3105 N N . TRP A 1 400 ? -0.965 -3.417 -29.618 1.00 85.12 400 TRP A N 1
ATOM 3106 C CA . TRP A 1 400 ? 0.311 -3.126 -28.950 1.00 85.12 400 TRP A CA 1
ATOM 3107 C C . TRP A 1 400 ? 0.125 -2.675 -27.507 1.00 85.12 400 TRP A C 1
ATOM 3109 O O . TRP A 1 400 ? -0.699 -1.811 -27.223 1.00 85.12 400 TRP A O 1
ATOM 3119 N N . ASP A 1 401 ? 0.931 -3.236 -26.618 1.00 89.50 401 ASP A N 1
ATOM 3120 C CA . ASP A 1 401 ? 0.887 -3.032 -25.179 1.00 89.50 401 ASP A CA 1
ATOM 3121 C C . ASP A 1 401 ? 1.544 -1.732 -24.742 1.00 89.50 401 ASP A C 1
ATOM 3123 O O . ASP A 1 401 ? 2.564 -1.309 -25.290 1.00 89.50 401 ASP A O 1
ATOM 3127 N N . MET A 1 402 ? 0.938 -1.114 -23.734 1.00 90.31 402 MET A N 1
ATOM 3128 C CA . MET A 1 402 ? 1.381 0.148 -23.144 1.00 90.31 402 MET A CA 1
ATOM 3129 C C . MET A 1 402 ? 1.450 0.055 -21.626 1.00 90.31 402 MET A C 1
ATOM 3131 O O . MET A 1 402 ? 2.233 0.763 -21.007 1.00 90.31 402 MET A O 1
ATOM 3135 N N . TYR A 1 403 ? 0.645 -0.820 -21.027 1.00 93.19 403 TYR A N 1
ATOM 3136 C CA . TYR A 1 403 ? 0.652 -1.065 -19.597 1.00 93.19 403 TYR A CA 1
ATOM 3137 C C . TYR A 1 403 ? 0.320 -2.530 -19.342 1.00 93.19 403 TYR A C 1
ATOM 3139 O O . TYR A 1 403 ? -0.781 -2.986 -19.663 1.00 93.19 403 TYR A O 1
ATOM 3147 N N . VAL A 1 404 ? 1.279 -3.283 -18.808 1.00 94.19 404 VAL A N 1
ATOM 3148 C CA . VAL A 1 404 ? 1.094 -4.701 -18.472 1.00 94.19 404 VAL A CA 1
ATOM 3149 C C . VAL A 1 404 ? 1.700 -4.988 -17.114 1.00 94.19 404 VAL A C 1
ATOM 3151 O O . VAL A 1 404 ? 2.636 -4.315 -16.683 1.00 94.19 404 VAL A O 1
ATOM 3154 N N . ALA A 1 405 ? 1.202 -6.025 -16.458 1.00 94.25 405 ALA A N 1
ATOM 3155 C CA . ALA A 1 405 ? 1.814 -6.514 -15.240 1.00 94.25 405 ALA A CA 1
ATOM 3156 C C . ALA A 1 405 ? 1.632 -8.015 -15.081 1.00 94.25 405 ALA A C 1
ATOM 3158 O O . ALA A 1 405 ? 0.739 -8.601 -15.682 1.00 94.25 405 ALA A O 1
ATOM 3159 N N . GLY A 1 406 ? 2.456 -8.644 -14.257 1.00 89.81 406 GLY A N 1
ATOM 3160 C CA . GLY A 1 406 ? 2.333 -10.057 -13.930 1.00 89.81 406 GLY A CA 1
ATOM 3161 C C . GLY A 1 406 ? 3.383 -10.486 -12.921 1.00 89.81 406 GLY A C 1
ATOM 3162 O O . GLY A 1 406 ? 4.246 -9.705 -12.533 1.00 89.81 406 GLY A O 1
ATOM 3163 N N . HIS A 1 407 ? 3.335 -11.745 -12.504 1.00 91.19 407 HIS A N 1
ATOM 3164 C CA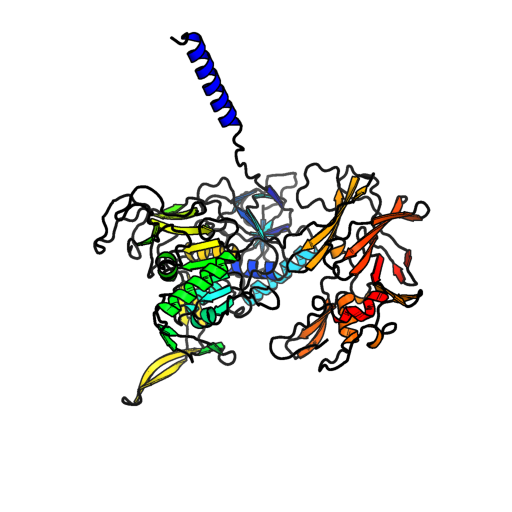 . HIS A 1 407 ? 4.379 -12.289 -11.650 1.00 91.19 407 HIS A CA 1
ATOM 3165 C C . HIS A 1 407 ? 5.602 -12.715 -12.457 1.00 91.19 407 HIS A C 1
ATOM 3167 O O . HIS A 1 407 ? 5.492 -13.227 -13.578 1.00 91.19 407 HIS A O 1
ATOM 3173 N N . TYR A 1 408 ? 6.771 -12.528 -11.851 1.00 94.06 408 TYR A N 1
ATOM 3174 C CA . TYR A 1 408 ? 8.057 -12.899 -12.417 1.00 94.06 408 TYR A CA 1
ATOM 3175 C C . TYR A 1 408 ? 8.042 -14.353 -12.909 1.00 94.06 408 TYR A C 1
ATOM 3177 O O . TYR A 1 408 ? 7.728 -15.282 -12.162 1.00 94.06 408 TYR A O 1
ATOM 3185 N N . LYS A 1 409 ? 8.347 -14.544 -14.200 1.00 91.25 409 LYS A N 1
ATOM 3186 C CA . LYS A 1 409 ? 8.362 -15.846 -14.891 1.00 91.25 409 LYS A CA 1
ATOM 3187 C C . LYS A 1 409 ? 7.043 -16.628 -14.821 1.00 91.25 409 LYS A C 1
ATOM 3189 O O . LYS A 1 409 ? 7.030 -17.842 -15.011 1.00 91.25 409 LYS A O 1
ATOM 3194 N N . GLY A 1 410 ? 5.919 -15.949 -14.584 1.00 85.00 410 GLY A N 1
ATOM 3195 C CA . GLY A 1 410 ? 4.610 -16.594 -14.520 1.00 85.00 410 GLY A CA 1
ATOM 3196 C C . GLY A 1 410 ? 4.336 -17.365 -13.232 1.00 85.00 410 GLY A C 1
ATOM 3197 O O . GLY A 1 410 ? 3.434 -18.200 -13.232 1.00 85.00 410 GLY A O 1
ATOM 3198 N N . ASP A 1 411 ? 5.103 -17.127 -12.168 1.00 83.00 411 ASP A N 1
ATOM 3199 C CA . ASP A 1 411 ? 4.967 -17.827 -10.891 1.00 83.00 411 ASP A CA 1
ATOM 3200 C C . ASP A 1 411 ? 4.344 -16.905 -9.827 1.00 83.00 411 ASP A C 1
ATOM 3202 O O . ASP A 1 411 ? 5.028 -16.006 -9.336 1.00 83.00 411 ASP A O 1
ATOM 3206 N N . PRO A 1 412 ? 3.078 -17.124 -9.419 1.00 81.94 412 PRO A N 1
ATOM 3207 C CA . PRO A 1 412 ? 2.398 -16.302 -8.415 1.00 81.94 412 PRO A CA 1
ATOM 3208 C C . PRO A 1 412 ? 3.080 -16.223 -7.042 1.00 81.94 412 PRO A C 1
ATOM 3210 O O . PRO A 1 412 ? 2.710 -15.374 -6.236 1.00 81.94 412 PRO A O 1
ATOM 3213 N N . SER A 1 413 ? 4.042 -17.103 -6.739 1.00 80.62 413 SER A N 1
ATOM 3214 C CA . SER A 1 413 ? 4.820 -17.035 -5.495 1.00 80.62 413 SER A CA 1
ATOM 3215 C C . SER A 1 413 ? 5.960 -16.013 -5.536 1.00 80.62 413 SER A C 1
ATOM 3217 O O . SER A 1 413 ? 6.561 -15.724 -4.501 1.00 80.62 413 SER A O 1
ATOM 3219 N N . LYS A 1 414 ? 6.253 -15.463 -6.719 1.00 86.88 414 LYS A N 1
ATOM 3220 C CA . LYS A 1 414 ? 7.350 -14.529 -6.964 1.00 86.88 414 LYS A CA 1
ATOM 3221 C C . LYS A 1 414 ? 6.863 -13.092 -7.098 1.00 86.88 414 LYS A C 1
ATOM 3223 O O . LYS A 1 414 ? 5.666 -12.803 -7.125 1.00 86.88 414 LYS A O 1
ATOM 3228 N N . GLY A 1 415 ? 7.831 -12.193 -7.196 1.00 88.69 415 GLY A N 1
ATOM 3229 C CA . GLY A 1 415 ? 7.657 -10.758 -7.308 1.00 88.69 415 GLY A CA 1
ATOM 3230 C C . GLY A 1 415 ? 6.726 -10.326 -8.431 1.00 88.69 415 GLY A C 1
ATOM 3231 O O . GLY A 1 415 ? 6.687 -10.950 -9.494 1.00 88.69 415 GLY A O 1
ATOM 3232 N N . TYR A 1 416 ? 5.993 -9.240 -8.200 1.00 92.88 416 TYR A N 1
ATOM 3233 C CA . TYR A 1 416 ? 5.126 -8.634 -9.205 1.00 92.88 416 TYR A CA 1
ATOM 3234 C C . TYR A 1 416 ? 5.912 -7.615 -10.035 1.00 92.88 416 TYR A C 1
ATOM 3236 O O . TYR A 1 416 ? 6.628 -6.770 -9.498 1.00 92.88 416 TYR A O 1
ATOM 3244 N N . VAL A 1 417 ? 5.790 -7.706 -11.353 1.00 95.69 417 VAL A N 1
ATOM 3245 C CA . VAL A 1 417 ? 6.474 -6.851 -12.320 1.00 95.69 417 VAL A CA 1
ATOM 3246 C C . VAL A 1 417 ? 5.423 -6.049 -13.067 1.00 95.69 417 VAL A C 1
ATOM 3248 O O . VAL A 1 417 ? 4.477 -6.622 -13.604 1.00 95.69 417 VAL A O 1
ATOM 3251 N N . VAL A 1 418 ? 5.598 -4.733 -13.108 1.00 96.19 418 VAL A N 1
ATOM 3252 C CA . VAL A 1 418 ? 4.736 -3.797 -13.831 1.00 96.19 418 VAL A CA 1
ATOM 3253 C C . VAL A 1 418 ? 5.573 -3.050 -14.857 1.00 96.19 418 VAL A C 1
ATOM 3255 O O . VAL A 1 418 ? 6.624 -2.504 -14.518 1.00 96.19 418 VAL A O 1
ATOM 3258 N N . TYR A 1 419 ? 5.083 -2.999 -16.094 1.00 95.50 419 TYR A N 1
ATOM 3259 C CA . TYR A 1 419 ? 5.671 -2.227 -17.181 1.00 95.50 419 TYR A CA 1
ATOM 3260 C C . TYR A 1 419 ? 4.708 -1.177 -17.701 1.00 95.50 419 TYR A C 1
ATOM 3262 O O . TYR A 1 419 ? 3.589 -1.514 -18.082 1.00 95.50 419 TYR A O 1
ATOM 3270 N N . LEU A 1 420 ? 5.177 0.067 -17.785 1.00 92.94 420 LEU A N 1
ATOM 3271 C CA . LEU A 1 420 ? 4.458 1.190 -18.384 1.00 92.94 420 LEU A CA 1
ATOM 3272 C C . LEU A 1 420 ? 5.309 1.807 -19.506 1.00 92.94 420 LEU A C 1
ATOM 3274 O O . LEU A 1 420 ? 6.496 2.086 -19.335 1.00 92.94 420 LEU A O 1
ATOM 3278 N N . ALA A 1 421 ? 4.706 1.984 -20.683 1.00 88.94 421 ALA A N 1
ATOM 3279 C CA . ALA A 1 421 ? 5.307 2.688 -21.816 1.00 88.94 421 ALA A CA 1
ATOM 3280 C C . ALA A 1 421 ? 5.678 4.112 -21.418 1.00 88.94 421 ALA A C 1
ATOM 3282 O O . ALA A 1 421 ? 5.138 4.625 -20.451 1.00 88.94 421 ALA A O 1
ATOM 3283 N N . GLY A 1 422 ? 6.555 4.776 -22.171 1.00 82.56 422 GLY A N 1
ATOM 3284 C CA . GLY A 1 422 ? 6.943 6.151 -21.859 1.00 82.56 422 GLY A CA 1
ATOM 3285 C C . GLY A 1 422 ? 7.561 6.265 -20.462 1.00 82.56 422 GLY A C 1
ATOM 3286 O O . GLY A 1 422 ? 7.897 5.264 -19.849 1.00 82.56 422 GLY A O 1
ATOM 3287 N N . HIS A 1 423 ? 7.805 7.489 -20.009 1.00 69.19 423 HIS A N 1
ATOM 3288 C CA . HIS A 1 423 ? 8.162 7.790 -18.607 1.00 69.19 423 HIS A CA 1
ATOM 3289 C C . HIS A 1 423 ? 8.148 9.300 -18.320 1.00 69.19 423 HIS A C 1
ATOM 3291 O O . HIS A 1 423 ? 8.410 9.711 -17.198 1.00 69.19 423 HIS A O 1
ATOM 3297 N N . LYS A 1 424 ? 7.889 10.166 -19.310 1.00 75.62 424 LYS A N 1
ATOM 3298 C CA . LYS A 1 424 ? 7.911 11.625 -19.150 1.00 75.62 424 LYS A CA 1
ATOM 3299 C C . LYS A 1 424 ? 6.495 12.195 -19.229 1.00 75.62 424 LYS A C 1
ATOM 3301 O O . LYS A 1 424 ? 6.156 12.833 -20.215 1.00 75.62 424 LYS A O 1
ATOM 3306 N N . TYR A 1 425 ? 5.695 11.971 -18.191 1.00 78.75 425 TYR A N 1
ATOM 3307 C CA . TYR A 1 425 ? 4.298 12.429 -18.117 1.00 78.75 425 TYR A CA 1
ATOM 3308 C C . TYR A 1 425 ? 4.119 13.770 -17.397 1.00 78.75 425 TYR A C 1
ATOM 3310 O O . TYR A 1 425 ? 3.003 14.268 -17.247 1.00 78.75 425 TYR A O 1
ATOM 3318 N N . VAL A 1 426 ? 5.231 14.376 -16.978 1.00 74.19 426 VAL A N 1
ATOM 3319 C CA . VAL A 1 426 ? 5.271 15.663 -16.282 1.00 74.19 426 VAL A CA 1
ATOM 3320 C C . VAL A 1 426 ? 6.311 16.565 -16.933 1.00 74.19 426 VAL A C 1
ATOM 3322 O O . VAL A 1 426 ? 7.428 16.139 -17.253 1.00 74.19 426 VAL A O 1
ATOM 3325 N N . GLN A 1 427 ? 5.944 17.826 -17.131 1.00 73.00 427 GLN A N 1
ATOM 3326 C CA . GLN A 1 427 ? 6.832 18.877 -17.594 1.00 73.00 427 GLN A CA 1
ATOM 3327 C C . GLN A 1 427 ? 7.355 19.685 -16.406 1.00 73.00 427 GLN A C 1
ATOM 3329 O O . GLN A 1 427 ? 6.593 20.190 -15.592 1.00 73.00 427 GLN A O 1
ATOM 3334 N N . GLU A 1 428 ? 8.674 19.835 -16.333 1.00 67.19 428 GLU A N 1
ATOM 3335 C CA . GLU A 1 428 ? 9.330 20.667 -15.328 1.00 67.19 428 GLU A CA 1
ATOM 3336 C C . GLU A 1 428 ? 9.398 22.124 -15.808 1.00 67.19 428 GLU A C 1
ATOM 3338 O O . GLU A 1 428 ? 9.923 22.406 -16.893 1.00 67.19 428 GLU A O 1
ATOM 3343 N N . THR A 1 429 ? 8.915 23.055 -14.985 1.00 61.62 429 THR A N 1
ATOM 3344 C CA . THR A 1 429 ? 9.122 24.494 -15.159 1.00 61.62 429 THR A CA 1
ATOM 3345 C C . THR A 1 429 ? 9.870 25.039 -13.946 1.00 61.62 429 THR A C 1
ATOM 3347 O O . THR A 1 429 ? 9.342 25.104 -12.840 1.00 61.62 429 THR A O 1
ATOM 3350 N N . VAL A 1 430 ? 11.118 25.461 -14.148 1.00 56.88 430 VAL A N 1
ATOM 3351 C CA . VAL A 1 430 ? 11.914 26.122 -13.103 1.00 56.88 430 VAL A CA 1
ATOM 3352 C C . VAL A 1 430 ? 11.607 27.619 -13.128 1.00 56.88 430 VAL A C 1
ATOM 3354 O O . VAL A 1 430 ? 12.024 28.325 -14.054 1.00 56.88 430 VAL A O 1
ATOM 3357 N N . VAL A 1 431 ? 10.885 28.122 -12.123 1.00 49.38 431 VAL A N 1
ATOM 3358 C CA . VAL A 1 431 ? 10.554 29.550 -12.015 1.00 49.38 431 VAL A CA 1
ATOM 3359 C C . VAL A 1 431 ? 11.600 30.254 -11.152 1.00 49.38 431 VAL A C 1
ATOM 3361 O O . VAL A 1 431 ? 11.567 30.200 -9.928 1.00 49.38 431 VAL A O 1
ATOM 3364 N N . GLY A 1 432 ? 12.525 30.947 -11.826 1.00 48.34 432 GLY A N 1
ATOM 3365 C CA . GLY A 1 432 ? 13.555 31.788 -11.211 1.00 48.34 432 GLY A CA 1
ATOM 3366 C C . GLY A 1 432 ? 14.712 30.993 -10.606 1.00 48.34 432 GLY A C 1
ATOM 3367 O O . GLY A 1 432 ? 14.506 30.120 -9.783 1.00 48.34 432 GLY A O 1
ATOM 3368 N N . GLY A 1 433 ? 15.951 31.312 -10.986 1.00 50.25 433 GLY A N 1
ATOM 3369 C CA . GLY A 1 433 ? 17.119 30.759 -10.309 1.00 50.25 433 GLY A CA 1
ATOM 3370 C C . GLY A 1 433 ? 18.448 31.321 -10.787 1.00 50.25 433 GLY A C 1
ATOM 3371 O O . GLY A 1 433 ? 18.574 31.829 -11.908 1.00 50.25 433 GLY A O 1
ATOM 3372 N N . THR A 1 434 ? 19.450 31.271 -9.909 1.00 42.00 434 THR A N 1
ATOM 3373 C CA . THR A 1 434 ? 20.790 31.781 -10.215 1.00 42.00 434 THR A CA 1
ATOM 3374 C C . THR A 1 434 ? 21.545 30.738 -11.029 1.00 42.00 434 THR A C 1
ATOM 3376 O O . THR A 1 434 ? 21.748 29.609 -10.585 1.00 42.00 434 THR A O 1
ATOM 3379 N N . LYS A 1 435 ? 21.995 31.115 -12.232 1.00 48.41 435 LYS A N 1
ATOM 3380 C CA . LYS A 1 435 ? 22.852 30.251 -13.053 1.00 48.41 435 LYS A CA 1
ATOM 3381 C C . LYS A 1 435 ? 24.247 30.188 -12.441 1.00 48.41 435 LYS A C 1
ATOM 3383 O O . LYS A 1 435 ? 24.981 31.175 -12.460 1.00 48.41 435 LYS A O 1
ATOM 3388 N N . VAL A 1 436 ? 24.635 29.017 -11.958 1.00 42.97 436 VAL A N 1
ATOM 3389 C CA . VAL A 1 436 ? 25.976 28.729 -11.453 1.00 42.97 436 VAL A CA 1
ATOM 3390 C C . VAL A 1 436 ? 26.731 27.917 -12.497 1.00 42.97 436 VAL A C 1
ATOM 3392 O O . VAL A 1 436 ? 26.203 26.998 -13.119 1.00 42.97 436 VAL A O 1
ATOM 3395 N N . CYS A 1 437 ? 27.983 28.281 -12.757 1.00 38.16 437 CYS A N 1
ATOM 3396 C CA . CYS A 1 437 ? 28.785 27.539 -13.716 1.00 38.16 437 CYS A CA 1
ATOM 3397 C C . CYS A 1 437 ? 29.297 26.234 -13.099 1.00 38.16 437 CYS A C 1
ATOM 3399 O O . CYS A 1 437 ? 30.249 26.256 -12.323 1.00 38.16 437 CYS A O 1
ATOM 3401 N N . VAL A 1 438 ? 28.728 25.098 -13.496 1.00 49.94 438 VAL A N 1
ATOM 3402 C CA . VAL A 1 438 ? 29.154 23.769 -13.017 1.00 49.94 438 VAL A CA 1
ATOM 3403 C C . VAL A 1 438 ? 30.268 23.153 -13.856 1.00 49.94 438 VAL A C 1
ATOM 3405 O O . VAL A 1 438 ? 30.909 22.186 -13.447 1.00 49.94 438 VAL A O 1
ATOM 3408 N N . LYS A 1 439 ? 30.553 23.712 -15.041 1.00 47.78 439 LYS A N 1
ATOM 3409 C CA . LYS A 1 439 ? 31.675 23.250 -15.867 1.00 47.78 439 LYS A CA 1
ATOM 3410 C C . LYS A 1 439 ? 32.362 24.397 -16.591 1.00 47.78 439 LYS A C 1
ATOM 3412 O O . LYS A 1 439 ? 31.837 24.939 -17.563 1.00 47.78 439 LYS A O 1
ATOM 3417 N N . TRP A 1 440 ? 33.573 24.731 -16.152 1.00 55.38 440 TRP A N 1
ATOM 3418 C CA . TRP A 1 440 ? 34.387 25.809 -16.719 1.00 55.38 440 TRP A CA 1
ATOM 3419 C C . TRP A 1 440 ? 35.329 25.304 -17.825 1.00 55.38 440 TRP A C 1
ATOM 3421 O O . TRP A 1 440 ? 36.126 24.390 -17.604 1.00 55.38 440 TRP A O 1
ATOM 3431 N N . ASP A 1 441 ? 35.285 25.907 -19.020 1.00 70.38 441 ASP A N 1
ATOM 3432 C CA . ASP A 1 441 ? 36.276 25.654 -20.074 1.00 70.38 441 ASP A CA 1
ATOM 3433 C C . ASP A 1 441 ? 37.509 26.535 -19.841 1.00 70.38 441 ASP A C 1
ATOM 3435 O O . ASP A 1 441 ? 37.536 27.716 -20.195 1.00 70.38 441 ASP A O 1
ATOM 3439 N N . LYS A 1 442 ? 38.557 25.936 -19.264 1.00 56.19 442 LYS A N 1
ATOM 3440 C CA . LYS A 1 442 ? 39.819 26.627 -18.957 1.00 56.19 442 LYS A CA 1
ATOM 3441 C C . LYS A 1 442 ? 40.540 27.162 -20.199 1.00 56.19 442 LYS A C 1
ATOM 3443 O O . LYS A 1 442 ? 41.250 28.153 -20.087 1.00 56.19 442 LYS A O 1
ATOM 3448 N N . LYS A 1 443 ? 40.372 26.543 -21.377 1.00 64.19 443 LYS A N 1
ATOM 3449 C CA . LYS A 1 443 ? 41.060 26.978 -22.608 1.00 64.19 443 LYS A CA 1
ATOM 3450 C C . LYS A 1 443 ? 40.379 28.182 -23.247 1.00 64.19 443 LYS A C 1
ATOM 3452 O O . LYS A 1 443 ? 41.048 29.009 -23.853 1.00 64.19 443 LYS A O 1
ATOM 3457 N N . LYS A 1 444 ? 39.052 28.268 -23.130 1.00 71.00 444 LYS A N 1
ATOM 3458 C CA . LYS A 1 444 ? 38.246 29.357 -23.709 1.00 71.00 444 LYS A CA 1
ATOM 3459 C C . LYS A 1 444 ? 37.865 30.438 -22.695 1.00 71.00 444 LYS A C 1
ATOM 3461 O O . LYS A 1 444 ? 37.159 31.369 -23.065 1.00 71.00 444 LYS A O 1
ATOM 3466 N N . ASN A 1 445 ? 38.302 30.280 -21.445 1.00 66.81 445 ASN A N 1
ATOM 3467 C CA . ASN A 1 445 ? 37.989 31.124 -20.294 1.00 66.81 445 ASN A CA 1
ATOM 3468 C C . ASN A 1 445 ? 36.504 31.517 -20.204 1.00 66.81 445 ASN A C 1
ATOM 3470 O O . ASN A 1 445 ? 36.159 32.685 -20.039 1.00 66.81 445 ASN A O 1
ATOM 3474 N N . LYS A 1 446 ? 35.621 30.531 -20.376 1.00 65.06 446 LYS A N 1
ATOM 3475 C CA . LYS A 1 446 ? 34.171 30.722 -20.316 1.00 65.06 446 LYS A CA 1
ATOM 3476 C C . LYS A 1 446 ? 33.491 29.511 -19.703 1.00 65.06 446 LYS A C 1
ATOM 3478 O O . LYS A 1 446 ? 33.988 28.387 -19.809 1.00 65.06 446 LYS A O 1
ATOM 3483 N N . CYS A 1 447 ? 32.316 29.728 -19.129 1.00 48.62 447 CYS A N 1
ATOM 3484 C CA . CYS A 1 447 ? 31.484 28.626 -18.682 1.00 48.62 447 CYS A CA 1
ATOM 3485 C C . CYS A 1 447 ? 30.993 27.785 -19.873 1.00 48.62 447 CYS A C 1
ATOM 3487 O O . CYS A 1 447 ? 30.525 28.329 -20.875 1.00 48.62 447 CYS A O 1
ATOM 3489 N N . LYS A 1 448 ? 31.114 26.458 -19.769 1.00 72.94 448 LYS A N 1
ATOM 3490 C CA . LYS A 1 448 ? 30.674 25.482 -20.777 1.00 72.94 448 LYS A CA 1
ATOM 3491 C C . LYS A 1 448 ? 29.316 24.869 -20.440 1.00 72.94 448 LYS A C 1
ATOM 3493 O O . LYS A 1 448 ? 28.597 24.488 -21.357 1.00 72.94 448 LYS A O 1
ATOM 3498 N N . GLN A 1 449 ? 28.985 24.766 -19.156 1.00 56.44 449 GLN A N 1
ATOM 3499 C CA . GLN A 1 449 ? 27.710 24.243 -18.679 1.00 56.44 449 GLN A CA 1
ATOM 3500 C C . GLN A 1 449 ? 27.296 25.011 -17.428 1.00 56.44 449 GLN A C 1
ATOM 3502 O O . GLN A 1 449 ? 28.059 25.090 -16.463 1.00 56.44 449 GLN A O 1
ATOM 3507 N N . TRP A 1 450 ? 26.101 25.582 -17.494 1.00 59.47 450 TRP A N 1
ATOM 3508 C CA . TRP A 1 450 ? 25.437 26.238 -16.380 1.00 59.47 450 TRP A CA 1
ATOM 3509 C C . TRP A 1 450 ? 24.478 25.243 -15.738 1.00 59.47 450 TRP A C 1
ATOM 3511 O O . TRP A 1 450 ? 23.869 24.453 -16.458 1.00 59.47 450 TRP A O 1
ATOM 3521 N N . ASP A 1 451 ? 24.362 25.305 -14.424 1.00 50.22 451 ASP A N 1
ATOM 3522 C CA . ASP A 1 451 ? 23.304 24.662 -13.655 1.00 50.22 451 ASP A CA 1
ATOM 3523 C C . ASP A 1 451 ? 22.549 25.738 -12.882 1.00 50.22 451 ASP A C 1
ATOM 3525 O O . ASP A 1 451 ? 23.079 26.834 -12.664 1.00 50.22 451 ASP A O 1
ATOM 3529 N N . THR A 1 452 ? 21.314 25.459 -12.504 1.00 45.94 452 THR A N 1
ATOM 3530 C CA . THR A 1 452 ? 20.491 26.415 -11.763 1.00 45.94 452 THR A CA 1
ATOM 3531 C C . THR A 1 452 ? 20.453 25.965 -10.313 1.00 45.94 452 THR A C 1
ATOM 3533 O O . THR A 1 452 ? 19.919 24.905 -10.018 1.00 45.94 452 THR A O 1
ATOM 3536 N N . ILE A 1 453 ? 21.035 26.758 -9.411 1.00 43.16 453 ILE A N 1
ATOM 3537 C CA . ILE A 1 453 ? 20.930 26.510 -7.968 1.00 43.16 453 ILE A CA 1
ATOM 3538 C C . ILE A 1 453 ? 19.914 27.497 -7.403 1.00 43.16 453 ILE A C 1
ATOM 3540 O O . ILE A 1 453 ? 20.064 28.710 -7.584 1.00 43.16 453 ILE A O 1
ATOM 3544 N N . GLY A 1 454 ? 18.906 26.950 -6.722 1.00 44.38 454 GLY A N 1
ATOM 3545 C CA . GLY A 1 454 ? 17.829 27.695 -6.082 1.00 44.38 454 GLY A CA 1
ATOM 3546 C C . GLY A 1 454 ? 16.814 28.217 -7.092 1.00 44.38 454 GLY A C 1
ATOM 3547 O O . GLY A 1 454 ? 17.076 29.202 -7.777 1.00 44.38 454 GLY A O 1
ATOM 3548 N N . GLY A 1 455 ? 15.665 27.552 -7.150 1.00 48.59 455 GLY A N 1
ATOM 3549 C CA . GLY A 1 455 ? 14.471 27.955 -7.878 1.00 48.59 455 GLY A CA 1
ATOM 3550 C C . GLY A 1 455 ? 13.303 27.063 -7.489 1.00 48.59 455 GLY A C 1
ATOM 3551 O O . GLY A 1 455 ? 13.523 25.897 -7.165 1.00 48.59 455 GLY A O 1
ATOM 3552 N N . THR A 1 456 ? 12.082 27.596 -7.495 1.00 51.91 456 THR A N 1
ATOM 3553 C CA . THR A 1 456 ? 10.887 26.770 -7.301 1.00 51.91 456 THR A CA 1
ATOM 3554 C C . THR A 1 456 ? 10.727 25.908 -8.548 1.00 51.91 456 THR A C 1
ATOM 3556 O O . THR A 1 456 ? 10.505 26.425 -9.649 1.00 51.91 456 THR A O 1
ATOM 3559 N N . VAL A 1 457 ? 10.918 24.599 -8.392 1.00 54.19 457 VAL A N 1
ATOM 3560 C CA . VAL A 1 457 ? 10.581 23.626 -9.428 1.00 54.19 457 VAL A CA 1
ATOM 3561 C C . VAL A 1 457 ? 9.073 23.448 -9.368 1.00 54.19 457 VAL A C 1
ATOM 3563 O O . VAL A 1 457 ? 8.552 22.935 -8.387 1.00 54.19 457 VAL A O 1
ATOM 3566 N N . THR A 1 458 ? 8.379 23.923 -10.397 1.00 61.91 458 THR A N 1
ATOM 3567 C CA . THR A 1 458 ? 6.958 23.622 -10.597 1.00 61.91 458 THR A CA 1
ATOM 3568 C C . THR A 1 458 ? 6.860 22.450 -11.560 1.00 61.91 458 THR A C 1
ATOM 3570 O O . THR A 1 458 ? 7.504 22.443 -12.616 1.00 61.91 458 THR A O 1
ATOM 3573 N N . ALA A 1 459 ? 6.105 21.436 -11.169 1.00 63.56 459 ALA A N 1
ATOM 3574 C CA . ALA A 1 459 ? 5.808 20.279 -11.988 1.00 63.56 459 ALA A CA 1
ATOM 3575 C C . ALA A 1 459 ? 4.432 20.506 -12.621 1.00 63.56 459 ALA A C 1
ATOM 3577 O O . ALA A 1 459 ? 3.496 20.902 -11.945 1.00 63.56 459 ALA A O 1
ATOM 3578 N N . THR A 1 460 ? 4.295 20.311 -13.929 1.00 69.06 460 THR A N 1
ATOM 3579 C CA . THR A 1 460 ? 3.001 20.436 -14.609 1.00 69.06 460 THR A CA 1
ATOM 3580 C C . THR A 1 460 ? 2.671 19.105 -15.268 1.00 69.06 460 THR A C 1
ATOM 3582 O O . THR A 1 460 ? 3.460 18.654 -16.109 1.00 69.06 460 THR A O 1
ATOM 3585 N N . PRO A 1 461 ? 1.557 18.444 -14.909 1.00 70.50 461 PRO A N 1
ATOM 3586 C CA . PRO A 1 461 ? 1.143 17.224 -15.589 1.00 70.50 461 PRO A CA 1
ATOM 3587 C C . PRO A 1 461 ? 0.941 17.534 -17.076 1.00 70.50 461 PRO A C 1
ATOM 3589 O O . PRO A 1 461 ? 0.290 18.513 -17.431 1.00 70.50 461 PRO A O 1
ATOM 3592 N N . ILE A 1 462 ? 1.517 16.715 -17.953 1.00 78.75 462 ILE A N 1
ATOM 3593 C CA . ILE A 1 462 ? 1.169 16.748 -19.384 1.00 78.75 462 ILE A CA 1
ATOM 3594 C C . ILE A 1 462 ? 0.227 15.605 -19.758 1.00 78.75 462 ILE A C 1
ATOM 3596 O O . ILE A 1 462 ? -0.356 15.629 -20.833 1.00 78.75 462 ILE A O 1
ATOM 3600 N N . ASN A 1 463 ? 0.050 14.634 -18.854 1.00 84.38 463 ASN A N 1
ATOM 3601 C CA . ASN A 1 463 ? -0.912 13.551 -18.984 1.00 84.38 463 ASN A CA 1
ATOM 3602 C C . ASN A 1 463 ? -1.356 13.049 -17.603 1.00 84.38 463 ASN A C 1
ATOM 3604 O O . ASN A 1 463 ? -0.645 12.286 -16.940 1.00 84.38 463 ASN A O 1
ATOM 3608 N N . THR A 1 464 ? -2.551 13.461 -17.188 1.00 86.94 464 THR A N 1
ATOM 3609 C CA . THR A 1 464 ? -3.118 13.135 -15.876 1.00 86.94 464 THR A CA 1
ATOM 3610 C C . THR A 1 464 ? -3.322 11.631 -15.688 1.00 86.94 464 THR A C 1
ATOM 3612 O O . THR A 1 464 ? -2.901 11.080 -14.671 1.00 86.94 464 THR A O 1
ATOM 3615 N N . ALA A 1 465 ? -3.875 10.923 -16.678 1.00 88.50 465 ALA A N 1
ATOM 3616 C CA . ALA A 1 465 ? -4.104 9.480 -16.583 1.00 88.50 465 ALA A CA 1
ATOM 3617 C C . ALA A 1 465 ? -2.798 8.680 -16.427 1.00 88.50 465 ALA A C 1
ATOM 3619 O O . ALA A 1 465 ? -2.737 7.729 -15.650 1.00 88.50 465 ALA A O 1
ATOM 3620 N N . ALA A 1 466 ? -1.730 9.073 -17.122 1.00 87.50 466 ALA A N 1
ATOM 3621 C CA . ALA A 1 466 ? -0.445 8.391 -17.029 1.00 87.50 466 ALA A CA 1
ATOM 3622 C C . ALA A 1 466 ? 0.274 8.649 -15.700 1.00 87.50 466 ALA A C 1
ATOM 3624 O O . ALA A 1 466 ? 0.816 7.712 -15.111 1.00 87.50 466 ALA A O 1
ATOM 3625 N N . VAL A 1 467 ? 0.224 9.885 -15.182 1.00 88.12 467 VAL A N 1
ATOM 3626 C CA . VAL A 1 467 ? 0.682 10.183 -13.813 1.00 88.12 467 VAL A CA 1
ATOM 3627 C C . VAL A 1 467 ? -0.080 9.311 -12.813 1.00 88.12 467 VAL A C 1
ATOM 3629 O O . VAL A 1 467 ? 0.525 8.715 -11.923 1.00 88.12 467 VAL A O 1
ATOM 3632 N N . ARG A 1 468 ? -1.397 9.156 -12.992 1.00 91.44 468 ARG A N 1
ATOM 3633 C CA . ARG A 1 468 ? -2.206 8.271 -12.150 1.00 91.44 468 ARG A CA 1
ATOM 3634 C C . ARG A 1 468 ? -1.812 6.805 -12.277 1.00 91.44 468 ARG A C 1
ATOM 3636 O O . ARG A 1 468 ? -1.776 6.135 -11.257 1.00 91.44 468 ARG A O 1
ATOM 3643 N N . TYR A 1 469 ? -1.450 6.291 -13.453 1.00 92.06 469 TYR A N 1
ATOM 3644 C CA . TYR A 1 469 ? -0.907 4.930 -13.548 1.00 92.06 469 TYR A CA 1
ATOM 3645 C C . TYR A 1 469 ? 0.374 4.757 -12.747 1.00 92.06 469 TYR A C 1
ATOM 3647 O O . TYR A 1 469 ? 0.503 3.756 -12.042 1.00 92.06 469 TYR A O 1
ATOM 3655 N N . VAL A 1 470 ? 1.288 5.727 -12.806 1.00 89.94 470 VAL A N 1
ATOM 3656 C CA . VAL A 1 470 ? 2.502 5.723 -11.983 1.00 89.94 470 VAL A CA 1
ATOM 3657 C C . VAL A 1 470 ? 2.122 5.699 -10.502 1.00 89.94 470 VAL A C 1
ATOM 3659 O O . VAL A 1 470 ? 2.506 4.776 -9.789 1.00 89.94 470 VAL A O 1
ATOM 3662 N N . LEU A 1 471 ? 1.307 6.646 -10.036 1.00 90.25 471 LEU A N 1
ATOM 3663 C CA . LEU A 1 471 ? 0.950 6.749 -8.618 1.00 90.25 471 LEU A CA 1
ATOM 3664 C C . LEU A 1 471 ? 0.117 5.555 -8.127 1.00 90.25 471 LEU A C 1
ATOM 3666 O O . LEU A 1 471 ? 0.400 5.024 -7.056 1.00 90.25 471 LEU A O 1
ATOM 3670 N N . ASN A 1 472 ? -0.829 5.052 -8.926 1.00 91.50 472 ASN A N 1
ATOM 3671 C CA . ASN A 1 472 ? -1.555 3.811 -8.649 1.00 91.50 472 ASN A CA 1
ATOM 3672 C C . ASN A 1 472 ? -0.593 2.635 -8.536 1.00 91.50 472 ASN A C 1
ATOM 3674 O O . ASN A 1 472 ? -0.756 1.801 -7.657 1.00 91.50 472 ASN A O 1
ATOM 3678 N N . THR A 1 473 ? 0.400 2.549 -9.420 1.00 90.00 473 THR A N 1
ATOM 3679 C CA . THR A 1 473 ? 1.402 1.481 -9.400 1.00 90.00 473 THR A CA 1
ATOM 3680 C C . THR A 1 473 ? 2.211 1.536 -8.112 1.00 90.00 473 THR A C 1
ATOM 3682 O O . THR A 1 473 ? 2.325 0.524 -7.425 1.00 90.00 473 THR A O 1
ATOM 3685 N N . LEU A 1 474 ? 2.702 2.712 -7.720 1.00 85.69 474 LEU A N 1
ATOM 3686 C CA . LEU A 1 474 ? 3.450 2.891 -6.472 1.00 85.69 474 LEU A CA 1
ATOM 3687 C C . LEU A 1 474 ? 2.582 2.613 -5.236 1.00 85.69 474 LEU A C 1
ATOM 3689 O O . LEU A 1 474 ? 3.050 1.975 -4.294 1.00 85.69 474 LEU A O 1
ATOM 3693 N N . LEU A 1 475 ? 1.305 3.010 -5.272 1.00 84.88 475 LEU A N 1
ATOM 3694 C CA . LEU A 1 475 ? 0.305 2.689 -4.252 1.00 84.88 475 LEU A CA 1
ATOM 3695 C C . LEU A 1 475 ? -0.242 1.251 -4.331 1.00 84.88 475 LEU A C 1
ATOM 3697 O O . LEU A 1 475 ? -1.068 0.886 -3.505 1.00 84.88 475 LEU A O 1
ATOM 3701 N N . ASN A 1 476 ? 0.159 0.410 -5.292 1.00 80.81 476 ASN A N 1
ATOM 3702 C CA . ASN A 1 476 ? -0.390 -0.949 -5.413 1.00 80.81 476 ASN A CA 1
ATOM 3703 C C . ASN A 1 476 ? 0.644 -2.065 -5.459 1.00 80.81 476 ASN A C 1
ATOM 3705 O O . ASN A 1 476 ? 0.330 -3.167 -5.009 1.00 80.81 476 ASN A O 1
ATOM 3709 N N . LEU A 1 477 ? 1.849 -1.806 -5.975 1.00 72.75 477 LEU A N 1
ATOM 3710 C CA . LEU A 1 477 ? 2.877 -2.807 -6.288 1.00 72.75 477 LEU A CA 1
ATOM 3711 C C . LEU A 1 477 ? 3.252 -3.718 -5.133 1.00 72.75 477 LEU A C 1
ATOM 3713 O O . LEU A 1 477 ? 3.694 -4.841 -5.361 1.00 72.75 477 LEU A O 1
ATOM 3717 N N . ARG A 1 478 ? 3.055 -3.251 -3.903 1.00 66.06 478 ARG A N 1
ATOM 3718 C CA . ARG A 1 478 ? 3.158 -4.118 -2.739 1.00 66.06 478 ARG A CA 1
ATOM 3719 C C . ARG A 1 478 ? 2.227 -3.726 -1.603 1.00 66.06 478 ARG A C 1
ATOM 3721 O O . ARG A 1 478 ? 2.573 -3.880 -0.436 1.00 66.06 478 ARG A O 1
ATOM 3728 N N . TYR A 1 479 ? 1.025 -3.282 -1.953 1.00 53.66 479 TYR A N 1
ATOM 3729 C CA . TYR A 1 479 ? -0.085 -3.255 -1.006 1.00 53.66 479 TYR A CA 1
ATOM 3730 C C . TYR A 1 479 ? -0.772 -4.614 -1.034 1.00 53.66 479 TYR A C 1
ATOM 3732 O O . TYR A 1 479 ? -1.953 -4.735 -1.331 1.00 53.66 479 TYR A O 1
ATOM 3740 N N . ASP A 1 480 ? -0.015 -5.641 -0.658 1.00 40.97 480 ASP A N 1
ATOM 3741 C CA . ASP A 1 480 ? -0.585 -6.547 0.319 1.00 40.97 480 ASP A CA 1
ATOM 3742 C C . ASP A 1 480 ? -0.520 -5.776 1.624 1.00 40.97 480 ASP A C 1
ATOM 3744 O O . ASP A 1 480 ? 0.441 -5.865 2.389 1.00 40.97 480 ASP A O 1
ATOM 3748 N N . VAL A 1 481 ? -1.554 -4.987 1.887 1.00 38.84 481 VAL A N 1
ATOM 3749 C CA . VAL A 1 481 ? -1.831 -4.682 3.275 1.00 38.84 481 VAL A CA 1
ATOM 3750 C C . VAL A 1 481 ? -2.463 -5.924 3.836 1.00 38.84 481 VAL A C 1
ATOM 3752 O O . VAL A 1 481 ? -3.669 -6.087 3.982 1.00 38.84 481 VAL A O 1
ATOM 3755 N N . ILE A 1 482 ? -1.557 -6.797 4.194 1.00 41.78 482 ILE A N 1
ATOM 3756 C CA . ILE A 1 482 ? -1.676 -7.477 5.437 1.00 41.78 482 ILE A CA 1
ATOM 3757 C C . ILE A 1 482 ? -0.254 -7.349 5.990 1.00 41.78 482 ILE A C 1
ATOM 3759 O O . ILE A 1 482 ? 0.638 -8.070 5.532 1.00 41.78 482 ILE A O 1
ATOM 3763 N N . PRO A 1 483 ? 0.000 -6.557 7.053 1.00 46.69 483 PRO A N 1
ATOM 3764 C CA . PRO A 1 483 ? 0.612 -7.252 8.165 1.00 46.69 483 PRO A CA 1
ATOM 3765 C C . PRO A 1 483 ? -0.274 -8.472 8.358 1.00 46.69 483 PRO A C 1
ATOM 3767 O O . PRO A 1 483 ? -1.372 -8.314 8.877 1.00 46.69 483 PRO A O 1
ATOM 3770 N N . LYS A 1 484 ? 0.089 -9.621 7.758 1.00 52.44 484 LYS A N 1
ATOM 3771 C CA . LYS A 1 484 ? -0.731 -10.826 7.856 1.00 52.44 484 LYS A CA 1
ATOM 3772 C C . LYS A 1 484 ? -0.882 -11.001 9.338 1.00 52.44 484 LYS A C 1
ATOM 3774 O O . LYS A 1 484 ? 0.103 -11.255 10.027 1.00 52.44 484 LYS A O 1
ATOM 3779 N N . GLU A 1 485 ? -2.081 -10.719 9.818 1.00 60.47 485 GLU A N 1
ATOM 3780 C CA . GLU A 1 485 ? -2.409 -11.038 11.168 1.00 60.47 485 GLU A CA 1
ATOM 3781 C C . GLU A 1 485 ? -2.419 -12.554 11.153 1.00 60.47 485 GLU A C 1
ATOM 3783 O O . GLU A 1 485 ? -3.293 -13.220 10.598 1.00 60.47 485 GLU A O 1
ATOM 3788 N N . PHE A 1 486 ? -1.310 -13.100 11.605 1.00 69.44 486 PHE A N 1
ATOM 3789 C CA . PHE A 1 486 ? -1.074 -14.507 11.583 1.00 69.44 486 PHE A CA 1
ATOM 3790 C C . PHE A 1 486 ? -1.699 -15.058 12.843 1.00 69.44 486 PHE A C 1
ATOM 3792 O O . PHE A 1 486 ? -1.323 -14.727 13.969 1.00 69.44 486 PHE A O 1
ATOM 3799 N N . ILE A 1 487 ? -2.636 -15.963 12.631 1.00 76.75 487 ILE A N 1
ATOM 3800 C CA . ILE A 1 487 ? -3.181 -16.771 13.698 1.00 76.75 487 ILE A CA 1
ATOM 3801 C C . ILE A 1 487 ? -2.345 -18.045 13.749 1.00 76.75 487 ILE A C 1
ATOM 3803 O O . ILE A 1 487 ? -2.308 -18.837 12.806 1.00 76.75 487 ILE A O 1
ATOM 3807 N N . ARG A 1 488 ? -1.614 -18.216 14.848 1.00 79.19 488 ARG A N 1
ATOM 3808 C CA . ARG A 1 488 ? -0.905 -19.463 15.175 1.00 79.19 488 ARG A CA 1
ATOM 3809 C C . ARG A 1 488 ? -1.280 -20.000 16.554 1.00 79.19 488 ARG A C 1
ATOM 3811 O O . ARG A 1 488 ? -0.997 -21.165 16.835 1.00 79.19 488 ARG A O 1
ATOM 3818 N N . SER A 1 489 ? -1.915 -19.181 17.395 1.00 82.56 489 SER A N 1
ATOM 3819 C CA . SER A 1 489 ? -2.540 -19.671 18.618 1.00 82.56 489 SER A CA 1
ATOM 3820 C C . SER A 1 489 ? -3.780 -20.495 18.274 1.00 82.56 489 SER A C 1
ATOM 3822 O O . SER A 1 489 ? -4.431 -20.261 17.254 1.00 82.56 489 SER A O 1
ATOM 3824 N N . SER A 1 490 ? -4.097 -21.484 19.108 1.00 89.56 490 SER A N 1
ATOM 3825 C CA . SER A 1 490 ? -5.400 -22.142 19.008 1.00 89.56 490 SER A CA 1
ATOM 3826 C C . SER A 1 490 ? -6.451 -21.239 19.658 1.00 89.56 490 SER A C 1
ATOM 3828 O O . SER A 1 490 ? -6.183 -20.718 20.744 1.00 89.56 490 SER A O 1
ATOM 3830 N N . PRO A 1 491 ? -7.627 -21.042 19.040 1.00 91.31 491 PRO A N 1
ATOM 3831 C CA . PRO A 1 491 ? -8.714 -20.332 19.694 1.00 91.31 491 PRO A CA 1
ATOM 3832 C C . PRO A 1 491 ? -9.296 -21.161 20.843 1.00 91.31 491 PRO A C 1
ATOM 3834 O O . PRO A 1 491 ? -9.220 -22.393 20.842 1.00 91.31 491 PRO A O 1
ATOM 3837 N N . VAL A 1 492 ? -9.932 -20.482 21.796 1.00 92.94 492 VAL A N 1
ATOM 3838 C CA . VAL A 1 492 ? -10.769 -21.113 22.823 1.00 92.94 492 VAL A CA 1
ATOM 3839 C C . VAL A 1 492 ? -12.187 -20.595 22.694 1.00 92.94 492 VAL A C 1
ATOM 3841 O O . VAL A 1 492 ? -12.411 -19.392 22.759 1.00 92.94 492 VAL A O 1
ATOM 3844 N N . THR A 1 493 ? -13.142 -21.508 22.546 1.00 90.94 493 THR A N 1
ATOM 3845 C CA . THR A 1 493 ? -14.570 -21.184 22.533 1.00 90.94 493 THR A CA 1
ATOM 3846 C C . THR A 1 493 ? -15.204 -21.592 23.853 1.00 90.94 493 THR A C 1
ATOM 3848 O O . THR A 1 493 ? -14.925 -22.669 24.384 1.00 90.94 493 THR A O 1
ATOM 3851 N N . THR A 1 494 ? -16.056 -20.734 24.392 1.00 90.19 494 THR A N 1
ATOM 3852 C CA . THR A 1 494 ? -16.749 -20.940 25.661 1.00 90.19 494 THR A CA 1
ATOM 3853 C C . THR A 1 494 ? -18.209 -21.338 25.456 1.00 90.19 494 THR A C 1
ATOM 3855 O O . THR A 1 494 ? -18.763 -21.234 24.364 1.00 90.19 494 THR A O 1
ATOM 3858 N N . SER A 1 495 ? -18.863 -21.806 26.522 1.00 88.31 495 SER A N 1
ATOM 3859 C CA . SER A 1 495 ? -20.278 -22.205 26.484 1.00 88.31 495 SER A CA 1
ATOM 3860 C C . SER A 1 495 ? -21.245 -21.043 26.236 1.00 88.31 495 SER A C 1
ATOM 3862 O O . SER A 1 495 ? -22.366 -21.277 25.799 1.00 88.31 495 SER A O 1
ATOM 3864 N N . ASP A 1 496 ? -20.826 -19.810 26.523 1.00 86.69 496 ASP A N 1
ATOM 3865 C CA . ASP A 1 496 ? -21.534 -18.569 26.190 1.00 86.69 496 ASP A CA 1
ATOM 3866 C C . ASP A 1 496 ? -21.266 -18.100 24.749 1.00 86.69 496 ASP A C 1
ATOM 3868 O O . ASP A 1 496 ? -21.592 -16.975 24.410 1.00 86.69 496 ASP A O 1
ATOM 3872 N N . ASN A 1 497 ? -20.714 -18.961 23.885 1.00 86.19 497 ASN A N 1
ATOM 3873 C CA . ASN A 1 497 ? -20.433 -18.668 22.475 1.00 86.19 497 ASN A CA 1
ATOM 3874 C C . ASN A 1 497 ? -19.515 -17.455 22.267 1.00 86.19 497 ASN A C 1
ATOM 3876 O O . ASN A 1 497 ? -19.633 -16.746 21.272 1.00 86.19 497 ASN A O 1
ATOM 3880 N N . GLN A 1 498 ? -18.578 -17.233 23.190 1.00 86.81 498 GLN A N 1
ATOM 3881 C CA . GLN A 1 498 ? -17.447 -16.350 22.941 1.00 86.81 498 GLN A CA 1
ATOM 3882 C C . GLN A 1 498 ? -16.265 -17.174 22.443 1.00 86.81 498 GLN A C 1
ATOM 3884 O O . GLN A 1 498 ? -15.978 -18.252 22.966 1.00 86.81 498 GLN A O 1
ATOM 3889 N N . MET A 1 499 ? -15.555 -16.661 21.446 1.00 90.25 499 MET A N 1
ATOM 3890 C CA . MET A 1 499 ? -14.291 -17.209 20.974 1.00 90.25 499 MET A CA 1
ATOM 3891 C C . MET A 1 499 ? -13.164 -16.237 21.295 1.00 90.25 499 MET A C 1
ATOM 3893 O O . MET A 1 499 ? -13.197 -15.090 20.873 1.00 90.25 499 MET A O 1
ATOM 3897 N N . PHE A 1 500 ? -12.136 -16.723 21.978 1.00 92.50 500 PHE A N 1
ATOM 3898 C CA . PHE A 1 500 ? -10.931 -15.973 22.304 1.00 92.50 500 PHE A CA 1
ATOM 3899 C C . PHE A 1 500 ? -9.783 -16.421 21.418 1.00 92.50 500 PHE A C 1
ATOM 3901 O O . PHE A 1 500 ? -9.545 -17.625 21.277 1.00 92.50 500 PHE A O 1
ATOM 3908 N N . LEU A 1 501 ? -9.043 -15.470 20.856 1.00 91.94 501 LEU A N 1
ATOM 3909 C CA . LEU A 1 501 ? -7.965 -15.772 19.928 1.00 91.94 501 LEU A CA 1
ATOM 3910 C C . LEU A 1 501 ? -6.797 -14.801 20.067 1.00 91.94 501 LEU A C 1
ATOM 3912 O O . LEU A 1 501 ? -6.975 -13.587 20.119 1.00 91.94 501 LEU A O 1
ATOM 3916 N N . GLY A 1 502 ? -5.591 -15.363 20.099 1.00 91.81 502 GLY A N 1
ATOM 3917 C CA . GLY A 1 502 ? -4.348 -14.614 20.007 1.00 91.81 502 GLY A CA 1
ATOM 3918 C C . GLY A 1 502 ? -3.800 -14.589 18.584 1.00 91.81 502 GLY A C 1
ATOM 3919 O O . GLY A 1 502 ? -3.815 -15.606 17.878 1.00 91.81 502 GLY A O 1
ATOM 3920 N N . SER A 1 503 ? -3.259 -13.458 18.169 1.00 88.44 503 SER A N 1
ATOM 3921 C CA . SER A 1 503 ? -2.663 -13.313 16.847 1.00 88.44 503 SER A CA 1
ATOM 3922 C C . SER A 1 503 ? -1.524 -12.299 16.848 1.00 88.44 503 SER A C 1
ATOM 3924 O O . SER A 1 503 ? -1.152 -11.734 17.884 1.00 88.44 503 SER A O 1
ATOM 3926 N N . PHE A 1 504 ? -0.892 -12.123 15.688 1.00 83.56 504 PHE A N 1
ATOM 3927 C CA . PHE A 1 504 ? 0.201 -11.175 15.542 1.00 83.56 504 PHE A CA 1
ATOM 3928 C C . PHE A 1 504 ? 0.352 -10.637 14.127 1.00 83.56 504 PHE A C 1
ATOM 3930 O O . PHE A 1 504 ? 0.192 -11.366 13.155 1.00 83.56 504 PHE A O 1
ATOM 3937 N N . GLU A 1 505 ? 0.784 -9.392 14.026 1.00 72.75 505 GLU A N 1
ATOM 3938 C CA . GLU A 1 505 ? 1.183 -8.736 12.791 1.00 72.75 505 GLU A CA 1
ATOM 3939 C C . GLU A 1 505 ? 2.663 -8.998 12.464 1.00 72.75 505 GLU A C 1
ATOM 3941 O O . GLU A 1 505 ? 3.532 -9.045 13.343 1.00 72.75 505 GLU A O 1
ATOM 3946 N N . TYR A 1 506 ? 2.980 -9.127 11.176 1.00 49.94 506 TYR A N 1
ATOM 3947 C CA . TYR A 1 506 ? 4.350 -9.245 10.671 1.00 49.94 506 TYR A CA 1
ATOM 3948 C C . TYR A 1 506 ? 4.609 -8.210 9.565 1.00 49.94 506 TYR A C 1
ATOM 3950 O O . TYR A 1 506 ? 3.745 -8.055 8.707 1.00 49.94 506 TYR A O 1
ATOM 3958 N N . PRO A 1 507 ? 5.778 -7.543 9.521 1.00 48.81 507 PRO A N 1
ATOM 3959 C CA . PRO A 1 507 ? 6.934 -7.701 10.410 1.00 48.81 507 PRO A CA 1
ATOM 3960 C C . PRO A 1 507 ? 6.832 -6.922 11.731 1.00 48.81 507 PRO A C 1
ATOM 3962 O O . PRO A 1 507 ? 7.707 -7.067 12.572 1.00 48.81 507 PRO A O 1
ATOM 3965 N N . GLY A 1 508 ? 5.768 -6.141 11.953 1.00 51.56 508 GLY A N 1
ATOM 3966 C CA . GLY A 1 508 ? 5.649 -5.211 13.088 1.00 51.56 508 GLY A CA 1
ATOM 3967 C C . GLY A 1 508 ? 5.616 -5.825 14.495 1.00 51.56 508 GLY A C 1
ATOM 3968 O O . GLY A 1 508 ? 5.564 -5.071 15.460 1.00 51.56 508 GLY A O 1
ATOM 3969 N N . PHE A 1 509 ? 5.620 -7.158 14.627 1.00 64.75 509 PHE A N 1
ATOM 3970 C CA . PHE A 1 509 ? 5.548 -7.922 15.884 1.00 64.75 509 PHE A CA 1
ATOM 3971 C C . PHE A 1 509 ? 4.472 -7.437 16.873 1.00 64.75 509 PHE A C 1
ATOM 3973 O O . PHE A 1 509 ? 4.563 -7.721 18.064 1.00 64.75 509 PHE A O 1
ATOM 3980 N N . LYS A 1 510 ? 3.435 -6.746 16.397 1.00 78.44 510 LYS A N 1
ATOM 3981 C CA . LYS A 1 510 ? 2.302 -6.325 17.216 1.00 78.44 510 LYS A CA 1
ATOM 3982 C C . LYS A 1 510 ? 1.436 -7.540 17.497 1.00 78.44 510 LYS A C 1
ATOM 3984 O O . LYS A 1 510 ? 1.085 -8.258 16.565 1.00 78.44 510 LYS A O 1
ATOM 3989 N N . GLY A 1 511 ? 1.140 -7.823 18.759 1.00 84.88 511 GLY A N 1
ATOM 3990 C CA . GLY A 1 511 ? 0.160 -8.846 19.104 1.00 84.88 511 GLY A CA 1
ATOM 3991 C C . GLY A 1 511 ? -1.236 -8.292 19.253 1.00 84.88 511 GLY A C 1
ATOM 3992 O O . GLY A 1 511 ? -1.407 -7.129 19.616 1.00 84.88 511 GLY A O 1
ATOM 3993 N N . HIS A 1 512 ? -2.201 -9.180 19.054 1.00 89.81 512 HIS A N 1
ATOM 3994 C CA . HIS A 1 512 ? -3.595 -8.957 19.397 1.00 89.81 512 HIS A CA 1
ATOM 3995 C C . HIS A 1 512 ? -4.111 -10.113 20.242 1.00 89.81 512 HIS A C 1
ATOM 3997 O O . HIS A 1 512 ? -3.658 -11.258 20.119 1.00 89.81 512 HIS A O 1
ATOM 4003 N N . PHE A 1 513 ? -5.075 -9.799 21.097 1.00 94.44 513 PHE A N 1
ATOM 4004 C CA . PHE A 1 513 ? -5.847 -10.789 21.827 1.00 94.44 513 PHE A CA 1
ATOM 4005 C C . PHE A 1 513 ? -7.308 -10.357 21.802 1.00 94.44 513 PHE A C 1
ATOM 4007 O O . PHE A 1 513 ? -7.665 -9.331 22.376 1.00 94.44 513 PHE A O 1
ATOM 4014 N N . ARG A 1 514 ? -8.135 -11.116 21.085 1.00 90.56 514 ARG A N 1
ATOM 4015 C CA . ARG A 1 514 ? -9.499 -10.717 20.734 1.00 90.56 514 ARG A CA 1
ATOM 4016 C C . ARG A 1 514 ? -10.539 -11.681 21.262 1.00 90.56 514 ARG A C 1
ATOM 4018 O O . ARG A 1 514 ? -10.265 -12.876 21.390 1.00 90.56 514 ARG A O 1
ATOM 4025 N N . SER A 1 515 ? -11.727 -11.143 21.519 1.00 90.00 515 SER A N 1
ATOM 4026 C CA . SER A 1 515 ? -12.952 -11.915 21.728 1.00 90.00 515 SER A CA 1
ATOM 4027 C C . SER A 1 515 ? -13.918 -11.690 20.564 1.00 90.00 515 SER A C 1
ATOM 4029 O O . SER A 1 515 ? -14.033 -10.571 20.069 1.00 90.00 515 SER A O 1
ATOM 4031 N N . TYR A 1 516 ? -14.614 -12.744 20.145 1.00 85.75 516 TYR A N 1
ATOM 4032 C CA . TYR A 1 516 ? -15.587 -12.754 19.050 1.00 85.75 516 TYR A CA 1
ATOM 4033 C C . TYR A 1 516 ? -16.859 -13.490 19.468 1.00 85.75 516 TYR A C 1
ATOM 4035 O O . TYR A 1 516 ? -16.795 -14.418 20.279 1.00 85.75 516 TYR A O 1
ATOM 4043 N N . ASN A 1 517 ? -17.989 -13.168 18.842 1.00 80.31 517 ASN A N 1
ATOM 4044 C CA . ASN A 1 517 ? -19.203 -13.973 18.951 1.00 80.31 517 ASN A CA 1
ATOM 4045 C C . ASN A 1 517 ? -19.138 -15.185 18.001 1.00 80.31 517 ASN A C 1
ATOM 4047 O O . ASN A 1 517 ? -19.116 -15.035 16.782 1.00 80.31 517 ASN A O 1
ATOM 4051 N N . SER A 1 518 ? -19.136 -16.410 18.531 1.00 74.31 518 SER A N 1
ATOM 4052 C CA . SER A 1 518 ? -19.030 -17.627 17.715 1.00 74.31 518 SER A CA 1
ATOM 4053 C C . SER A 1 518 ? -20.352 -18.097 17.091 1.00 74.31 518 SER A C 1
ATOM 4055 O O . SER A 1 518 ? -20.351 -19.105 16.386 1.00 74.31 518 SER A O 1
ATOM 4057 N N . ASN A 1 519 ? -21.480 -17.431 17.364 1.00 72.62 519 ASN A N 1
ATOM 4058 C CA . ASN A 1 519 ? -22.783 -17.762 16.770 1.00 72.62 519 ASN A CA 1
ATOM 4059 C C . ASN A 1 519 ? -23.062 -17.041 15.450 1.00 72.62 519 ASN A C 1
ATOM 4061 O O . ASN A 1 519 ? -23.977 -17.440 14.725 1.00 72.62 519 ASN A O 1
ATOM 4065 N N . LEU A 1 520 ? -22.321 -15.979 15.140 1.00 62.22 520 LEU A N 1
ATOM 4066 C CA . LEU A 1 520 ? -22.544 -15.214 13.924 1.00 62.22 520 LEU A CA 1
ATOM 4067 C C . LEU A 1 520 ? -21.942 -15.974 12.737 1.00 62.22 520 LEU A C 1
ATOM 4069 O O . LEU A 1 520 ? -20.737 -16.179 12.628 1.00 62.22 520 LEU A O 1
ATOM 4073 N N . SER A 1 521 ? -22.819 -16.456 11.850 1.00 45.97 521 SER A N 1
ATOM 4074 C CA . SER A 1 521 ? -22.440 -17.195 10.637 1.00 45.97 521 SER A CA 1
ATOM 4075 C C . SER A 1 521 ? -21.793 -16.313 9.565 1.00 45.97 521 SER A C 1
ATOM 4077 O O . SER A 1 521 ? -21.290 -16.831 8.570 1.00 45.97 521 SER A O 1
ATOM 4079 N N . SER A 1 522 ? -21.837 -14.995 9.746 1.00 42.53 522 SER A N 1
ATOM 4080 C CA . SER A 1 522 ? -21.222 -13.985 8.894 1.00 42.53 522 SER A CA 1
ATOM 4081 C C . SER A 1 522 ? -19.983 -13.437 9.589 1.00 42.53 522 SER A C 1
ATOM 4083 O O . SER A 1 522 ? -19.986 -12.297 10.021 1.00 42.53 522 SER A O 1
ATOM 4085 N N . ALA A 1 523 ? -18.932 -14.244 9.734 1.00 39.69 523 ALA A N 1
ATOM 4086 C CA . ALA A 1 523 ? -17.641 -13.730 10.181 1.00 39.69 523 ALA A CA 1
ATOM 4087 C C . ALA A 1 523 ? -17.035 -12.847 9.075 1.00 39.69 523 ALA A C 1
ATOM 4089 O O . ALA A 1 523 ? -16.096 -13.240 8.379 1.00 39.69 523 ALA A O 1
ATOM 4090 N N . GLU A 1 524 ? -17.604 -11.661 8.885 1.00 45.00 524 GLU A N 1
ATOM 4091 C CA . GLU A 1 524 ? -16.876 -10.555 8.301 1.00 45.00 524 GLU A CA 1
ATOM 4092 C C . GLU A 1 524 ? -15.752 -10.183 9.284 1.00 45.00 524 GLU A C 1
ATOM 4094 O O . GLU A 1 524 ? -15.949 -10.202 10.501 1.00 45.00 524 GLU A O 1
ATOM 4099 N N . PRO A 1 525 ? -14.540 -9.872 8.801 1.00 41.19 525 PRO A N 1
ATOM 4100 C CA . PRO A 1 525 ? -13.505 -9.231 9.604 1.00 41.19 525 PRO A CA 1
ATOM 4101 C C . PRO A 1 525 ? -14.053 -7.928 10.225 1.00 41.19 525 PRO A C 1
ATOM 4103 O O . PRO A 1 525 ? -14.022 -6.886 9.571 1.00 41.19 525 PRO A O 1
ATOM 4106 N N . GLY A 1 526 ? -14.595 -7.995 11.445 1.00 46.78 526 GLY A N 1
ATOM 4107 C CA . GLY A 1 526 ? -15.285 -6.869 12.086 1.00 46.78 526 GLY A CA 1
ATOM 4108 C C . GLY A 1 526 ? -16.093 -7.203 13.347 1.00 46.78 526 GLY A C 1
ATOM 4109 O O . GLY A 1 526 ? -16.178 -6.343 14.214 1.00 46.78 526 GLY A O 1
ATOM 4110 N N . ASP A 1 527 ? -16.590 -8.434 13.510 1.00 61.50 527 ASP A N 1
ATOM 4111 C CA . ASP A 1 527 ? -17.429 -8.821 14.669 1.00 61.50 527 ASP A CA 1
ATOM 4112 C C . ASP A 1 527 ? -16.587 -9.166 15.921 1.00 61.50 527 ASP A C 1
ATOM 4114 O O . ASP A 1 527 ? -16.759 -10.197 16.583 1.00 61.50 527 ASP A O 1
ATOM 4118 N N . GLU A 1 528 ? -15.586 -8.334 16.213 1.00 73.75 528 GLU A N 1
ATOM 4119 C CA . GLU A 1 528 ? -14.815 -8.403 17.452 1.00 73.75 528 GLU A CA 1
ATOM 4120 C C . GLU A 1 528 ? -15.593 -7.715 18.582 1.00 73.75 528 GLU A C 1
ATOM 4122 O O . GLU A 1 528 ? -15.974 -6.552 18.475 1.00 73.75 528 GLU A O 1
ATOM 4127 N N . TYR A 1 529 ? -15.795 -8.404 19.708 1.00 81.00 529 TYR A N 1
ATOM 4128 C CA . TYR A 1 529 ? -16.312 -7.749 20.911 1.00 81.00 529 TYR A CA 1
ATOM 4129 C C . TYR A 1 529 ? -15.302 -6.746 21.468 1.00 81.00 529 TYR A C 1
ATOM 4131 O O . TYR A 1 529 ? -15.682 -5.691 21.971 1.00 81.00 529 TYR A O 1
ATOM 4139 N N . TYR A 1 530 ? -14.015 -7.095 21.410 1.00 85.38 530 TYR A N 1
ATOM 4140 C CA . TYR A 1 530 ? -12.909 -6.213 21.762 1.00 85.38 530 TYR A CA 1
ATOM 4141 C C . TYR A 1 530 ? -11.565 -6.791 21.305 1.00 85.38 530 TYR A C 1
ATOM 4143 O O . TYR A 1 530 ? -11.391 -8.010 21.205 1.00 85.38 530 TYR A O 1
ATOM 4151 N N . ASP A 1 531 ? -10.588 -5.896 21.150 1.00 88.31 531 ASP A N 1
ATOM 4152 C CA . ASP A 1 531 ? -9.165 -6.211 21.046 1.00 88.31 531 ASP A CA 1
ATOM 4153 C C . ASP A 1 531 ? -8.424 -5.675 22.273 1.00 88.31 531 ASP A C 1
ATOM 4155 O O . ASP A 1 531 ? -8.279 -4.464 22.471 1.00 88.31 531 ASP A O 1
ATOM 4159 N N . SER A 1 532 ? -7.924 -6.591 23.098 1.00 92.94 532 SER A N 1
ATOM 4160 C CA . SER A 1 532 ? -7.191 -6.265 24.315 1.00 92.94 532 SER A CA 1
ATOM 4161 C C . SER A 1 532 ? -5.944 -5.428 24.061 1.00 92.94 532 SER A C 1
ATOM 4163 O O . SER A 1 532 ? -5.565 -4.655 24.937 1.00 92.94 532 SER A O 1
ATOM 4165 N N . ALA A 1 533 ? -5.322 -5.516 22.879 1.00 87.31 533 ALA A N 1
ATOM 4166 C CA . ALA A 1 533 ? -4.131 -4.727 22.569 1.00 87.31 533 ALA A CA 1
ATOM 4167 C C . ALA A 1 533 ? -4.397 -3.212 22.606 1.00 87.31 533 ALA A C 1
ATOM 4169 O O . ALA A 1 533 ? -3.508 -2.434 22.954 1.00 87.31 533 ALA A O 1
ATOM 4170 N N . LEU A 1 534 ? -5.633 -2.803 22.303 1.00 83.75 534 LEU A N 1
ATOM 4171 C CA . LEU A 1 534 ? -6.079 -1.409 22.329 1.00 83.75 534 LEU A CA 1
ATOM 4172 C C . LEU A 1 534 ? -6.470 -0.928 23.733 1.00 83.75 534 LEU A C 1
ATOM 4174 O O . LEU A 1 534 ? -6.607 0.272 23.957 1.00 83.75 534 LEU A O 1
ATOM 4178 N N . LEU A 1 535 ? -6.650 -1.858 24.674 1.00 89.12 535 LEU A N 1
ATOM 4179 C CA . LEU A 1 535 ? -7.182 -1.607 26.015 1.00 89.12 535 LEU A CA 1
ATOM 4180 C C . LEU A 1 535 ? -6.130 -1.796 27.117 1.00 89.12 535 LEU A C 1
ATOM 4182 O O . LEU A 1 535 ? -6.453 -1.743 28.306 1.00 89.12 535 LEU A O 1
ATOM 4186 N N . ILE A 1 536 ? -4.862 -2.004 26.744 1.00 89.69 536 ILE A N 1
ATOM 4187 C CA . ILE A 1 536 ? -3.756 -2.024 27.703 1.00 89.69 536 ILE A CA 1
ATOM 4188 C C . ILE A 1 536 ? -3.566 -0.608 28.278 1.00 89.69 536 ILE A C 1
ATOM 4190 O O . ILE A 1 536 ? -3.405 0.346 27.501 1.00 89.69 536 ILE A O 1
ATOM 4194 N N . PRO A 1 537 ? -3.518 -0.449 29.619 1.00 88.44 537 PRO A N 1
ATOM 4195 C CA . PRO A 1 537 ? -3.268 0.835 30.267 1.00 88.44 537 PRO A CA 1
ATOM 4196 C C . PRO A 1 537 ? -2.028 1.548 29.718 1.00 88.44 537 PRO A C 1
ATOM 4198 O O . PRO A 1 537 ? -1.101 0.928 29.195 1.00 88.44 537 PRO A O 1
ATOM 4201 N N . ASN A 1 538 ? -1.983 2.877 29.824 1.00 84.25 538 ASN A N 1
ATOM 4202 C CA . ASN A 1 538 ? -0.756 3.632 29.535 1.00 84.25 538 ASN A CA 1
ATOM 4203 C C . ASN A 1 538 ? 0.406 3.090 30.361 1.00 84.25 538 ASN A C 1
ATOM 4205 O O . ASN A 1 538 ? 0.198 2.661 31.495 1.00 84.25 538 ASN A O 1
ATOM 4209 N N . ALA A 1 539 ? 1.612 3.118 29.799 1.00 81.31 539 ALA A N 1
ATOM 4210 C CA . ALA A 1 539 ? 2.773 2.453 30.381 1.00 81.31 539 ALA A CA 1
ATOM 4211 C C . ALA A 1 539 ? 3.048 2.854 31.847 1.00 81.31 539 ALA A C 1
ATOM 4213 O O . ALA A 1 539 ? 3.477 2.018 32.642 1.00 81.31 539 ALA A O 1
ATOM 4214 N N . ASP A 1 540 ? 2.740 4.099 32.232 1.00 83.44 540 ASP A N 1
ATOM 4215 C CA . ASP A 1 540 ? 2.872 4.581 33.620 1.00 83.44 540 ASP A CA 1
ATOM 4216 C C . ASP A 1 540 ? 1.836 4.001 34.590 1.00 83.44 540 ASP A C 1
ATOM 4218 O O . ASP A 1 540 ? 2.114 3.865 35.778 1.00 83.44 540 ASP A O 1
ATOM 4222 N N . ASN A 1 541 ? 0.660 3.634 34.083 1.00 84.25 541 ASN A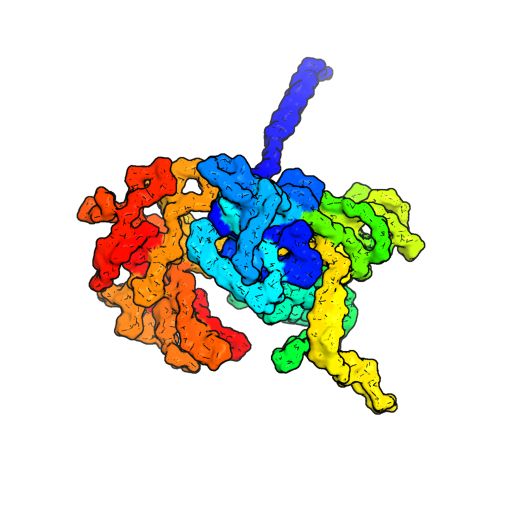 N 1
ATOM 4223 C CA . ASN A 1 541 ? -0.438 3.051 34.855 1.00 84.25 541 ASN A CA 1
ATOM 4224 C C . ASN A 1 541 ? -0.489 1.521 34.721 1.00 84.25 541 ASN A C 1
ATOM 4226 O O . ASN A 1 541 ? -1.402 0.881 35.240 1.00 84.25 541 ASN A O 1
ATOM 4230 N N . ARG A 1 542 ? 0.457 0.930 33.983 1.00 88.19 542 ARG A N 1
ATOM 4231 C CA . ARG A 1 542 ? 0.491 -0.500 33.699 1.00 88.19 542 ARG A CA 1
ATOM 4232 C C . ARG A 1 542 ? 1.138 -1.262 34.854 1.00 88.19 542 ARG A C 1
ATOM 4234 O O . ARG A 1 542 ? 2.308 -1.041 35.194 1.00 88.19 542 ARG A O 1
ATOM 4241 N N . LEU A 1 543 ? 0.387 -2.207 35.416 1.00 91.88 543 LEU A N 1
ATOM 4242 C CA . LEU A 1 543 ? 0.871 -3.112 36.452 1.00 91.88 543 LEU A CA 1
ATOM 4243 C C . LEU A 1 543 ? 1.598 -4.304 35.818 1.00 91.88 543 LEU A C 1
ATOM 4245 O O . LEU A 1 543 ? 0.990 -5.326 35.503 1.00 91.88 543 LEU A O 1
ATOM 4249 N N . LEU A 1 544 ? 2.909 -4.161 35.641 1.00 92.44 544 LEU A N 1
ATOM 4250 C CA . LEU A 1 544 ? 3.801 -5.256 35.268 1.00 92.44 544 LEU A CA 1
ATOM 4251 C C . LEU A 1 544 ? 4.478 -5.783 36.535 1.00 92.44 544 LEU A C 1
ATOM 4253 O O . LEU A 1 544 ? 5.084 -5.015 37.279 1.00 92.44 544 LEU A O 1
ATOM 4257 N N . ILE A 1 545 ? 4.360 -7.078 36.790 1.00 94.25 545 ILE A N 1
ATOM 4258 C CA . ILE A 1 545 ? 4.875 -7.753 37.981 1.00 94.25 545 ILE A CA 1
ATOM 4259 C C . ILE A 1 545 ? 5.866 -8.843 37.583 1.00 94.25 545 ILE A C 1
ATOM 4261 O O . ILE A 1 545 ? 5.816 -9.370 36.476 1.00 94.25 545 ILE A O 1
ATOM 4265 N N . PHE A 1 546 ? 6.772 -9.195 38.483 1.00 92.56 546 PHE A N 1
ATOM 4266 C CA . PHE A 1 546 ? 7.710 -10.293 38.294 1.00 92.56 546 PHE A CA 1
ATOM 4267 C C . PHE A 1 546 ? 7.926 -11.042 39.606 1.00 92.56 546 PHE A C 1
ATOM 4269 O O . PHE A 1 546 ? 7.655 -10.513 40.683 1.00 92.56 546 PHE A O 1
ATOM 4276 N N . ASP A 1 547 ? 8.394 -12.283 39.512 1.00 89.31 547 ASP A N 1
ATOM 4277 C CA . ASP A 1 547 ? 8.772 -13.070 40.687 1.00 89.31 547 ASP A CA 1
ATOM 4278 C C . ASP A 1 547 ? 10.267 -12.912 40.977 1.00 89.31 547 ASP A C 1
ATOM 4280 O O . ASP A 1 547 ? 11.105 -13.048 40.086 1.00 89.31 547 ASP A O 1
ATOM 4284 N N . ARG A 1 548 ? 10.617 -12.659 42.234 1.00 85.50 548 ARG A N 1
ATOM 4285 C CA . ARG A 1 548 ? 11.988 -12.702 42.728 1.00 85.50 548 ARG A CA 1
ATOM 4286 C C . ARG A 1 548 ? 12.047 -13.629 43.929 1.00 85.50 548 ARG A C 1
ATOM 4288 O O . ARG A 1 548 ? 11.690 -13.246 45.037 1.00 85.50 548 ARG A O 1
ATOM 4295 N N . TYR A 1 549 ? 12.562 -14.838 43.716 1.00 84.19 549 TYR A N 1
ATOM 4296 C CA . TYR A 1 549 ? 12.751 -15.834 44.777 1.00 84.19 549 TYR A CA 1
ATOM 4297 C C . TYR A 1 549 ? 11.460 -16.189 45.547 1.00 84.19 549 TYR A C 1
ATOM 4299 O O . TYR A 1 549 ? 11.518 -16.487 46.741 1.00 84.19 549 TYR A O 1
ATOM 4307 N N . GLY A 1 550 ? 10.304 -16.192 44.876 1.00 83.56 550 GLY A N 1
ATOM 4308 C CA . GLY A 1 550 ? 8.999 -16.503 45.461 1.00 83.56 550 GLY A CA 1
ATOM 4309 C C . GLY A 1 550 ? 8.230 -15.285 45.984 1.00 83.56 550 GLY A C 1
ATOM 4310 O O . GLY A 1 550 ? 7.155 -15.460 46.561 1.00 83.56 550 GLY A O 1
ATOM 4311 N N . GLU A 1 551 ? 8.758 -14.072 45.809 1.00 89.69 551 GLU A N 1
ATOM 4312 C CA . GLU A 1 551 ? 8.082 -12.813 46.119 1.00 89.69 551 GLU A CA 1
ATOM 4313 C C . GLU A 1 551 ? 7.671 -12.094 44.829 1.00 89.69 551 GLU A C 1
ATOM 4315 O O . GLU A 1 551 ? 8.499 -11.821 43.959 1.00 89.69 551 GLU A O 1
ATOM 4320 N N . LEU A 1 552 ? 6.385 -11.752 44.718 1.00 91.06 552 LEU A N 1
ATOM 4321 C CA . LEU A 1 552 ? 5.871 -10.962 43.604 1.00 91.06 552 LEU A CA 1
ATOM 4322 C C . LEU A 1 552 ? 6.149 -9.478 43.848 1.00 91.06 552 LEU A C 1
ATOM 4324 O O . LEU A 1 552 ? 5.683 -8.903 44.830 1.00 91.06 552 LEU A O 1
ATOM 4328 N N . LEU A 1 553 ? 6.868 -8.854 42.920 1.00 92.69 553 LEU A N 1
ATOM 4329 C CA . LEU A 1 553 ? 7.259 -7.449 42.972 1.00 92.69 553 LEU A CA 1
ATOM 4330 C C . LEU A 1 553 ? 6.845 -6.734 41.683 1.00 92.69 553 LEU A C 1
ATOM 4332 O O . LEU A 1 553 ? 6.721 -7.348 40.626 1.00 92.69 553 LEU A O 1
ATOM 4336 N N . GLU A 1 554 ? 6.647 -5.419 41.747 1.00 92.19 554 GLU A N 1
ATOM 4337 C CA . GLU A 1 554 ? 6.400 -4.612 40.546 1.00 92.19 554 GLU A CA 1
ATOM 4338 C C . GLU A 1 554 ? 7.688 -4.459 39.723 1.00 92.19 554 GLU A C 1
ATOM 4340 O O . GLU A 1 554 ? 8.753 -4.172 40.273 1.00 92.19 554 GLU A O 1
ATOM 4345 N N . PHE A 1 555 ? 7.592 -4.620 38.404 1.00 90.94 555 PHE A N 1
ATOM 4346 C CA . PHE A 1 555 ? 8.689 -4.484 37.451 1.00 90.94 555 PHE A CA 1
ATOM 4347 C C . PHE A 1 555 ? 9.004 -3.001 37.207 1.00 90.94 555 PHE A C 1
ATOM 4349 O O . PHE A 1 555 ? 8.492 -2.365 36.285 1.00 90.94 555 PHE A O 1
ATOM 4356 N N . ASN A 1 556 ? 9.831 -2.427 38.080 1.00 90.00 556 ASN A N 1
ATOM 4357 C CA . ASN A 1 556 ? 10.242 -1.028 38.026 1.00 90.00 556 ASN A CA 1
ATOM 4358 C C . ASN A 1 556 ? 11.691 -0.843 38.512 1.00 90.00 556 ASN A C 1
ATOM 4360 O O . ASN A 1 556 ? 12.329 -1.772 39.011 1.00 90.00 556 ASN A O 1
ATOM 4364 N N . THR A 1 557 ? 12.216 0.375 38.379 1.00 87.31 557 THR A N 1
ATOM 4365 C CA . THR A 1 557 ? 13.607 0.718 38.731 1.00 87.31 557 THR A CA 1
ATOM 4366 C C . THR A 1 557 ? 13.899 0.657 40.231 1.00 87.31 557 THR A C 1
ATOM 4368 O O . THR A 1 557 ? 15.061 0.675 40.621 1.00 87.31 557 THR A O 1
ATOM 4371 N N . THR A 1 558 ? 12.872 0.586 41.085 1.00 90.50 558 THR A N 1
ATOM 4372 C CA . THR A 1 558 ? 13.050 0.420 42.537 1.00 90.50 558 THR A CA 1
ATOM 4373 C C . THR A 1 558 ? 13.313 -1.039 42.891 1.00 90.50 558 THR A C 1
ATOM 4375 O O . THR A 1 558 ? 14.140 -1.330 43.753 1.00 90.50 558 THR A O 1
ATOM 4378 N N . ASN A 1 559 ? 12.628 -1.959 42.212 1.00 91.25 559 ASN A N 1
ATOM 4379 C CA . ASN A 1 559 ? 12.687 -3.382 42.524 1.00 91.25 559 ASN A CA 1
ATOM 4380 C C . ASN A 1 559 ? 13.713 -4.144 41.679 1.00 91.25 559 ASN A C 1
ATOM 4382 O O . ASN A 1 559 ? 14.077 -5.252 42.059 1.00 91.25 559 ASN A O 1
ATOM 4386 N N . ILE A 1 560 ? 14.203 -3.584 40.568 1.00 88.81 560 ILE A N 1
ATOM 4387 C CA . ILE A 1 560 ? 15.131 -4.248 39.637 1.00 88.81 560 ILE A CA 1
ATOM 4388 C C . ILE A 1 560 ? 16.449 -3.487 39.565 1.00 88.81 560 ILE A C 1
ATOM 4390 O O . ILE A 1 560 ? 16.464 -2.266 39.453 1.00 88.81 560 ILE A O 1
ATOM 4394 N N . SER A 1 561 ? 17.562 -4.220 39.589 1.00 87.50 561 SER A N 1
ATOM 4395 C CA . SER A 1 561 ? 18.907 -3.689 39.381 1.00 87.50 561 SER A CA 1
ATOM 4396 C C . SER A 1 561 ? 19.463 -4.084 38.011 1.00 87.50 561 SER A C 1
ATOM 4398 O O . SER A 1 561 ? 19.045 -5.076 37.418 1.00 87.50 561 SER A O 1
ATOM 4400 N N . ALA A 1 562 ? 20.467 -3.349 37.522 1.00 82.06 562 ALA A N 1
ATOM 4401 C CA . ALA A 1 562 ? 21.146 -3.667 36.262 1.00 82.06 562 ALA A CA 1
ATOM 4402 C C . ALA A 1 562 ? 21.768 -5.078 36.260 1.00 82.06 562 ALA A C 1
ATOM 4404 O O . ALA A 1 562 ? 21.789 -5.744 35.227 1.00 82.06 562 ALA A O 1
ATOM 4405 N N . ALA A 1 563 ? 22.221 -5.556 37.425 1.00 80.69 563 ALA A N 1
ATOM 4406 C CA . ALA A 1 563 ? 22.778 -6.897 37.580 1.00 80.69 563 ALA A CA 1
ATOM 4407 C C . ALA A 1 563 ? 21.722 -7.995 37.387 1.00 80.69 563 ALA A C 1
ATOM 4409 O O . ALA A 1 563 ? 22.036 -9.033 36.810 1.00 80.69 563 ALA A O 1
ATOM 4410 N N . ASP A 1 564 ? 20.479 -7.756 37.819 1.00 81.94 564 ASP A N 1
ATOM 4411 C CA . ASP A 1 564 ? 19.385 -8.725 37.666 1.00 81.94 564 ASP A CA 1
ATOM 4412 C C . ASP A 1 564 ? 19.052 -8.981 36.193 1.00 81.94 564 ASP A C 1
ATOM 4414 O O . ASP A 1 564 ? 18.612 -10.072 35.840 1.00 81.94 564 ASP A O 1
ATOM 4418 N N . VAL A 1 565 ? 19.284 -7.979 35.341 1.00 80.31 565 VAL A N 1
ATOM 4419 C CA . VAL A 1 565 ? 18.988 -8.033 33.906 1.00 80.31 565 VAL A CA 1
ATOM 4420 C C . VAL A 1 565 ? 20.221 -8.210 33.023 1.00 80.31 565 VAL A C 1
ATOM 4422 O O . VAL A 1 565 ? 20.093 -8.212 31.808 1.00 80.31 565 VAL A O 1
ATOM 4425 N N . GLY A 1 566 ? 21.414 -8.385 33.601 1.00 72.38 566 GLY A N 1
ATOM 4426 C CA . GLY A 1 566 ? 22.645 -8.624 32.836 1.00 72.38 566 GLY A CA 1
ATOM 4427 C C . GLY A 1 566 ? 23.184 -7.405 32.075 1.00 72.38 566 GLY A C 1
ATOM 4428 O O . GLY A 1 566 ? 23.974 -7.566 31.151 1.00 72.38 566 GLY A O 1
ATOM 4429 N N . ILE A 1 567 ? 22.790 -6.187 32.454 1.00 72.12 567 ILE A N 1
ATOM 4430 C CA . ILE A 1 567 ? 23.216 -4.950 31.787 1.00 72.12 567 ILE A CA 1
ATOM 4431 C C . ILE A 1 567 ? 24.578 -4.477 32.318 1.00 72.12 567 ILE A C 1
ATOM 4433 O O . ILE A 1 567 ? 24.778 -4.347 33.528 1.00 72.12 567 ILE A O 1
ATOM 4437 N N . VAL A 1 568 ? 25.484 -4.114 31.402 1.00 61.84 568 VAL A N 1
ATOM 4438 C CA . VAL A 1 568 ? 26.737 -3.398 31.694 1.00 61.84 568 VAL A CA 1
ATOM 4439 C C . VAL A 1 568 ? 26.662 -2.003 31.064 1.00 61.84 568 VAL A C 1
ATOM 4441 O O . VAL A 1 568 ? 26.763 -1.857 29.849 1.00 61.84 568 VAL A O 1
ATOM 4444 N N . ASP A 1 569 ? 26.463 -0.960 31.875 1.00 57.53 569 ASP A N 1
ATOM 4445 C CA . ASP A 1 569 ? 26.307 0.411 31.366 1.00 57.53 569 ASP A CA 1
ATOM 4446 C C . ASP A 1 569 ? 27.565 0.893 30.620 1.00 57.53 569 ASP A C 1
ATOM 4448 O O . ASP A 1 569 ? 28.666 0.936 31.175 1.00 57.53 569 ASP A O 1
ATOM 4452 N N . SER A 1 570 ? 27.402 1.297 29.356 1.00 52.88 570 SER A N 1
ATOM 4453 C CA . SER A 1 570 ? 28.476 1.912 28.555 1.00 52.88 570 SER A CA 1
ATOM 4454 C C . SER A 1 570 ? 27.987 2.972 27.547 1.00 52.88 570 SER A C 1
ATOM 4456 O O . SER A 1 570 ? 28.653 3.242 26.547 1.00 52.88 570 SER A O 1
ATOM 4458 N N . GLY A 1 571 ? 26.829 3.598 27.799 1.00 55.41 571 GLY A N 1
ATOM 4459 C CA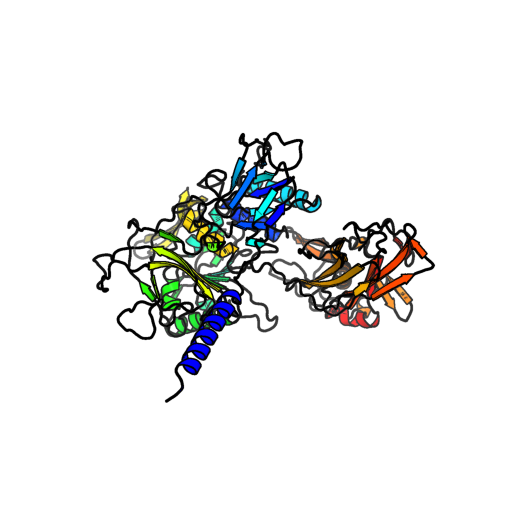 . GLY A 1 571 ? 26.161 4.511 26.859 1.00 55.41 571 GLY A CA 1
ATOM 4460 C C . GLY A 1 571 ? 26.269 6.013 27.168 1.00 55.41 571 GLY A C 1
ATOM 4461 O O . GLY A 1 571 ? 26.519 6.427 28.294 1.00 55.41 571 GLY A O 1
ATOM 4462 N N . THR A 1 572 ? 26.034 6.835 26.138 1.00 51.97 572 THR A N 1
ATOM 4463 C CA . THR A 1 572 ? 26.008 8.316 26.150 1.00 51.97 572 THR A CA 1
ATOM 4464 C C . THR A 1 572 ? 24.603 8.920 26.337 1.00 51.97 572 THR A C 1
ATOM 4466 O O . THR A 1 572 ? 24.423 10.120 26.136 1.00 51.97 572 THR A O 1
ATOM 4469 N N . SER A 1 573 ? 23.595 8.101 26.655 1.00 57.47 573 SER A N 1
ATOM 4470 C CA . SER A 1 573 ? 22.208 8.529 26.910 1.00 57.47 573 SER A CA 1
ATOM 4471 C C . SER A 1 573 ? 22.074 9.175 28.299 1.00 57.47 573 SER A C 1
ATOM 4473 O O . SER A 1 573 ? 22.770 8.743 29.219 1.00 57.47 573 SER A O 1
ATOM 4475 N N . PRO A 1 574 ? 21.183 10.171 28.500 1.00 59.94 574 PRO A N 1
ATOM 4476 C CA . PRO A 1 574 ? 20.839 10.643 29.842 1.00 59.94 574 PRO A CA 1
ATOM 4477 C C . PRO A 1 574 ? 20.027 9.614 30.649 1.00 59.94 574 PRO A C 1
ATOM 4479 O O . PRO A 1 574 ? 19.966 9.729 31.869 1.00 59.94 574 PRO A O 1
ATOM 4482 N N . PHE A 1 575 ? 19.410 8.627 29.988 1.00 68.19 575 PHE A N 1
ATOM 4483 C CA . PHE A 1 575 ? 18.735 7.502 30.638 1.00 68.19 575 PHE A CA 1
ATOM 4484 C C . PHE A 1 575 ? 19.704 6.341 30.837 1.00 68.19 575 PHE A C 1
ATOM 4486 O O . PHE A 1 575 ? 20.458 5.994 29.922 1.00 68.19 575 PHE A O 1
ATOM 4493 N N . THR A 1 576 ? 19.633 5.699 32.000 1.00 75.12 576 THR A N 1
ATOM 4494 C CA . THR A 1 576 ? 20.351 4.445 32.247 1.00 75.12 576 THR A CA 1
ATOM 4495 C C . THR A 1 576 ? 19.817 3.343 31.331 1.00 75.12 576 THR A C 1
ATOM 4497 O O . THR A 1 576 ? 18.636 3.326 30.970 1.00 75.12 576 THR A O 1
ATOM 4500 N N . SER A 1 577 ? 20.663 2.378 30.965 1.00 74.25 577 SER A N 1
ATOM 4501 C CA . SER A 1 577 ? 20.227 1.255 30.120 1.00 74.25 577 SER A CA 1
ATOM 4502 C C . SER A 1 577 ? 19.111 0.440 30.798 1.00 74.25 577 SER A C 1
ATOM 4504 O O . SER A 1 577 ? 18.222 -0.086 30.132 1.00 74.25 577 SER A O 1
ATOM 4506 N N . LEU A 1 578 ? 19.115 0.404 32.136 1.00 81.50 578 LEU A N 1
ATOM 4507 C CA . LEU A 1 578 ? 18.066 -0.195 32.959 1.00 81.50 578 LEU A CA 1
ATOM 4508 C C . LEU A 1 578 ? 16.720 0.535 32.824 1.00 81.50 578 LEU A C 1
ATOM 4510 O O . LEU A 1 578 ? 15.689 -0.115 32.670 1.00 81.50 578 LEU A O 1
ATOM 4514 N N . GLU A 1 579 ? 16.712 1.870 32.860 1.00 83.25 579 GLU A N 1
ATOM 4515 C CA . GLU A 1 579 ? 15.489 2.662 32.669 1.00 83.25 579 GLU A CA 1
ATOM 4516 C C . GLU A 1 579 ? 14.900 2.465 31.275 1.00 83.25 579 GLU A C 1
ATOM 4518 O O . GLU A 1 579 ? 13.684 2.326 31.144 1.00 83.25 579 GLU A O 1
ATOM 4523 N N . ILE A 1 580 ? 15.745 2.423 30.242 1.00 79.19 580 ILE A N 1
ATOM 4524 C CA . ILE A 1 580 ? 15.300 2.177 28.866 1.00 79.19 580 ILE A CA 1
ATOM 4525 C C . ILE A 1 580 ? 14.672 0.787 28.762 1.00 79.19 580 ILE A C 1
ATOM 4527 O O . ILE A 1 580 ? 13.576 0.657 28.213 1.00 79.19 580 ILE A O 1
ATOM 4531 N N . LEU A 1 581 ? 15.327 -0.239 29.317 1.00 82.25 581 LEU A N 1
ATOM 4532 C CA . LEU A 1 581 ? 14.804 -1.603 29.327 1.00 82.25 581 LEU A CA 1
ATOM 4533 C C . LEU A 1 581 ? 13.436 -1.647 30.013 1.00 82.25 581 LEU A C 1
ATOM 4535 O O . LEU A 1 581 ? 12.461 -2.095 29.417 1.00 82.25 581 LEU A O 1
ATOM 4539 N N . ILE A 1 582 ? 13.341 -1.130 31.240 1.00 85.38 582 ILE A N 1
ATOM 4540 C CA . ILE A 1 582 ? 12.104 -1.180 32.024 1.00 85.38 582 ILE A CA 1
ATOM 4541 C C . ILE A 1 582 ? 10.961 -0.468 31.302 1.00 85.38 582 ILE A C 1
ATOM 4543 O O . ILE A 1 582 ? 9.867 -1.018 31.184 1.00 85.38 582 ILE A O 1
ATOM 4547 N N . ASN A 1 583 ? 11.218 0.725 30.766 1.00 84.62 583 ASN A N 1
ATOM 4548 C CA . ASN A 1 583 ? 10.213 1.481 30.030 1.00 84.62 583 ASN A CA 1
ATOM 4549 C C . ASN A 1 583 ? 9.794 0.784 28.727 1.00 84.62 583 ASN A C 1
ATOM 4551 O O . ASN A 1 583 ? 8.609 0.800 28.402 1.00 84.62 583 ASN A O 1
ATOM 4555 N N . SER A 1 584 ? 10.704 0.085 28.044 1.00 80.62 584 SER A N 1
ATOM 4556 C CA . SER A 1 584 ? 10.376 -0.698 26.842 1.00 80.62 584 SER A CA 1
ATOM 4557 C C . SER A 1 584 ? 9.354 -1.796 27.145 1.00 80.62 584 SER A C 1
ATOM 4559 O O . SER A 1 584 ? 8.331 -1.881 26.472 1.00 80.62 584 SER A O 1
ATOM 4561 N N . PHE A 1 585 ? 9.552 -2.556 28.227 1.00 83.06 585 PHE A N 1
ATOM 4562 C CA . PHE A 1 585 ? 8.600 -3.589 28.668 1.00 83.06 585 PHE A CA 1
ATOM 4563 C C . PHE A 1 585 ? 7.256 -3.015 29.135 1.00 83.06 585 PHE A C 1
ATOM 4565 O O . PHE A 1 585 ? 6.225 -3.679 29.029 1.00 83.06 585 PHE A O 1
ATOM 4572 N N . ARG A 1 586 ? 7.236 -1.774 29.636 1.00 84.56 586 ARG A N 1
ATOM 4573 C CA . ARG A 1 586 ? 5.986 -1.081 29.980 1.00 84.56 586 ARG A CA 1
ATOM 4574 C C . ARG A 1 586 ? 5.246 -0.535 28.757 1.00 84.56 586 ARG A C 1
ATOM 4576 O O . ARG A 1 586 ? 4.054 -0.268 28.876 1.00 84.56 586 ARG A O 1
ATOM 4583 N N . GLY A 1 587 ? 5.903 -0.444 27.599 1.00 80.06 587 GLY A N 1
ATOM 4584 C CA . GLY A 1 587 ? 5.328 0.090 26.363 1.00 80.06 587 GLY A CA 1
ATOM 4585 C C . GLY A 1 587 ? 5.728 1.536 26.074 1.00 80.06 587 GLY A C 1
ATOM 4586 O O . GLY A 1 587 ? 4.907 2.327 25.620 1.00 80.06 587 GLY A O 1
ATOM 4587 N N . LYS A 1 588 ? 6.976 1.905 26.373 1.00 82.81 588 LYS A N 1
ATOM 4588 C CA . LYS A 1 588 ? 7.567 3.204 26.035 1.00 82.81 588 LYS A CA 1
ATOM 4589 C C . LYS A 1 588 ? 8.847 3.025 25.240 1.00 82.81 588 LYS A C 1
ATOM 4591 O O . LYS A 1 588 ? 9.706 2.227 25.594 1.00 82.81 588 LYS A O 1
ATOM 4596 N N . THR A 1 589 ? 9.028 3.851 24.222 1.00 77.75 589 THR A N 1
ATOM 4597 C CA . THR A 1 589 ? 10.257 3.911 23.429 1.00 77.75 589 THR A CA 1
ATOM 4598 C C . THR A 1 589 ? 10.978 5.222 23.709 1.00 77.75 589 THR A C 1
ATOM 4600 O O . THR A 1 589 ? 10.364 6.289 23.666 1.00 77.75 589 THR A O 1
ATOM 4603 N N . ALA A 1 590 ? 12.277 5.153 24.005 1.00 75.06 590 ALA A N 1
ATOM 4604 C CA . ALA A 1 590 ? 13.114 6.341 24.131 1.00 75.06 590 ALA A CA 1
ATOM 4605 C C . ALA A 1 590 ? 13.374 6.936 22.738 1.00 75.06 590 ALA A C 1
ATOM 4607 O O . ALA A 1 590 ? 13.879 6.251 21.846 1.00 75.06 590 ALA A O 1
ATOM 4608 N N . LYS A 1 591 ? 13.031 8.210 22.567 1.00 74.50 591 LYS A N 1
ATOM 4609 C CA . LYS A 1 591 ? 13.175 8.976 21.330 1.00 74.50 591 LYS A CA 1
ATOM 4610 C C . LYS A 1 591 ? 13.975 10.243 21.572 1.00 74.50 591 LYS A C 1
ATOM 4612 O O . LYS A 1 591 ? 14.035 10.749 22.694 1.00 74.50 591 LYS A O 1
ATOM 4617 N N . GLN A 1 592 ? 14.551 10.764 20.498 1.00 72.75 592 GLN A N 1
ATOM 4618 C CA . GLN A 1 592 ? 15.199 12.065 20.484 1.00 72.75 592 GLN A CA 1
ATOM 4619 C C . GLN A 1 592 ? 14.400 13.017 19.586 1.00 72.75 592 GLN A C 1
ATOM 4621 O O . GLN A 1 592 ? 14.010 12.646 18.479 1.00 72.75 592 GLN A O 1
ATOM 4626 N N . ASP A 1 593 ? 14.102 14.224 20.065 1.00 66.81 593 ASP A N 1
ATOM 4627 C CA . ASP A 1 593 ? 13.482 15.257 19.235 1.00 66.81 593 ASP A CA 1
ATOM 4628 C C . ASP A 1 593 ? 14.500 15.872 18.254 1.00 66.81 593 ASP A C 1
ATOM 4630 O O . ASP A 1 593 ? 15.689 15.534 18.245 1.00 66.81 593 ASP A O 1
ATOM 4634 N N . LYS A 1 594 ? 14.028 16.789 17.402 1.00 63.38 594 LYS A N 1
ATOM 4635 C CA . LYS A 1 594 ? 14.861 17.469 16.396 1.00 63.38 594 LYS A CA 1
ATOM 4636 C C . LYS A 1 594 ? 15.984 18.316 17.018 1.00 63.38 594 LYS A C 1
ATOM 4638 O O . LYS A 1 594 ? 16.977 18.574 16.342 1.00 63.38 594 LYS A O 1
ATOM 4643 N N . ASP A 1 595 ? 15.841 18.708 18.283 1.00 66.69 595 ASP A N 1
ATOM 4644 C CA . ASP A 1 595 ? 16.791 19.533 19.035 1.00 66.69 595 ASP A CA 1
ATOM 4645 C C . ASP A 1 595 ? 17.794 18.688 19.838 1.00 66.69 595 ASP A C 1
ATOM 4647 O O . ASP A 1 595 ? 18.694 19.220 20.492 1.00 66.69 595 ASP A O 1
ATOM 4651 N N . GLY A 1 596 ? 17.678 17.359 19.774 1.00 69.19 596 GLY A N 1
ATOM 4652 C CA . GLY A 1 596 ? 18.546 16.444 20.496 1.00 69.19 596 GLY A CA 1
ATOM 4653 C C . GLY A 1 596 ? 18.077 16.125 21.920 1.00 69.19 596 GLY A C 1
ATOM 4654 O O . GLY A 1 596 ? 18.807 15.436 22.642 1.00 69.19 596 GLY A O 1
ATOM 4655 N N . ASN A 1 597 ? 16.894 16.578 22.347 1.00 75.06 597 ASN A N 1
ATOM 4656 C CA . ASN A 1 597 ? 16.361 16.258 23.669 1.00 75.06 597 ASN A CA 1
ATOM 4657 C C . ASN A 1 597 ? 15.727 14.870 23.675 1.00 75.06 597 ASN A C 1
ATOM 4659 O O . ASN A 1 597 ? 14.994 14.485 22.764 1.00 75.06 597 ASN A O 1
ATOM 4663 N N . TRP A 1 598 ? 15.990 14.126 24.742 1.00 75.50 598 TRP A N 1
ATOM 4664 C CA . TRP A 1 598 ? 15.466 12.782 24.925 1.00 75.50 598 TRP A CA 1
ATOM 4665 C C . TRP A 1 598 ? 14.110 12.800 25.633 1.00 75.50 598 TRP A C 1
ATOM 4667 O O . TRP A 1 598 ? 13.947 13.468 26.654 1.00 75.50 598 TRP A O 1
ATOM 4677 N N . TYR A 1 599 ? 13.157 12.019 25.129 1.00 78.62 599 TYR A N 1
ATOM 4678 C CA . TYR A 1 599 ? 11.842 11.813 25.736 1.00 78.62 599 TYR A CA 1
ATOM 4679 C C . TYR A 1 599 ? 11.356 10.374 25.514 1.00 78.62 599 TYR A C 1
ATOM 4681 O O . TYR A 1 599 ? 11.872 9.660 24.658 1.00 78.62 599 TYR A O 1
ATOM 4689 N N . TYR A 1 600 ? 10.364 9.930 26.287 1.00 76.38 600 TYR A N 1
ATOM 4690 C CA . TYR A 1 600 ? 9.687 8.654 26.047 1.00 76.38 600 TYR A CA 1
ATOM 4691 C C . TYR A 1 600 ? 8.379 8.890 25.293 1.00 76.38 600 TYR A C 1
ATOM 4693 O O . TYR A 1 600 ? 7.576 9.723 25.709 1.00 76.38 600 TYR A O 1
ATOM 4701 N N . SER A 1 601 ? 8.144 8.138 24.219 1.00 75.25 601 SER A N 1
ATOM 4702 C CA . SER A 1 601 ? 6.834 8.046 23.565 1.00 75.25 601 SER A CA 1
ATOM 4703 C C . SER A 1 601 ? 6.179 6.707 23.882 1.00 75.25 601 SER A C 1
ATOM 4705 O O . SER A 1 601 ? 6.882 5.698 23.930 1.00 75.25 601 SER A O 1
ATOM 4707 N N . GLU A 1 602 ? 4.854 6.669 24.026 1.00 72.56 602 GLU A N 1
ATOM 4708 C CA . GLU A 1 602 ? 4.122 5.397 24.099 1.00 72.56 602 GLU A CA 1
ATOM 4709 C C . GLU A 1 602 ? 4.367 4.567 22.825 1.00 72.56 602 GLU A C 1
ATOM 4711 O O . GLU A 1 602 ? 4.486 5.102 21.718 1.00 72.56 602 GLU A O 1
ATOM 4716 N N . SER A 1 603 ? 4.474 3.256 23.000 1.00 69.56 603 SER A N 1
ATOM 4717 C CA . SER A 1 603 ? 4.666 2.265 21.947 1.00 69.56 603 SER A CA 1
ATOM 4718 C C . SER A 1 603 ? 3.620 1.154 22.060 1.00 69.56 603 SER A C 1
ATOM 4720 O O . SER A 1 603 ? 2.747 1.174 22.931 1.00 69.56 603 SER A O 1
ATOM 4722 N N . TRP A 1 604 ? 3.658 0.193 21.135 1.00 74.69 604 TRP A N 1
ATOM 4723 C CA . TRP A 1 604 ? 2.761 -0.959 21.183 1.00 74.69 604 TRP A CA 1
ATOM 4724 C C . TRP A 1 604 ? 3.095 -1.852 22.384 1.00 74.69 604 TRP A C 1
ATOM 4726 O O . TRP A 1 604 ? 4.258 -2.178 22.606 1.00 74.69 604 TRP A O 1
ATOM 4736 N N . LYS A 1 605 ? 2.077 -2.238 23.163 1.00 84.62 605 LYS A N 1
ATOM 4737 C CA . LYS A 1 605 ? 2.260 -2.783 24.524 1.00 84.62 605 LYS A CA 1
ATOM 4738 C C . LYS A 1 605 ? 2.073 -4.299 24.629 1.00 84.62 605 LYS A C 1
ATOM 4740 O O . LYS A 1 605 ? 2.482 -4.886 25.630 1.00 84.62 605 LYS A O 1
ATOM 4745 N N . LEU A 1 606 ? 1.451 -4.915 23.620 1.00 89.12 606 LEU A N 1
ATOM 4746 C CA . LEU A 1 606 ? 1.238 -6.361 23.537 1.00 89.12 606 LEU A CA 1
ATOM 4747 C C . LEU A 1 606 ? 2.176 -6.972 22.499 1.00 89.12 606 LEU A C 1
ATOM 4749 O O . LEU A 1 606 ? 2.049 -6.688 21.303 1.00 89.12 606 LEU A O 1
ATOM 4753 N N . GLY A 1 607 ? 3.086 -7.838 22.936 1.00 85.81 607 GLY A N 1
ATOM 4754 C CA . GLY A 1 607 ? 3.949 -8.578 22.029 1.00 85.81 607 GLY A CA 1
ATOM 4755 C C . GLY A 1 607 ? 3.172 -9.591 21.191 1.00 85.81 607 GLY A C 1
ATOM 4756 O O . GLY A 1 607 ? 2.009 -9.886 21.461 1.00 85.81 607 GLY A O 1
ATOM 4757 N N . PRO A 1 608 ? 3.801 -10.198 20.178 1.00 85.62 608 PRO A N 1
ATOM 4758 C CA . PRO A 1 608 ? 3.089 -11.025 19.216 1.00 85.62 608 PRO A CA 1
ATOM 4759 C C . PRO A 1 608 ? 2.586 -12.323 19.864 1.00 85.62 608 PRO A C 1
ATOM 4761 O O . PRO A 1 608 ? 3.391 -13.134 20.324 1.00 85.62 608 PRO A O 1
ATOM 4764 N N . VAL A 1 609 ? 1.278 -12.592 19.835 1.00 91.12 609 VAL A N 1
ATOM 4765 C CA . VAL A 1 609 ? 0.706 -13.817 20.415 1.00 91.12 609 VAL A CA 1
ATOM 4766 C C . VAL A 1 609 ? 0.758 -14.955 19.393 1.00 91.12 609 VAL A C 1
ATOM 4768 O O . VAL A 1 609 ? -0.194 -15.252 18.673 1.00 91.12 609 VAL A O 1
ATOM 4771 N N . LYS A 1 610 ? 1.927 -15.598 19.292 1.00 85.38 610 LYS A N 1
ATOM 4772 C CA . LYS A 1 610 ? 2.186 -16.629 18.269 1.00 85.38 610 LYS A CA 1
ATOM 4773 C C . LYS A 1 610 ? 1.785 -18.032 18.705 1.00 85.38 610 LYS A C 1
ATOM 4775 O O . LYS A 1 610 ? 1.272 -18.805 17.908 1.00 85.38 610 LYS A O 1
ATOM 4780 N N . HIS A 1 611 ? 2.093 -18.395 19.945 1.00 83.56 611 HIS A N 1
ATOM 4781 C CA . HIS A 1 611 ? 2.067 -19.795 20.389 1.00 83.56 611 HIS A CA 1
ATOM 4782 C C . HIS A 1 611 ? 1.314 -20.002 21.705 1.00 83.56 611 HIS A C 1
ATOM 4784 O O . HIS A 1 611 ? 1.240 -21.127 22.194 1.00 83.56 611 HIS A O 1
ATOM 4790 N N . SER A 1 612 ? 0.740 -18.941 22.274 1.00 90.62 612 SER A N 1
ATOM 4791 C CA . SER A 1 612 ? -0.050 -19.034 23.495 1.00 90.62 612 SER A CA 1
ATOM 4792 C C . SER A 1 612 ? -1.519 -19.221 23.154 1.00 90.62 612 SER A C 1
ATOM 4794 O O . SER A 1 612 ? -2.145 -18.337 22.579 1.00 90.62 612 SER A O 1
ATOM 4796 N N . THR A 1 613 ? -2.052 -20.394 23.490 1.00 93.12 613 THR A N 1
ATOM 4797 C CA . THR A 1 613 ? -3.502 -20.622 23.501 1.00 93.12 613 THR A CA 1
ATOM 4798 C C . THR A 1 613 ? -4.076 -19.908 24.725 1.00 93.12 613 THR A C 1
ATOM 4800 O O . THR A 1 613 ? -3.542 -20.128 25.816 1.00 93.12 613 THR A O 1
ATOM 4803 N N . PRO A 1 614 ? -5.125 -19.080 24.579 1.00 94.69 614 PRO A N 1
ATOM 4804 C CA . PRO A 1 614 ? -5.727 -18.388 25.712 1.00 94.69 614 PRO A CA 1
ATOM 4805 C C . PRO A 1 614 ? -6.174 -19.369 26.801 1.00 94.69 614 PRO A C 1
ATOM 4807 O O . PRO A 1 614 ? -6.790 -20.391 26.505 1.00 94.69 614 PRO A O 1
ATOM 4810 N N . ALA A 1 615 ? -5.892 -19.065 28.065 1.00 96.62 615 ALA A N 1
ATOM 4811 C CA . ALA A 1 615 ? -6.396 -19.830 29.202 1.00 96.62 615 ALA A CA 1
ATOM 4812 C C . ALA A 1 615 ? -7.444 -19.007 29.952 1.00 96.62 615 ALA A C 1
ATOM 4814 O O . ALA A 1 615 ? -7.170 -17.892 30.383 1.00 96.62 615 ALA A O 1
ATOM 4815 N N . LEU A 1 616 ? -8.646 -19.553 30.116 1.00 95.81 616 LEU A N 1
ATOM 4816 C CA . LEU A 1 616 ? -9.748 -18.876 30.796 1.00 95.81 616 LEU A CA 1
ATOM 4817 C C . LEU A 1 616 ? -9.927 -19.450 32.199 1.00 95.81 616 LEU A C 1
ATOM 4819 O O . LEU A 1 616 ? -10.069 -20.662 32.363 1.00 95.81 616 LEU A O 1
ATOM 4823 N N . VAL A 1 617 ? -9.964 -18.580 33.205 1.00 95.69 617 VAL A N 1
ATOM 4824 C CA . VAL A 1 617 ? -10.256 -18.950 34.594 1.00 95.69 617 VAL A CA 1
ATOM 4825 C C . VAL A 1 617 ? -11.501 -18.206 35.039 1.00 95.69 617 VAL A C 1
ATOM 4827 O O . VAL A 1 617 ? -11.549 -16.981 34.970 1.00 95.69 617 VAL A O 1
ATOM 4830 N N . THR A 1 618 ? -12.505 -18.955 35.488 1.00 92.81 618 THR A N 1
ATOM 4831 C CA . THR A 1 618 ? -13.753 -18.404 36.027 1.00 92.81 618 THR A CA 1
ATOM 4832 C C . THR A 1 618 ? -13.784 -18.615 37.536 1.00 92.81 618 THR A C 1
ATOM 4834 O O . THR A 1 618 ? -13.503 -19.711 38.019 1.00 92.81 618 THR A O 1
ATOM 4837 N N . TYR A 1 619 ? -14.099 -17.557 38.274 1.00 89.12 619 TYR A N 1
ATOM 4838 C CA . TYR A 1 619 ? -14.186 -17.541 39.727 1.00 89.12 619 TYR A CA 1
ATOM 4839 C C . TYR A 1 619 ? -15.656 -17.510 40.141 1.00 89.12 619 TYR A C 1
ATOM 4841 O O . TYR A 1 619 ? -16.270 -16.449 40.208 1.00 89.12 619 TYR A O 1
ATOM 4849 N N . ASP A 1 620 ? -16.219 -18.674 40.455 1.00 84.69 620 ASP A N 1
ATOM 4850 C CA . ASP A 1 620 ? -17.649 -18.813 40.779 1.00 84.69 620 ASP A CA 1
ATOM 4851 C C . ASP A 1 620 ? -18.075 -18.055 42.049 1.00 84.69 620 ASP A C 1
ATOM 4853 O O . ASP A 1 620 ? -19.252 -17.775 42.262 1.00 84.69 620 ASP A O 1
ATOM 4857 N N . ASN A 1 621 ? -17.121 -17.728 42.922 1.00 88.62 621 ASN A N 1
ATOM 4858 C CA . ASN A 1 621 ? -17.352 -17.025 44.182 1.00 88.62 621 ASN A CA 1
ATOM 4859 C C . ASN A 1 621 ? -17.175 -15.501 44.085 1.00 88.62 621 ASN A C 1
ATOM 4861 O O . ASN A 1 621 ? -17.334 -14.815 45.096 1.00 88.62 621 ASN A O 1
ATOM 4865 N N . VAL A 1 622 ? -16.824 -14.972 42.912 1.00 84.81 622 VAL A N 1
ATOM 4866 C CA . VAL A 1 622 ? -16.637 -13.538 42.674 1.00 84.81 622 VAL A CA 1
ATOM 4867 C C . VAL A 1 622 ? -17.514 -13.139 41.501 1.00 84.81 622 VAL A C 1
ATOM 4869 O O . VAL A 1 622 ? -17.418 -13.741 40.440 1.00 84.81 622 VAL A O 1
ATOM 4872 N N . THR A 1 623 ? -18.354 -12.120 41.668 1.00 83.88 623 THR A N 1
ATOM 4873 C CA . THR A 1 623 ? -19.262 -11.675 40.604 1.00 83.88 623 THR A CA 1
ATOM 4874 C C . THR A 1 623 ? -19.044 -10.219 40.224 1.00 83.88 623 THR A C 1
ATOM 4876 O O . THR A 1 623 ? -18.897 -9.369 41.101 1.00 83.88 623 THR A O 1
ATOM 4879 N N . VAL A 1 624 ? -19.114 -9.924 38.929 1.00 81.75 624 VAL A N 1
ATOM 4880 C CA . VAL A 1 624 ? -19.024 -8.589 38.326 1.00 81.75 624 VAL A CA 1
ATOM 4881 C C . VAL A 1 624 ? -20.268 -8.414 37.458 1.00 81.75 624 VAL A C 1
ATOM 4883 O O . VAL A 1 624 ? -20.551 -9.258 36.614 1.00 81.75 624 VAL A O 1
ATOM 4886 N N . GLY A 1 625 ? -21.095 -7.404 37.745 1.00 79.81 625 GLY A N 1
ATOM 4887 C CA . GLY A 1 625 ? -22.370 -7.215 37.028 1.00 79.81 625 GLY A CA 1
ATOM 4888 C C . GLY A 1 625 ? -23.367 -8.362 37.197 1.00 79.81 625 GLY A C 1
ATOM 4889 O O . GLY A 1 625 ? -24.220 -8.569 36.344 1.00 79.81 625 GLY A O 1
ATOM 4890 N N . GLY A 1 626 ? -23.249 -9.137 38.280 1.00 83.38 626 GLY A N 1
ATOM 4891 C CA . GLY A 1 626 ? -24.077 -10.322 38.519 1.00 83.38 626 GLY A CA 1
ATOM 4892 C C . GLY A 1 626 ? -23.610 -11.594 37.801 1.00 83.38 626 GLY A C 1
ATOM 4893 O O . GLY A 1 626 ? -24.223 -12.637 38.009 1.00 83.38 626 GLY A O 1
ATOM 4894 N N . GLN A 1 627 ? -22.523 -11.540 37.025 1.00 85.38 627 GLN A N 1
ATOM 4895 C CA . GLN A 1 627 ? -21.908 -12.700 36.369 1.00 85.38 627 GLN A CA 1
ATOM 4896 C C . GLN A 1 627 ? -20.616 -13.124 37.080 1.00 85.38 627 GLN A C 1
ATOM 4898 O O . GLN A 1 627 ? -19.950 -12.259 37.650 1.00 85.38 627 GLN A O 1
ATOM 4903 N N . PRO A 1 628 ? -20.223 -14.412 37.061 1.00 88.69 628 PRO A N 1
ATOM 4904 C CA . PRO A 1 628 ? -18.925 -14.846 37.576 1.00 88.69 628 PRO A CA 1
ATOM 4905 C C . PRO A 1 628 ? -17.762 -14.080 36.932 1.00 88.69 628 PRO A C 1
ATOM 4907 O O . PRO A 1 628 ? -17.751 -13.843 35.722 1.00 88.69 628 PRO A O 1
ATOM 4910 N N . LEU A 1 629 ? -16.761 -13.710 37.730 1.00 90.12 629 LEU A N 1
ATOM 4911 C CA . LEU A 1 629 ? -15.541 -13.090 37.226 1.00 90.12 629 LEU A CA 1
ATOM 4912 C C . LEU A 1 629 ? -14.786 -14.110 36.377 1.00 90.12 629 LEU A C 1
ATOM 4914 O O . LEU A 1 629 ? -14.385 -15.160 36.878 1.00 90.12 629 LEU A O 1
ATOM 4918 N N . ARG A 1 630 ? -14.530 -13.773 35.116 1.00 93.81 630 ARG A N 1
ATOM 4919 C CA . ARG A 1 630 ? -13.685 -14.562 34.226 1.00 93.81 630 ARG A CA 1
ATOM 4920 C C . ARG A 1 630 ? -12.494 -13.733 33.755 1.00 93.81 630 ARG A C 1
ATOM 4922 O O . ARG A 1 630 ? -12.627 -12.565 33.388 1.00 93.81 630 ARG A O 1
ATOM 4929 N N . ILE A 1 631 ? -11.319 -14.350 33.819 1.00 95.81 631 ILE A N 1
ATOM 4930 C CA . ILE A 1 631 ? -10.038 -13.764 33.424 1.00 95.81 631 ILE A CA 1
ATOM 4931 C C . ILE A 1 631 ? -9.455 -14.614 32.302 1.00 95.81 631 ILE A C 1
ATOM 4933 O O . ILE A 1 631 ? -9.432 -15.844 32.398 1.00 95.81 631 ILE A O 1
ATOM 4937 N N . ALA A 1 632 ? -8.987 -13.952 31.249 1.00 96.88 632 ALA A N 1
ATOM 4938 C CA . ALA A 1 632 ? -8.244 -14.572 30.170 1.00 96.88 632 ALA A CA 1
ATOM 4939 C C . ALA A 1 632 ? -6.747 -14.334 30.342 1.00 96.88 632 ALA A C 1
ATOM 4941 O O . ALA A 1 632 ? -6.309 -13.206 30.551 1.00 96.88 632 ALA A O 1
ATOM 4942 N N . TYR A 1 633 ? -5.970 -15.399 30.215 1.00 97.81 633 TYR A N 1
ATOM 4943 C CA . TYR A 1 633 ? -4.521 -15.369 30.277 1.00 97.81 633 TYR A CA 1
ATOM 4944 C C . TYR A 1 633 ? -3.930 -15.687 28.916 1.00 97.81 633 TYR A C 1
ATOM 4946 O O . TYR A 1 633 ? -4.317 -16.673 28.285 1.00 97.81 633 TYR A O 1
ATOM 4954 N N . VAL A 1 634 ? -2.962 -14.888 28.484 1.00 96.62 634 VAL A N 1
ATOM 4955 C CA . VAL A 1 634 ? -2.249 -15.121 27.229 1.00 96.62 634 VAL A CA 1
ATOM 4956 C C . VAL A 1 634 ? -0.805 -14.662 27.357 1.00 96.62 634 VAL A C 1
ATOM 4958 O O . VAL A 1 634 ? -0.525 -13.606 27.915 1.00 96.62 634 VAL A O 1
ATOM 4961 N N . ALA A 1 635 ? 0.121 -15.488 26.884 1.00 94.00 635 ALA A N 1
ATOM 4962 C CA . ALA A 1 635 ? 1.537 -15.161 26.851 1.00 94.00 635 ALA A CA 1
ATOM 4963 C C . ALA A 1 635 ? 1.917 -14.599 25.481 1.00 94.00 635 ALA A C 1
ATOM 4965 O O . ALA A 1 635 ? 1.542 -15.151 24.441 1.00 94.00 635 ALA A O 1
ATOM 4966 N N . ASP A 1 636 ? 2.678 -13.517 25.478 1.00 91.19 636 ASP A N 1
ATOM 4967 C CA . ASP A 1 636 ? 3.147 -12.890 24.257 1.00 91.19 636 ASP A CA 1
ATOM 4968 C C . ASP A 1 636 ? 4.522 -13.421 23.813 1.00 91.19 636 ASP A C 1
ATOM 4970 O O . ASP A 1 636 ? 5.171 -14.243 24.468 1.00 91.19 636 ASP A O 1
ATOM 4974 N N . GLY A 1 637 ? 4.974 -12.971 22.644 1.00 83.12 637 GLY A N 1
ATOM 4975 C CA . GLY A 1 637 ? 6.270 -13.351 22.087 1.00 83.12 637 GLY A CA 1
ATOM 4976 C C . GLY A 1 637 ? 7.473 -12.742 22.807 1.00 83.12 637 GLY A C 1
ATOM 4977 O O . GLY A 1 637 ? 8.600 -13.064 22.434 1.00 83.12 637 GLY A O 1
ATOM 4978 N N . TRP A 1 638 ? 7.248 -11.887 23.806 1.00 80.75 638 TRP A N 1
ATOM 4979 C CA . TRP A 1 638 ? 8.277 -11.297 24.662 1.00 80.75 638 TRP A CA 1
ATOM 4980 C C . TRP A 1 638 ? 8.431 -12.056 25.987 1.00 80.75 638 TRP A C 1
ATOM 4982 O O . TRP A 1 638 ? 9.331 -11.760 26.770 1.00 80.75 638 TRP A O 1
ATOM 4992 N N . GLY A 1 639 ? 7.606 -13.085 26.214 1.00 84.12 639 GLY A N 1
ATOM 4993 C CA . GLY A 1 639 ? 7.632 -13.902 27.426 1.00 84.12 639 GLY A CA 1
ATOM 4994 C C . GLY A 1 639 ? 6.821 -13.308 28.577 1.00 84.12 639 GLY A C 1
ATOM 4995 O O . GLY A 1 639 ? 6.944 -13.784 29.705 1.00 84.12 639 GLY A O 1
ATOM 4996 N N . ILE A 1 640 ? 5.997 -12.294 28.304 1.00 90.69 640 ILE A N 1
ATOM 4997 C CA . ILE A 1 640 ? 5.100 -11.682 29.280 1.00 90.69 640 ILE A CA 1
ATOM 4998 C C . ILE A 1 640 ? 3.774 -12.444 29.263 1.00 90.69 640 ILE A C 1
ATOM 5000 O O . ILE A 1 640 ? 3.195 -12.696 28.208 1.00 90.69 640 ILE A O 1
ATOM 5004 N N . LEU A 1 641 ? 3.281 -12.818 30.441 1.00 95.25 641 LEU A N 1
ATOM 5005 C CA . LEU A 1 641 ? 1.944 -13.366 30.637 1.00 95.25 641 LEU A CA 1
ATOM 5006 C C . LEU A 1 641 ? 0.979 -12.236 30.986 1.00 95.25 641 LEU A C 1
ATOM 5008 O O . LEU A 1 641 ? 1.100 -11.618 32.036 1.00 95.25 641 LEU A O 1
ATOM 5012 N N . HIS A 1 642 ? -0.012 -12.002 30.146 1.00 96.56 642 HIS A N 1
ATOM 5013 C CA . HIS A 1 642 ? -1.018 -10.969 30.344 1.00 96.56 642 HIS A CA 1
ATOM 5014 C C . HIS A 1 642 ? -2.287 -11.567 30.945 1.00 96.56 642 HIS A C 1
ATOM 5016 O O . HIS A 1 642 ? -2.691 -12.666 30.559 1.00 96.56 642 HIS A O 1
ATOM 5022 N N . ALA A 1 643 ? -2.923 -10.834 31.859 1.00 97.12 643 ALA A N 1
ATOM 5023 C CA . ALA A 1 643 ? -4.227 -11.156 32.421 1.00 97.12 643 ALA A CA 1
ATOM 5024 C C . ALA A 1 643 ? -5.248 -10.095 31.999 1.00 97.12 643 ALA A C 1
ATOM 5026 O O . ALA A 1 643 ? -5.135 -8.931 32.380 1.00 97.12 643 ALA A O 1
ATOM 5027 N N . PHE A 1 644 ? -6.263 -10.500 31.244 1.00 96.56 644 PHE A N 1
ATOM 5028 C CA . PHE A 1 644 ? -7.306 -9.629 30.712 1.00 96.56 644 PHE A CA 1
ATOM 5029 C C . PHE A 1 644 ? -8.657 -9.937 31.348 1.00 96.56 644 PHE A C 1
ATOM 5031 O O . PHE A 1 644 ? -9.015 -11.101 31.549 1.00 96.56 644 PHE A O 1
ATOM 5038 N N . TYR A 1 645 ? -9.437 -8.898 31.640 1.00 94.94 645 TYR A N 1
ATOM 5039 C CA . TYR A 1 645 ? -10.823 -9.082 32.054 1.00 94.94 645 TYR A CA 1
ATOM 5040 C C . TYR A 1 645 ? -11.655 -9.607 30.876 1.00 94.94 645 TYR A C 1
ATOM 5042 O O . TYR A 1 645 ? -11.702 -8.981 29.821 1.00 94.94 645 TYR A O 1
ATOM 5050 N N . ALA A 1 646 ? -12.301 -10.760 31.048 1.00 94.12 646 ALA A N 1
ATOM 5051 C CA . ALA A 1 646 ? -13.025 -11.457 29.989 1.00 94.12 646 ALA A CA 1
ATOM 5052 C C . ALA A 1 646 ? -14.437 -11.832 30.469 1.00 94.12 646 ALA A C 1
ATOM 5054 O O . ALA A 1 646 ? -14.667 -12.991 30.821 1.00 94.12 646 ALA A O 1
ATOM 5055 N N . PRO A 1 647 ? -15.377 -10.873 30.540 1.00 89.88 647 PRO A N 1
ATOM 5056 C CA . PRO A 1 647 ? -16.709 -11.083 31.117 1.00 89.88 647 PRO A CA 1
ATOM 5057 C C . PRO A 1 647 ? -17.484 -12.198 30.410 1.00 89.88 647 PRO A C 1
ATOM 5059 O O . PRO A 1 647 ? -17.273 -12.457 29.224 1.00 89.88 647 PRO A O 1
ATOM 5062 N N . VAL A 1 648 ? -18.396 -12.843 31.140 1.00 87.81 648 VAL A N 1
ATOM 5063 C CA . VAL A 1 648 ? -19.365 -13.802 30.584 1.00 87.81 648 VAL A CA 1
ATOM 5064 C C . VAL A 1 648 ? -20.456 -13.039 29.836 1.00 87.81 648 VAL A C 1
ATOM 5066 O O . VAL A 1 648 ? -21.012 -12.095 30.391 1.00 87.81 648 VAL A O 1
ATOM 5069 N N . ASP A 1 649 ? -20.767 -13.452 28.606 1.00 82.31 649 ASP A N 1
ATOM 5070 C CA . ASP A 1 649 ? -21.854 -12.849 27.826 1.00 82.31 649 ASP A CA 1
ATOM 5071 C C . ASP A 1 649 ? -23.182 -13.488 28.234 1.00 82.31 649 ASP A C 1
ATOM 5073 O O . ASP A 1 649 ? -23.404 -14.690 28.060 1.00 82.31 649 ASP A O 1
ATOM 5077 N N . SER A 1 650 ? -24.059 -12.680 28.827 1.00 73.00 650 SER A N 1
ATOM 5078 C CA . SER A 1 650 ? -25.371 -13.128 29.287 1.00 73.00 650 SER A CA 1
ATOM 5079 C C . SER A 1 650 ? -26.374 -13.284 28.132 1.00 73.00 650 SER A C 1
ATOM 5081 O O . SER A 1 650 ? -27.371 -13.998 28.281 1.00 73.00 650 SER A O 1
ATOM 5083 N N . ASN A 1 651 ? -26.110 -12.653 26.979 1.00 76.06 651 ASN A N 1
ATOM 5084 C CA . ASN A 1 651 ? -27.010 -12.597 25.834 1.00 76.06 651 ASN A CA 1
ATOM 5085 C C . ASN A 1 651 ? -26.256 -12.715 24.491 1.00 76.06 651 ASN A C 1
ATOM 5087 O O . ASN A 1 651 ? -26.269 -11.785 23.678 1.00 76.06 651 ASN A O 1
ATOM 5091 N N . PRO A 1 652 ? -25.703 -13.901 24.181 1.00 65.88 652 PRO A N 1
ATOM 5092 C CA . PRO A 1 652 ? -24.873 -14.114 22.992 1.00 65.88 652 PRO A CA 1
ATOM 5093 C C . PRO A 1 652 ? -25.620 -14.016 21.653 1.00 65.88 652 PRO A C 1
ATOM 5095 O O . PRO A 1 652 ? -25.034 -14.245 20.597 1.00 65.88 652 PRO A O 1
ATOM 5098 N N . ALA A 1 653 ? -26.924 -13.727 21.673 1.00 64.75 653 ALA A N 1
ATOM 5099 C CA . ALA A 1 653 ? -27.749 -13.579 20.480 1.00 64.75 653 ALA A CA 1
ATOM 5100 C C . ALA A 1 653 ? -27.747 -12.150 19.904 1.00 64.75 653 ALA A C 1
ATOM 5102 O O . ALA A 1 653 ? -28.212 -11.972 18.783 1.00 64.75 653 ALA A O 1
ATOM 5103 N N . ASN A 1 654 ? -27.275 -11.146 20.653 1.00 64.12 654 ASN A N 1
ATOM 5104 C CA . ASN A 1 654 ? -27.514 -9.733 20.333 1.00 64.12 654 ASN A CA 1
ATOM 5105 C C . ASN A 1 654 ? -26.311 -8.966 19.761 1.00 64.12 654 ASN A C 1
ATOM 5107 O O . ASN A 1 654 ? -26.399 -7.748 19.651 1.00 64.12 654 ASN A O 1
ATOM 5111 N N . ASP A 1 655 ? -25.210 -9.646 19.425 1.00 64.44 655 ASP A N 1
ATOM 5112 C CA . ASP A 1 655 ? -23.957 -9.040 18.924 1.00 64.44 655 ASP A CA 1
ATOM 5113 C C . ASP A 1 655 ? -23.385 -7.903 19.804 1.00 64.44 655 ASP A C 1
ATOM 5115 O O . ASP A 1 655 ? -22.499 -7.144 19.428 1.00 64.44 655 ASP A O 1
ATOM 5119 N N . GLN A 1 656 ? -23.877 -7.783 21.035 1.00 68.12 656 GLN A N 1
ATOM 5120 C CA . GLN A 1 656 ? -23.423 -6.807 22.009 1.00 68.12 656 GLN A CA 1
ATOM 5121 C C . GLN A 1 656 ? -23.057 -7.527 23.291 1.00 68.12 656 GLN A C 1
ATOM 5123 O O . GLN A 1 656 ? -23.879 -8.230 23.880 1.00 68.12 656 GLN A O 1
ATOM 5128 N N . LEU A 1 657 ? -21.823 -7.302 23.734 1.00 72.88 657 LEU A N 1
ATOM 5129 C CA . LEU A 1 657 ? -21.317 -7.842 24.981 1.00 72.88 657 LEU A CA 1
ATOM 5130 C C . LEU A 1 657 ? -21.983 -7.133 26.171 1.00 72.88 657 LEU A C 1
ATOM 5132 O O . LEU A 1 657 ? -21.675 -5.979 26.475 1.00 72.88 657 LEU A O 1
ATOM 5136 N N . ASP A 1 658 ? -22.876 -7.832 26.872 1.00 69.06 658 ASP A N 1
ATOM 5137 C CA . ASP A 1 658 ? -23.531 -7.329 28.085 1.00 69.06 658 ASP A CA 1
ATOM 5138 C C . ASP A 1 658 ? -22.595 -7.450 29.300 1.00 69.06 658 ASP A C 1
ATOM 5140 O O . ASP A 1 658 ? -22.649 -8.419 30.060 1.00 69.06 658 ASP A O 1
ATOM 5144 N N . ALA A 1 659 ? -21.669 -6.496 29.454 1.00 72.44 659 ALA A N 1
ATOM 5145 C CA . ALA A 1 659 ? -20.633 -6.576 30.480 1.00 72.44 659 ALA A CA 1
ATOM 5146 C C . ALA A 1 659 ? -20.420 -5.280 31.271 1.00 72.44 659 ALA A C 1
ATOM 5148 O O . ALA A 1 659 ? -20.025 -4.240 30.746 1.00 72.44 659 ALA A O 1
ATOM 5149 N N . SER A 1 660 ? -20.568 -5.379 32.593 1.00 82.31 660 SER A N 1
ATOM 5150 C CA . SER A 1 660 ? -20.106 -4.347 33.523 1.00 82.31 660 SER A CA 1
ATOM 5151 C C . SER A 1 660 ? -18.580 -4.317 33.608 1.00 82.31 660 SER A C 1
ATOM 5153 O O . SER A 1 660 ? -17.934 -5.369 33.558 1.00 82.31 660 SER A O 1
ATOM 5155 N N . SER A 1 661 ? -18.012 -3.135 33.841 1.00 83.62 661 SER A N 1
ATOM 5156 C CA . SER A 1 661 ? -16.585 -2.973 34.111 1.00 83.62 661 SER A CA 1
ATOM 5157 C C . SER A 1 661 ? -16.171 -3.610 35.444 1.00 83.62 661 SER A C 1
ATOM 5159 O O . SER A 1 661 ? -16.931 -3.655 36.414 1.00 83.62 661 SER A O 1
ATOM 5161 N N . PHE A 1 662 ? -14.936 -4.100 35.500 1.00 85.88 662 PHE A N 1
ATOM 5162 C CA . PHE A 1 662 ? -14.332 -4.628 36.715 1.00 85.88 662 PHE A CA 1
ATOM 5163 C C . PHE A 1 662 ? -13.715 -3.502 37.555 1.00 85.88 662 PHE A C 1
ATOM 5165 O O . PHE A 1 662 ? -13.055 -2.603 37.037 1.00 85.88 662 PHE A O 1
ATOM 5172 N N . SER A 1 663 ? -13.901 -3.561 38.873 1.00 88.31 663 SER A N 1
ATOM 5173 C CA . SER A 1 663 ? -13.144 -2.752 39.831 1.00 88.31 663 SER A CA 1
ATOM 5174 C C . SER A 1 663 ? -12.680 -3.639 40.979 1.00 88.31 663 SER A C 1
ATOM 5176 O O . SER A 1 663 ? -13.440 -4.477 41.465 1.00 88.31 663 SER A O 1
ATOM 5178 N N . GLY A 1 664 ? -11.440 -3.462 41.415 1.00 85.19 664 GLY A N 1
ATOM 5179 C CA . GLY A 1 664 ? -10.827 -4.304 42.432 1.00 85.19 664 GLY A CA 1
ATOM 5180 C C . GLY A 1 664 ? -9.439 -3.820 42.820 1.00 85.19 664 GLY A C 1
ATOM 5181 O O . GLY A 1 664 ? -9.055 -2.687 42.542 1.00 85.19 664 GLY A O 1
ATOM 5182 N N . GLU A 1 665 ? -8.682 -4.691 43.470 1.00 84.50 665 GLU A N 1
ATOM 5183 C CA . GLU A 1 665 ? -7.305 -4.418 43.861 1.00 84.50 665 GLU A CA 1
ATOM 5184 C C . GLU A 1 665 ? -6.439 -5.634 43.541 1.00 84.50 665 GLU A C 1
ATOM 5186 O O . GLU A 1 665 ? -6.828 -6.771 43.817 1.00 84.50 665 GLU A O 1
ATOM 5191 N N . VAL A 1 666 ? -5.268 -5.396 42.954 1.00 78.19 666 VAL A N 1
ATOM 5192 C CA . VAL A 1 666 ? -4.256 -6.423 42.691 1.00 78.19 666 VAL A CA 1
ATOM 5193 C C . VAL A 1 666 ? -2.937 -5.927 43.262 1.00 78.19 666 VAL A C 1
ATOM 5195 O O . VAL A 1 666 ? -2.423 -4.904 42.833 1.00 78.19 666 VAL A O 1
ATOM 5198 N N . MET A 1 667 ? -2.381 -6.642 44.243 1.00 72.69 667 MET A N 1
ATOM 5199 C CA . MET A 1 667 ? -1.096 -6.294 44.874 1.00 72.69 667 MET A CA 1
ATOM 5200 C C . MET A 1 667 ? -1.003 -4.835 45.376 1.00 72.69 667 MET A C 1
ATOM 5202 O O . MET A 1 667 ? 0.021 -4.184 45.189 1.00 72.69 667 MET A O 1
ATOM 5206 N N . GLY A 1 668 ? -2.059 -4.284 45.986 1.00 73.81 668 GLY A N 1
ATOM 5207 C CA . GLY A 1 668 ? -2.049 -2.883 46.435 1.0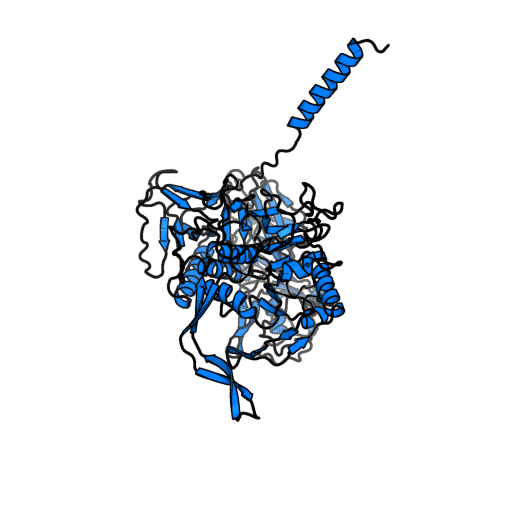0 73.81 668 GLY A CA 1
ATOM 5208 C C . GLY A 1 668 ? -2.430 -1.861 45.361 1.00 73.81 668 GLY A C 1
ATOM 5209 O O . GLY A 1 668 ? -2.648 -0.694 45.684 1.00 73.81 668 GLY A O 1
ATOM 5210 N N . HIS A 1 669 ? -2.528 -2.270 44.092 1.00 78.56 669 HIS A N 1
ATOM 5211 C CA . HIS A 1 669 ? -2.914 -1.398 42.985 1.00 78.56 669 HIS A CA 1
ATOM 5212 C C . HIS A 1 669 ? -4.420 -1.444 42.768 1.00 78.56 669 HIS A C 1
ATOM 5214 O O . HIS A 1 669 ? -4.996 -2.502 42.506 1.00 78.56 669 HIS A O 1
ATOM 5220 N N . SER A 1 670 ? -5.062 -0.280 42.861 1.00 85.62 670 SER A N 1
ATOM 5221 C CA . SER A 1 670 ? -6.493 -0.151 42.609 1.00 85.62 670 SER A CA 1
ATOM 5222 C C . SER A 1 670 ? -6.775 -0.198 41.109 1.00 85.62 670 SER A C 1
ATOM 5224 O O . SER A 1 670 ? -6.311 0.643 40.343 1.00 85.62 670 SER A O 1
ATOM 5226 N N . LEU A 1 671 ? -7.576 -1.176 40.703 1.00 84.19 671 LEU A N 1
ATOM 5227 C CA . LEU A 1 671 ? -8.137 -1.294 39.367 1.00 84.19 671 LEU A CA 1
ATOM 5228 C C . LEU A 1 671 ? -9.533 -0.676 39.395 1.00 84.19 671 LEU A C 1
ATOM 5230 O O . LEU A 1 671 ? -10.389 -1.106 40.169 1.00 84.19 671 LEU A O 1
ATOM 5234 N N . THR A 1 672 ? -9.774 0.338 38.568 1.00 84.19 672 THR A N 1
ATOM 5235 C CA . THR A 1 672 ? -11.064 1.040 38.525 1.00 84.19 672 THR A CA 1
ATOM 5236 C C . THR A 1 672 ? -11.621 1.029 37.113 1.00 84.19 672 THR A C 1
ATOM 5238 O O . THR A 1 672 ? -10.929 1.386 36.164 1.00 84.19 672 THR A O 1
ATOM 5241 N N . ASN A 1 673 ? -12.881 0.615 36.979 1.00 85.25 673 ASN A N 1
ATOM 5242 C CA . ASN A 1 673 ? -13.618 0.597 35.715 1.00 85.25 673 ASN A CA 1
ATOM 5243 C C . ASN A 1 673 ? -12.883 -0.086 34.544 1.00 85.25 673 ASN A C 1
ATOM 5245 O O . ASN A 1 673 ? -12.987 0.366 33.405 1.00 85.25 673 ASN A O 1
ATOM 5249 N N . VAL A 1 674 ? -12.180 -1.191 34.802 1.00 86.12 674 VAL A N 1
ATOM 5250 C CA . VAL A 1 674 ? -11.530 -1.983 33.751 1.00 86.12 674 VAL A CA 1
ATOM 5251 C C . VAL A 1 674 ? -12.601 -2.538 32.817 1.00 86.12 674 VAL A C 1
ATOM 5253 O O . VAL A 1 674 ? -13.484 -3.292 33.231 1.00 86.12 674 VAL A O 1
ATOM 5256 N N . GLN A 1 675 ? -12.543 -2.132 31.555 1.00 90.62 675 GLN A N 1
ATOM 5257 C CA . GLN A 1 675 ? -13.484 -2.556 30.524 1.00 90.62 675 GLN A CA 1
ATOM 5258 C C . GLN A 1 675 ? -13.224 -4.010 30.099 1.00 90.62 675 GLN A C 1
ATOM 5260 O O . GLN A 1 675 ? -12.128 -4.527 30.336 1.00 90.62 675 GLN A O 1
ATOM 5265 N N . PRO A 1 676 ? -14.205 -4.688 29.478 1.00 90.81 676 PRO A N 1
ATOM 5266 C CA . PRO A 1 676 ? -13.972 -5.973 28.822 1.00 90.81 676 PRO A CA 1
ATOM 5267 C C . PRO A 1 676 ? -12.760 -5.903 27.889 1.00 90.81 676 PRO A C 1
ATOM 5269 O O . PRO A 1 676 ? -12.638 -4.961 27.118 1.00 90.81 676 PRO A O 1
ATOM 5272 N N . GLY A 1 677 ? -11.839 -6.855 28.006 1.00 90.88 677 GLY A N 1
ATOM 5273 C CA . GLY A 1 677 ? -10.571 -6.856 27.279 1.00 90.88 677 GLY A CA 1
ATOM 5274 C C . GLY A 1 677 ? -9.456 -6.016 27.899 1.00 90.88 677 GLY A C 1
ATOM 5275 O O . GLY A 1 677 ? -8.312 -6.152 27.472 1.00 90.88 677 GLY A O 1
ATOM 5276 N N . GLY A 1 678 ? -9.734 -5.202 28.919 1.00 92.88 678 GLY A N 1
ATOM 5277 C CA . GLY A 1 678 ? -8.719 -4.425 29.628 1.00 92.88 678 GLY A CA 1
ATOM 5278 C C . GLY A 1 678 ? -7.729 -5.306 30.395 1.00 92.88 678 GLY A C 1
ATOM 5279 O O . GLY A 1 678 ? -8.108 -6.315 31.000 1.00 92.88 678 GLY A O 1
ATOM 5280 N N . GLU A 1 679 ? -6.449 -4.924 30.369 1.00 94.75 679 GLU A N 1
ATOM 5281 C CA . GLU A 1 679 ? -5.388 -5.614 31.114 1.00 94.75 679 GLU A CA 1
ATOM 5282 C C . GLU A 1 679 ? -5.529 -5.330 32.616 1.00 94.75 679 GLU A C 1
ATOM 5284 O O . GLU A 1 679 ? -5.558 -4.178 33.047 1.00 94.75 679 GLU A O 1
ATOM 5289 N N . LEU A 1 680 ? -5.616 -6.391 33.416 1.00 94.25 680 LEU A N 1
ATOM 5290 C CA . LEU A 1 680 ? -5.646 -6.328 34.877 1.00 94.25 680 LEU A CA 1
ATOM 5291 C C . LEU A 1 680 ? -4.228 -6.237 35.444 1.00 94.25 680 LEU A C 1
ATOM 5293 O O . LEU A 1 680 ? -3.976 -5.496 36.391 1.00 94.25 680 LEU A O 1
ATOM 5297 N N . TRP A 1 681 ? -3.322 -7.032 34.880 1.00 95.00 681 TRP A N 1
ATOM 5298 C CA . TRP A 1 681 ? -1.900 -7.072 35.198 1.00 95.00 681 TRP A CA 1
ATOM 5299 C C . TRP A 1 681 ? -1.156 -7.889 34.140 1.00 95.00 681 TRP A C 1
ATOM 5301 O O . TRP A 1 681 ? -1.749 -8.684 33.407 1.00 95.00 681 TRP A O 1
ATOM 5311 N N . ALA A 1 682 ? 0.160 -7.726 34.100 1.00 95.12 682 ALA A N 1
ATOM 5312 C CA . ALA A 1 682 ? 1.069 -8.523 33.292 1.00 95.12 682 ALA A CA 1
ATOM 5313 C C . ALA A 1 682 ? 2.174 -9.106 34.176 1.00 95.12 682 ALA A C 1
ATOM 5315 O O . ALA A 1 682 ? 2.609 -8.460 35.123 1.00 95.12 682 ALA A O 1
ATOM 5316 N N . TYR A 1 683 ? 2.632 -10.317 33.885 1.00 94.94 683 TYR A N 1
ATOM 5317 C CA . TYR A 1 683 ? 3.624 -11.044 34.668 1.00 94.94 683 TYR A CA 1
ATOM 5318 C C . TYR A 1 683 ? 4.823 -11.443 33.815 1.00 94.94 683 TYR A C 1
ATOM 5320 O O . TYR A 1 683 ? 4.670 -12.037 32.750 1.00 94.94 683 TYR A O 1
ATOM 5328 N N . LEU A 1 684 ? 6.019 -11.167 34.322 1.00 91.31 684 LEU A N 1
ATOM 5329 C CA . LEU A 1 684 ? 7.283 -11.596 33.750 1.00 91.31 684 LEU A CA 1
ATOM 5330 C C . LEU A 1 684 ? 7.944 -12.635 34.673 1.00 91.31 684 LEU A C 1
ATOM 5332 O O . LEU A 1 684 ? 8.180 -12.341 35.848 1.00 91.31 684 LEU A O 1
ATOM 5336 N N . PRO A 1 685 ? 8.279 -13.841 34.183 1.00 89.69 685 PRO A N 1
ATOM 5337 C CA . PRO A 1 685 ? 8.980 -14.830 34.996 1.00 89.69 685 PRO A CA 1
ATOM 5338 C C . PRO A 1 685 ? 10.338 -14.311 35.491 1.00 89.69 685 PRO A C 1
ATOM 5340 O O . PRO A 1 685 ? 11.134 -13.789 34.712 1.00 89.69 685 PRO A O 1
ATOM 5343 N N . GLY A 1 686 ? 10.634 -14.499 36.780 1.00 86.31 686 GLY A N 1
ATOM 5344 C CA . GLY A 1 686 ? 11.900 -14.064 37.390 1.00 86.31 686 GLY A CA 1
ATOM 5345 C C . GLY A 1 686 ? 13.143 -14.655 36.732 1.00 86.31 686 GLY A C 1
ATOM 5346 O O . GLY A 1 686 ? 14.132 -13.961 36.503 1.00 86.31 686 GLY A O 1
ATOM 5347 N N . ASP A 1 687 ? 13.058 -15.925 36.340 1.00 86.06 687 ASP A N 1
ATOM 5348 C CA . ASP A 1 687 ? 14.136 -16.639 35.649 1.00 86.06 687 ASP A CA 1
ATOM 5349 C C . ASP A 1 687 ? 14.442 -16.058 34.257 1.00 86.06 687 ASP A C 1
ATOM 5351 O O . ASP A 1 687 ? 15.480 -16.363 33.672 1.00 86.06 687 ASP A O 1
ATOM 5355 N N . TYR A 1 688 ? 13.554 -15.211 33.725 1.00 84.56 688 TYR A N 1
ATOM 5356 C CA . TYR A 1 688 ? 13.738 -14.514 32.457 1.00 84.56 688 TYR A CA 1
ATOM 5357 C C . TYR A 1 688 ? 14.537 -13.213 32.594 1.00 84.56 688 TYR A C 1
ATOM 5359 O O . TYR A 1 688 ? 15.073 -12.747 31.589 1.00 84.56 688 TYR A O 1
ATOM 5367 N N . LEU A 1 689 ? 14.659 -12.645 33.806 1.00 84.88 689 LEU A N 1
ATOM 5368 C CA . LEU A 1 689 ? 15.343 -11.364 34.033 1.00 84.88 689 LEU A CA 1
ATOM 5369 C C . LEU A 1 689 ? 16.748 -11.324 33.413 1.00 84.88 689 LEU A C 1
ATOM 5371 O O . LEU A 1 689 ? 17.014 -10.389 32.654 1.00 84.88 689 LEU A O 1
ATOM 5375 N N . PRO A 1 690 ? 17.619 -12.339 33.606 1.00 83.69 690 PRO A N 1
ATOM 5376 C CA . PRO A 1 690 ? 18.972 -12.289 33.070 1.00 83.69 690 PRO A CA 1
ATOM 5377 C C . PRO A 1 690 ? 19.033 -12.331 31.546 1.00 83.69 690 PRO A C 1
ATOM 5379 O O . PRO A 1 690 ? 20.100 -12.080 31.015 1.00 83.69 690 PRO A O 1
ATOM 5382 N N . TYR A 1 691 ? 17.938 -12.646 30.844 1.00 79.44 691 TYR A N 1
ATOM 5383 C CA . TYR A 1 691 ? 17.879 -12.768 29.382 1.00 79.44 691 TYR A CA 1
ATOM 5384 C C . TYR A 1 691 ? 17.140 -11.606 28.710 1.00 79.44 691 TYR A C 1
ATOM 5386 O O . TYR A 1 691 ? 17.055 -11.556 27.483 1.00 79.44 691 TYR A O 1
ATOM 5394 N N . LEU A 1 692 ? 16.588 -10.659 29.477 1.00 76.56 692 LEU A N 1
ATOM 5395 C CA . LEU A 1 692 ? 15.852 -9.529 28.894 1.00 76.56 692 LEU A CA 1
ATOM 5396 C C . LEU A 1 692 ? 16.752 -8.631 28.046 1.00 76.56 692 LEU A C 1
ATOM 5398 O O . LEU A 1 692 ? 16.284 -8.008 27.099 1.00 76.56 692 LEU A O 1
ATOM 5402 N N . HIS A 1 693 ? 18.042 -8.591 28.364 1.00 65.31 693 HIS A N 1
ATOM 5403 C CA . HIS A 1 693 ? 19.047 -7.833 27.630 1.00 65.31 693 HIS A CA 1
ATOM 5404 C C . HIS A 1 693 ? 19.235 -8.359 26.187 1.00 65.31 693 HIS A C 1
ATOM 5406 O O . HIS A 1 693 ? 19.478 -7.585 25.264 1.00 65.31 693 HIS A O 1
ATOM 5412 N N . ASP A 1 694 ? 18.993 -9.652 25.950 1.00 62.31 694 ASP A N 1
ATOM 5413 C CA . ASP A 1 694 ? 19.082 -10.275 24.623 1.00 62.31 694 ASP A CA 1
ATOM 5414 C C . ASP A 1 694 ? 17.852 -10.009 23.726 1.00 62.31 694 ASP A C 1
ATOM 5416 O O . ASP A 1 694 ? 17.865 -10.323 22.530 1.00 62.31 694 ASP A O 1
ATOM 5420 N N . GLN A 1 695 ? 16.779 -9.409 24.260 1.00 60.94 695 GLN A N 1
ATOM 5421 C CA . GLN A 1 695 ? 15.536 -9.110 23.533 1.00 60.94 695 GLN A CA 1
ATOM 5422 C C . GLN A 1 695 ? 15.700 -7.875 22.618 1.00 60.94 695 GLN A C 1
ATOM 5424 O O . GLN A 1 695 ? 15.109 -6.816 22.839 1.00 60.94 695 GLN A O 1
ATOM 5429 N N . ARG A 1 696 ? 16.485 -8.009 21.537 1.00 47.94 696 ARG A N 1
ATOM 5430 C CA . ARG A 1 696 ? 16.796 -6.910 20.588 1.00 47.94 696 ARG A CA 1
ATOM 5431 C C . ARG A 1 696 ? 15.581 -6.298 19.880 1.00 47.94 696 ARG A C 1
ATOM 5433 O O . ARG A 1 696 ? 15.688 -5.196 19.357 1.00 47.94 696 ARG A O 1
ATOM 5440 N N . ASN A 1 697 ? 14.441 -6.987 19.872 1.00 46.88 697 ASN A N 1
ATOM 5441 C CA . ASN A 1 697 ? 13.220 -6.526 19.201 1.00 46.88 697 ASN A CA 1
ATOM 5442 C C . ASN A 1 697 ? 12.386 -5.550 20.049 1.00 46.88 697 ASN A C 1
ATOM 5444 O O . ASN A 1 697 ? 11.411 -5.008 19.540 1.00 46.88 697 ASN A O 1
ATOM 5448 N N . MET A 1 698 ? 12.737 -5.346 21.325 1.00 49.06 698 MET A N 1
ATOM 5449 C CA . MET A 1 698 ? 12.026 -4.435 22.235 1.00 49.06 698 MET A CA 1
ATOM 5450 C C . MET A 1 698 ? 12.790 -3.143 22.524 1.00 49.06 698 MET A C 1
ATOM 5452 O O . MET A 1 698 ? 12.177 -2.110 22.777 1.00 49.06 698 MET A O 1
ATOM 5456 N N . VAL A 1 699 ? 14.123 -3.177 22.452 1.00 47.41 699 VAL A N 1
ATOM 5457 C CA . VAL A 1 699 ? 14.981 -2.008 22.692 1.00 47.41 699 VAL A CA 1
ATOM 5458 C C . VAL A 1 699 ? 15.314 -1.341 21.357 1.00 47.41 699 VAL A C 1
ATOM 5460 O O . VAL A 1 699 ? 16.438 -1.399 20.865 1.00 47.41 699 VAL A O 1
ATOM 5463 N N . THR A 1 700 ? 14.322 -0.714 20.730 1.00 43.41 700 THR A N 1
ATOM 5464 C CA . THR A 1 700 ? 14.569 0.191 19.600 1.00 43.41 700 THR A CA 1
ATOM 5465 C C . THR A 1 700 ? 14.913 1.575 20.134 1.00 43.41 700 THR A C 1
ATOM 5467 O O . THR A 1 700 ? 14.063 2.239 20.721 1.00 43.41 700 THR A O 1
ATOM 5470 N N . LEU A 1 701 ? 16.150 2.030 19.928 1.00 40.91 701 LEU A N 1
ATOM 5471 C CA . LEU A 1 701 ? 16.465 3.456 19.991 1.00 40.91 701 LEU A CA 1
ATOM 5472 C C . LEU A 1 701 ? 16.136 4.072 18.636 1.00 40.91 701 LEU A C 1
ATOM 5474 O O . LEU A 1 701 ? 16.789 3.754 17.642 1.00 40.91 701 LEU A O 1
ATOM 5478 N N . ASP A 1 702 ? 15.152 4.961 18.603 1.00 38.06 702 ASP A N 1
ATOM 5479 C CA . ASP A 1 702 ? 14.865 5.759 17.415 1.00 38.06 702 ASP A CA 1
ATOM 5480 C C . ASP A 1 702 ? 15.818 6.963 17.397 1.00 38.06 702 ASP A C 1
ATOM 5482 O O . ASP A 1 702 ? 15.512 8.050 17.891 1.00 38.06 702 ASP A O 1
ATOM 5486 N N . VAL A 1 703 ? 17.047 6.728 16.929 1.00 34.94 703 VAL A N 1
ATOM 5487 C CA . VAL A 1 703 ? 18.025 7.781 16.644 1.00 34.94 703 VAL A CA 1
ATOM 5488 C C . VAL A 1 703 ? 18.173 7.918 15.135 1.00 34.94 703 VAL A C 1
ATOM 5490 O O . VAL A 1 703 ? 18.471 6.947 14.438 1.00 34.94 703 VAL A O 1
ATOM 5493 N N . SER A 1 704 ? 18.026 9.144 14.624 1.00 29.08 704 SER A N 1
ATOM 5494 C CA . SER A 1 704 ? 18.428 9.469 13.251 1.00 29.08 704 SER A CA 1
ATOM 5495 C C . SER A 1 704 ? 19.853 8.940 12.981 1.00 29.08 704 SER A C 1
ATOM 5497 O O . SER A 1 704 ? 20.692 8.914 13.893 1.00 29.08 704 SER A O 1
ATOM 5499 N N . PRO A 1 705 ? 20.153 8.451 11.765 1.00 32.78 705 PRO A N 1
ATOM 5500 C CA . PRO A 1 705 ? 21.296 7.584 11.539 1.00 32.78 705 PRO A CA 1
ATOM 5501 C C . PRO A 1 705 ? 22.587 8.385 11.679 1.00 32.78 705 PRO A C 1
ATOM 5503 O O . PRO A 1 705 ? 23.003 9.058 10.736 1.00 32.78 705 PRO A O 1
ATOM 5506 N N . LYS A 1 706 ? 23.242 8.307 12.845 1.00 27.92 706 LYS A N 1
ATOM 5507 C CA . LYS A 1 706 ? 24.694 8.523 12.940 1.00 27.92 706 LYS A CA 1
ATOM 5508 C C . LYS A 1 706 ? 25.401 7.927 14.150 1.00 27.92 706 LYS A C 1
ATOM 5510 O O . LYS A 1 706 ? 26.541 7.525 13.964 1.00 27.92 706 LYS A O 1
ATOM 5515 N N . THR A 1 707 ? 24.797 7.765 15.326 1.00 31.16 707 THR A N 1
ATOM 5516 C CA . THR A 1 707 ? 25.528 7.178 16.472 1.00 31.16 707 THR A CA 1
ATOM 5517 C C . THR A 1 707 ? 24.600 6.784 17.623 1.00 31.16 707 THR A C 1
ATOM 5519 O O . THR A 1 707 ? 24.396 7.574 18.536 1.00 31.16 707 THR A O 1
ATOM 5522 N N . ALA A 1 708 ? 24.106 5.547 17.648 1.00 30.88 708 ALA A N 1
ATOM 5523 C CA . ALA A 1 708 ? 23.881 4.852 18.916 1.00 30.88 708 ALA A CA 1
ATOM 5524 C C . ALA A 1 708 ? 23.993 3.341 18.692 1.00 30.88 708 ALA A C 1
ATOM 5526 O O . ALA A 1 708 ? 23.156 2.726 18.040 1.00 30.88 708 ALA A O 1
ATOM 5527 N N . LYS A 1 709 ? 25.055 2.739 19.229 1.00 29.98 709 LYS A N 1
ATOM 5528 C CA . LYS A 1 709 ? 25.033 1.328 19.602 1.00 29.98 709 LYS A CA 1
ATOM 5529 C C . LYS A 1 709 ? 24.707 1.309 21.085 1.00 29.98 709 LYS A C 1
ATOM 5531 O O . LYS A 1 709 ? 25.542 1.738 21.876 1.00 29.98 709 LYS A O 1
ATOM 5536 N N . VAL A 1 710 ? 23.542 0.795 21.460 1.00 34.06 710 VAL A N 1
ATOM 5537 C CA . VAL A 1 710 ? 23.466 0.098 22.744 1.00 34.06 710 VAL A CA 1
ATOM 5538 C C . VAL A 1 710 ? 24.104 -1.249 22.450 1.00 34.06 710 VAL A C 1
ATOM 5540 O O . VAL A 1 710 ? 23.509 -2.106 21.803 1.00 34.06 710 VAL A O 1
ATOM 5543 N N . LEU A 1 711 ? 25.387 -1.375 22.784 1.00 29.55 711 LEU A N 1
ATOM 5544 C CA . LEU A 1 711 ? 25.949 -2.695 23.015 1.00 29.55 711 LEU A CA 1
ATOM 5545 C C . LEU A 1 711 ? 25.318 -3.155 24.323 1.00 29.55 711 LEU A C 1
ATOM 5547 O O . LEU A 1 711 ? 25.718 -2.692 25.389 1.00 29.55 711 LEU A O 1
ATOM 5551 N N . VAL A 1 712 ? 24.270 -3.961 24.188 1.00 37.78 712 VAL A N 1
ATOM 5552 C CA . VAL A 1 712 ? 23.889 -4.891 25.238 1.00 37.78 712 VAL A CA 1
ATOM 5553 C C . VAL A 1 712 ? 24.815 -6.093 25.147 1.00 37.78 712 VAL A C 1
ATOM 5555 O O . VAL A 1 712 ? 25.010 -6.577 24.002 1.00 37.78 712 VAL A O 1
#